Protein AF-0000000072565564 (afdb_homodimer)

Nearest PDB structures (foldseek):
  7e5t-assembly3_C  TM=8.675E-01  e=4.482E-33  Fusarium sp. FN080326
  7e5v-assembly1_A  TM=8.679E-01  e=3.563E-32  Pyrenochaetopsis sp.
  7e5t-assembly2_B  TM=8.380E-01  e=1.090E-32  Fusarium sp. FN080326
  7e5t-assembly4_D  TM=8.310E-01  e=1.156E-32  Fusarium sp. FN080326
  7dmn-assembly1_A  TM=8.203E-01  e=5.083E-32  Fusarium sp. FN080326

Foldseek 3Di:
DPQPDWQKQKDFQPDDADEAFFDQDGPDQAQQDDRGNYHYLFKKKKKKKKWAFFPAQFWMKIKMFIQANVVVVLVHQNGKMWIWTAANVGDIDIDMARFRMKMWIDDVVVQKIKIKGFHDDDPPDPDGTWMKMKMAGRQRQKMKIFTGDPFKTWMKIWGAPGGDDDDRDPVSQDQDVQKGKDQRFLKTWMWTWMWGQDPNDIDIDTDIGMMGMMMMMGRGHPLQFAQKKKWKWDDFVQKIKTKIWGQGNPDHPWIWMWMWMDGSRHTDDTDTDRQDDDQAAKHKDKAFDQPADDDADAQDRGQWIKMWTDHNNVRWIKIKTKGFDDFNDWAAQFDPVGRWTKTKTKIKMWITTPPDHITIGIMIMIMGGHDPDSVRGSDDDPPRD/DPQPDWDKQKAFQPDDADEAFFQFDVPDQAQQDDGGNYHYLFKKKKKKKKWDFFPAQFWMKIKMFMQANVVVVLVHQNGKMWIWTAANVGDIDIDMARFRMKMWIDDVVVQKIKIKGFHDDDPPDPDGTWMKMKMAGRQRQKMKIFTGDPFKTWMKIWGAPGGDDDDRDPVSQDQDVFKGKDQRFLKTWIWTWMWGQDPNDIDIDTDIGMMGMMMMMGSGHPLQFAQKKKWKWDDFVQKIKTKIWGQGPPDHPWIWMWMWMDGSRHTDDTDIDRQDDDQAAKHKDKAFDQPADDDADAQDRGQWMKMWTDHNNVRWIKIKTKGFDDFNDWAAQFDPVGRWTKTKTKIKMWITTPPDHITIGIMIMIMGGHDPDSVRGSDDDPPRD

Secondary structure (DSSP, 8-state):
----PPEEEEEETTSPPBSSPPPB--SS--TTS--BSS-BTT-EEEEEEEEEESSSTT-EEEEEEEEEHHHHHTTS-SEEEEEEEE-TTS-EEEEEEEEEEEEEEEEGGGTEEEEEEEE---TTS-SPPPEEEEEEETTSSEEEEEEE-SSEEEEEEEE-SS-------HHHHEEETTEEEEEEEEEEEEEEEEEEEETTEEEEEEEEEEEEEEEEEESS-HHHHEEEEEEEEEEETTEEEEEEEEEETTTTT-EEEEEEEEETTEEEEEEEESS---SSS-EEEEEEE--SS---SSS----EEEEEEEEGGGTEEEEEEEEEEEEEEEEESSSSS-S-EEEEEEEEEEEEETTS--EEEEEEEEEEE--SSGGG-----SS--/----PPEEEEEETTSPPBSSPPPBP-SS--TTS--BSS-BTT-EEEEEEEEEESSSTT-EEEEEEEEEHHHHHTTS-SEEEEEEEE-TTS-EEEEEEEEEEEEEEEEGGGTEEEEEEEE---TTS-SPPPEEEEEEETTSSEEEEEEE-SSEEEEEEEE-SS-------HHHHEEETTEEEEEEEEEEEEEEEEEEEETTEEEEEEEEEEEEEEEEEESS-HHHHEEEEEEEEEEETTEEEEEEEEEETTTTT-EEEEEEEEETTEEEEEEEESS---SSS-EEEEEEE--SS---SSS----EEEEEEEEGGGTEEEEEEEEEEEEEEEEESSSSS-S-EEEEEEEEEEEEETTS--EEEEEEEEEEE--SSGGG-----SS--

Organism: Arthroderma benhamiae (strain ATCC MYA-4681 / CBS 112371) (NCBI:txid663331)

InterPro domains:
  IPR054499 Diels-Alderase, C-terminal domain [PF22903] (222-370)
  IPR056402 Diels-Alderase, N-terminal domain [PF24137] (30-214)

Radius of gyration: 30.03 Å; Cα contacts (8 Å, |Δi|>4): 2207; chains: 2; bounding box: 53×108×62 Å

pLDDT: mean 90.24, std 9.94, range [33.66, 98.81]

Solvent-accessible surface area (backbone atoms only — not comparable to full-atom values): 38566 Å² total; per-residue (Å²): 127,82,76,78,76,64,47,76,49,77,49,45,62,83,51,78,64,40,83,54,82,50,56,79,50,44,97,51,94,44,76,89,42,68,46,56,63,51,46,7,40,25,24,34,37,36,44,36,38,38,34,35,31,63,84,44,76,48,29,36,40,39,38,35,41,34,50,26,19,42,35,42,72,72,75,41,74,28,36,31,33,43,37,39,36,31,35,88,88,66,51,67,45,76,47,73,44,66,25,43,31,38,41,37,35,36,32,75,92,74,38,33,38,36,37,37,36,33,32,63,63,58,89,82,49,84,73,76,48,32,33,38,34,38,40,32,34,71,47,40,27,34,37,39,37,39,37,45,40,99,44,41,33,35,39,41,36,35,42,34,94,55,58,50,93,70,74,64,48,70,72,71,30,43,43,47,93,52,32,28,59,40,72,56,24,61,58,17,45,22,44,39,43,37,40,33,51,54,94,87,37,78,46,72,46,75,50,64,34,41,21,35,33,36,41,37,38,28,62,46,39,61,68,59,45,27,45,26,37,39,37,39,44,36,32,25,66,58,33,28,35,33,36,44,38,31,34,28,50,75,47,62,69,39,34,30,26,35,40,40,32,30,45,84,79,41,80,74,44,67,40,67,44,55,57,53,87,51,85,54,47,58,32,48,49,76,42,78,28,63,58,49,92,38,55,59,89,40,66,55,67,47,8,30,35,38,41,34,46,37,28,48,74,72,72,45,47,31,40,36,39,35,38,37,68,27,80,66,44,74,38,54,30,36,67,80,93,47,55,31,22,40,30,28,32,24,22,41,27,40,22,38,49,70,96,53,81,66,25,54,30,32,25,44,35,39,41,36,35,45,52,92,48,58,84,50,48,73,57,88,53,94,59,77,125,128,82,78,76,75,63,49,75,50,76,49,45,62,85,50,76,65,39,83,55,82,51,57,73,42,71,87,56,88,43,78,87,43,76,46,56,68,51,45,7,41,23,25,33,37,36,44,37,38,39,35,35,32,62,84,42,76,47,30,37,38,39,37,35,42,36,50,24,19,41,34,43,71,71,75,41,74,27,36,32,35,42,38,39,35,33,35,89,87,66,50,67,46,76,47,71,44,65,26,43,32,38,40,37,35,36,32,76,92,77,40,33,37,37,38,38,36,33,32,64,64,59,89,83,48,87,72,77,49,32,35,37,35,38,39,31,34,70,45,41,25,35,37,39,36,39,38,46,40,96,44,41,33,36,38,40,36,34,42,33,95,58,58,50,93,70,75,65,48,69,73,72,30,44,42,47,94,52,32,29,59,38,72,56,25,60,56,17,46,23,45,38,44,37,39,34,52,54,95,86,37,78,45,74,47,74,51,63,35,40,21,36,32,36,41,37,38,28,63,47,40,62,68,59,46,27,45,28,37,39,37,39,42,36,32,25,65,59,34,27,34,34,35,44,37,33,33,27,48,76,46,63,68,38,35,31,26,36,39,39,34,28,45,82,82,39,82,74,44,68,42,66,42,56,57,51,85,51,83,55,47,56,32,47,50,77,41,78,27,63,59,48,92,37,55,57,91,38,65,55,66,47,10,29,34,38,43,32,46,36,28,47,73,74,72,44,46,32,42,36,40,34,39,40,69,28,80,66,44,74,40,54,28,36,67,79,91,46,53,31,22,40,31,29,30,25,20,43,28,40,24,38,50,70,96,52,79,67,26,53,33,31,25,46,35,39,41,36,34,46,52,92,47,57,84,50,46,74,56,88,54,93,60,78,124

Sequence (770 aa):
MQSARPIISHVKRHDPVIDGPAPQITEYKHFFFPRLACMSKTHLEAWIFDAVDLTTSNVAVTMTFFRDGTQAALGKCPIRTTFRASLPDGTKIAGELFATESVVEALPEDGKITGKWVGGKKEDEPGDAGWAQYEVSLDMSEATVTINLPTIRGTLTLQQRGGRNIENSTESQLMGPGLSWVHSIPRAKATVDFAFILDGESKNLQFEGYGGKDYCRSTEPMQDMMEGTTYVRGHAGPYTFALFRLFSRLHPGKTYTRATLVKEDALLFEMVSDDSVSLSDNYLSFRSTYSGKLRGNYSDHTTGYRIDFVSPSQNKHWSFELKHETLWWSMPTEAPPAKTGNNGFISTVTGGEIGELAKQGMATIVHIQMTALKSDYKGISNRQLMQSARPIISHVKRHDPVIDGPAPQITEYKHFFFPRLACMSKTHLEAWIFDAVDLTTSNVAVTMTFFRDGTQAALGKCPIRTTFRASLPDGTKIAGELFATESVVEALPEDGKITGKWVGGKKEDEPGDAGWAQYEVSLDMSEATVTINLPTIRGTLTLQQRGGRNIENSTESQLMGPGLSWVHSIPRAKATVDFAFILDGESKNLQFEGYGGKDYCRSTEPMQDMMEGTTYVRGHAGPYTFALFRLFSRLHPGKTYTRATLVKEDALLFEMVSDDSVSLSDNYLSFRSTYSGKLRGNYSDHTTGYRIDFVSPSQNKHWSFELKHETLWWSMPTEAPPAKTGNNGFISTVTGGEIGELAKQGMATIVHIQMTALKSDYKGISNRQL

Structure (mmCIF, N/CA/C/O backbone):
data_AF-0000000072565564-model_v1
#
loop_
_entity.id
_entity.type
_entity.pdbx_description
1 polymer 'Diels-Alderase C-terminal domain-containing protein'
#
loop_
_atom_site.group_PDB
_atom_site.id
_atom_site.type_symbol
_atom_site.label_atom_id
_atom_site.label_alt_id
_atom_site.label_comp_id
_atom_site.label_asym_id
_atom_site.label_entity_id
_atom_site.label_seq_id
_atom_site.pdbx_PDB_ins_code
_atom_site.Cartn_x
_atom_site.Cartn_y
_atom_site.Cartn_z
_atom_site.occupancy
_atom_site.B_iso_or_equiv
_atom_site.auth_seq_id
_atom_site.auth_comp_id
_atom_site.auth_asym_id
_atom_site.auth_atom_id
_atom_site.pdbx_PDB_model_num
ATOM 1 N N . MET A 1 1 ? 22.422 -52.281 -21.812 1 36.22 1 MET A N 1
ATOM 2 C CA . MET A 1 1 ? 22.484 -50.969 -21.172 1 36.22 1 MET A CA 1
ATOM 3 C C . MET A 1 1 ? 21.5 -50.906 -20 1 36.22 1 MET A C 1
ATOM 5 O O . MET A 1 1 ? 20.297 -51.094 -20.188 1 36.22 1 MET A O 1
ATOM 9 N N . GLN A 1 2 ? 21.781 -51.219 -18.812 1 43.97 2 GLN A N 1
ATOM 10 C CA . GLN A 1 2 ? 20.906 -51.375 -17.656 1 43.97 2 GLN A CA 1
ATOM 11 C C . GLN A 1 2 ? 20.047 -50.125 -17.469 1 43.97 2 GLN A C 1
ATOM 13 O O . GLN A 1 2 ? 20.562 -49 -17.359 1 43.97 2 GLN A O 1
ATOM 18 N N . SER A 1 3 ? 18.875 -50.031 -18.016 1 53.5 3 SER A N 1
ATOM 19 C CA . SER A 1 3 ? 17.891 -48.938 -17.953 1 53.5 3 SER A CA 1
ATOM 20 C C . SER A 1 3 ? 17.781 -48.344 -16.562 1 53.5 3 SER A C 1
ATOM 22 O O . SER A 1 3 ? 17.531 -49.094 -15.594 1 53.5 3 SER A O 1
ATOM 24 N N . ALA A 1 4 ? 18.672 -47.375 -16.203 1 64.19 4 ALA A N 1
ATOM 25 C CA . ALA A 1 4 ? 18.734 -46.75 -14.883 1 64.19 4 ALA A CA 1
ATOM 26 C C . ALA A 1 4 ? 17.344 -46.562 -14.312 1 64.19 4 ALA A C 1
ATOM 28 O O . ALA A 1 4 ? 16.406 -46.25 -15.047 1 64.19 4 ALA A O 1
ATOM 29 N N . ARG A 1 5 ? 17 -47.156 -13.188 1 80.06 5 ARG A N 1
ATOM 30 C CA . ARG A 1 5 ? 15.742 -47.156 -12.453 1 80.06 5 ARG A CA 1
ATOM 31 C C . ARG A 1 5 ? 15.375 -45.719 -12.039 1 80.06 5 ARG A C 1
ATOM 33 O O . ARG A 1 5 ? 16.219 -44.969 -11.523 1 80.06 5 ARG A O 1
ATOM 40 N N . PRO A 1 6 ? 14.156 -45.312 -12.508 1 88.69 6 PRO A N 1
ATOM 41 C CA . PRO A 1 6 ? 13.703 -43.969 -12.094 1 88.69 6 PRO A CA 1
ATOM 42 C C . PRO A 1 6 ? 13.656 -43.812 -10.57 1 88.69 6 PRO A C 1
ATOM 44 O O . PRO A 1 6 ? 13.477 -44.812 -9.852 1 88.69 6 PRO A O 1
ATOM 47 N N . ILE A 1 7 ? 14.062 -42.688 -10.102 1 91.44 7 ILE A N 1
ATOM 48 C CA . ILE A 1 7 ? 13.82 -42.312 -8.719 1 91.44 7 ILE A CA 1
ATOM 49 C C . ILE A 1 7 ? 12.383 -41.812 -8.555 1 91.44 7 ILE A C 1
ATOM 51 O O . ILE A 1 7 ? 11.922 -40.938 -9.289 1 91.44 7 ILE A O 1
ATOM 55 N N . ILE A 1 8 ? 11.68 -42.406 -7.555 1 92.94 8 ILE A N 1
ATOM 56 C CA . ILE A 1 8 ? 10.234 -42.219 -7.527 1 92.94 8 ILE A CA 1
ATOM 57 C C . ILE A 1 8 ? 9.812 -41.688 -6.164 1 92.94 8 ILE A C 1
ATOM 59 O O . ILE A 1 8 ? 10.289 -42.156 -5.129 1 92.94 8 ILE A O 1
ATOM 63 N N . SER A 1 9 ? 9.047 -40.656 -6.148 1 93.62 9 SER A N 1
ATOM 64 C CA . SER A 1 9 ? 8.258 -40.219 -5.008 1 93.62 9 SER A CA 1
ATOM 65 C C . SER A 1 9 ? 6.77 -40.469 -5.238 1 93.62 9 SER A C 1
ATOM 67 O O . SER A 1 9 ? 6.172 -39.875 -6.137 1 93.62 9 SER A O 1
ATOM 69 N N . HIS A 1 10 ? 6.199 -41.344 -4.43 1 94.25 10 HIS A N 1
ATOM 70 C CA . HIS A 1 10 ? 4.812 -41.75 -4.594 1 94.25 10 HIS A CA 1
ATOM 71 C C . HIS A 1 10 ? 3.996 -41.469 -3.338 1 94.25 10 HIS A C 1
ATOM 73 O O . HIS A 1 10 ? 4.348 -41.906 -2.248 1 94.25 10 HIS A O 1
ATOM 79 N N . VAL A 1 11 ? 2.949 -40.688 -3.531 1 94.06 11 VAL A N 1
ATOM 80 C CA . VAL A 1 11 ? 2.027 -40.438 -2.432 1 94.06 11 VAL A CA 1
ATOM 81 C C . VAL A 1 11 ? 0.609 -40.812 -2.84 1 94.06 11 VAL A C 1
ATOM 83 O O . VAL A 1 11 ? 0.196 -40.594 -3.979 1 94.06 11 VAL A O 1
ATOM 86 N N . LYS A 1 12 ? -0.1 -41.406 -1.906 1 94.06 12 LYS A N 1
ATOM 87 C CA . LYS A 1 12 ? -1.489 -41.812 -2.115 1 94.06 12 LYS A CA 1
ATOM 88 C C . LYS A 1 12 ? -2.418 -41.094 -1.138 1 94.06 12 LYS A C 1
ATOM 90 O O . LYS A 1 12 ? -2.008 -40.75 -0.034 1 94.06 12 LYS A O 1
ATOM 95 N N . ARG A 1 13 ? -3.607 -40.969 -1.635 1 90.69 13 ARG A N 1
ATOM 96 C CA . ARG A 1 13 ? -4.602 -40.25 -0.846 1 90.69 13 ARG A CA 1
ATOM 97 C C . ARG A 1 13 ? -4.793 -40.875 0.52 1 90.69 13 ARG A C 1
ATOM 99 O O . ARG A 1 13 ? -5.016 -40.188 1.517 1 90.69 13 ARG A O 1
ATOM 106 N N . HIS A 1 14 ? -4.648 -42.219 0.595 1 89.25 14 HIS A N 1
ATOM 107 C CA . HIS A 1 14 ? -4.93 -42.906 1.835 1 89.25 14 HIS A CA 1
ATOM 108 C C . HIS A 1 14 ? -3.67 -43.062 2.682 1 89.25 14 HIS A C 1
ATOM 110 O O . HIS A 1 14 ? -3.721 -43.625 3.781 1 89.25 14 HIS A O 1
ATOM 116 N N . ASP A 1 15 ? -2.57 -42.562 2.135 1 91.25 15 ASP A N 1
ATOM 117 C CA . ASP A 1 15 ? -1.379 -42.562 2.977 1 91.25 15 ASP A CA 1
ATOM 118 C C . ASP A 1 15 ? -1.597 -41.719 4.234 1 91.25 15 ASP A C 1
ATOM 120 O O . ASP A 1 15 ? -2.34 -40.75 4.211 1 91.25 15 ASP A O 1
ATOM 124 N N . PRO A 1 16 ? -0.978 -42.125 5.301 1 89.12 16 PRO A N 1
ATOM 125 C CA . PRO A 1 16 ? -1.104 -41.312 6.52 1 89.12 16 PRO A CA 1
ATOM 126 C C . PRO A 1 16 ? -0.527 -39.906 6.359 1 89.12 16 PRO A C 1
ATOM 128 O O . PRO A 1 16 ? 0.507 -39.75 5.707 1 89.12 16 PRO A O 1
ATOM 131 N N . VAL A 1 17 ? -1.251 -39 6.816 1 92.44 17 VAL A N 1
ATOM 132 C CA . VAL A 1 17 ? -0.772 -37.625 6.93 1 92.44 17 VAL A CA 1
ATOM 133 C C . VAL A 1 17 ? -0.316 -37.375 8.359 1 92.44 17 VAL A C 1
ATOM 135 O O . VAL A 1 17 ? -1.12 -37.406 9.297 1 92.44 17 VAL A O 1
ATOM 138 N N . ILE A 1 18 ? 0.872 -37.062 8.539 1 91.94 18 ILE A N 1
ATOM 139 C CA . ILE A 1 18 ? 1.413 -36.969 9.891 1 91.94 18 ILE A CA 1
ATOM 140 C C . ILE A 1 18 ? 1.136 -35.594 10.469 1 91.94 18 ILE A C 1
ATOM 142 O O . ILE A 1 18 ? 0.871 -34.625 9.734 1 91.94 18 ILE A O 1
ATOM 146 N N . ASP A 1 19 ? 1.294 -35.688 11.859 1 88.31 19 ASP A N 1
ATOM 147 C CA . ASP A 1 19 ? 1.249 -34.406 12.586 1 88.31 19 ASP A CA 1
ATOM 148 C C . ASP A 1 19 ? 2.643 -33.812 12.703 1 88.31 19 ASP A C 1
ATOM 150 O O . ASP A 1 19 ? 3.631 -34.531 12.859 1 88.31 19 ASP A O 1
ATOM 154 N N . GLY A 1 20 ? 2.816 -32.594 12.453 1 80.25 20 GLY A N 1
ATOM 155 C CA . GLY A 1 20 ? 4.098 -31.922 12.625 1 80.25 20 GLY A CA 1
ATOM 156 C C . GLY A 1 20 ? 4.922 -31.891 11.352 1 80.25 20 GLY A C 1
ATOM 157 O O . GLY A 1 20 ? 4.418 -32.188 10.266 1 80.25 20 GLY A O 1
ATOM 158 N N . PRO A 1 21 ? 6.203 -31.641 11.516 1 81.94 21 PRO A N 1
ATOM 159 C CA . PRO A 1 21 ? 7.043 -31.469 10.328 1 81.94 21 PRO A CA 1
ATOM 160 C C . PRO A 1 21 ? 7.398 -32.781 9.648 1 81.94 21 PRO A C 1
ATOM 162 O O . PRO A 1 21 ? 7.773 -33.75 10.328 1 81.94 21 PRO A O 1
ATOM 165 N N . ALA A 1 22 ? 7.199 -32.812 8.32 1 82.25 22 ALA A N 1
ATOM 166 C CA . ALA A 1 22 ? 7.652 -33.938 7.52 1 82.25 22 ALA A CA 1
ATOM 167 C C . ALA A 1 22 ? 9.164 -33.906 7.324 1 82.25 22 ALA A C 1
ATOM 169 O O . ALA A 1 22 ? 9.742 -32.844 7.105 1 82.25 22 ALA A O 1
ATOM 170 N N . PRO A 1 23 ? 9.781 -35.062 7.516 1 80.5 23 PRO A N 1
ATOM 171 C CA . PRO A 1 23 ? 11.211 -35.094 7.215 1 80.5 23 PRO A CA 1
ATOM 172 C C . PRO A 1 23 ? 11.516 -34.688 5.773 1 80.5 23 PRO A C 1
ATOM 174 O O . PRO A 1 23 ? 10.727 -34.969 4.867 1 80.5 23 PRO A O 1
ATOM 177 N N . GLN A 1 24 ? 12.594 -33.812 5.758 1 74 24 GLN A N 1
ATOM 178 C CA . GLN A 1 24 ? 13.062 -33.469 4.422 1 74 24 GLN A CA 1
ATOM 179 C C . GLN A 1 24 ? 13.969 -34.562 3.854 1 74 24 GLN A C 1
ATOM 181 O O . GLN A 1 24 ? 15.125 -34.688 4.273 1 74 24 GLN A O 1
ATOM 186 N N . ILE A 1 25 ? 13.352 -35.562 3.17 1 66.69 25 ILE A N 1
ATOM 187 C CA . ILE A 1 25 ? 14.234 -36.594 2.672 1 66.69 25 ILE A CA 1
ATOM 188 C C . ILE A 1 25 ? 13.883 -36.938 1.224 1 66.69 25 ILE A C 1
ATOM 190 O O . ILE A 1 25 ? 12.742 -37.312 0.926 1 66.69 25 ILE A O 1
ATOM 194 N N . THR A 1 26 ? 14.648 -36.156 0.289 1 64.12 26 THR A N 1
ATOM 195 C CA . THR A 1 26 ? 14.344 -36.656 -1.041 1 64.12 26 THR A CA 1
ATOM 196 C C . THR A 1 26 ? 15.5 -37.5 -1.58 1 64.12 26 THR A C 1
ATOM 198 O O . THR A 1 26 ? 16.656 -37.25 -1.247 1 64.12 26 THR A O 1
ATOM 201 N N . GLU A 1 27 ? 15.125 -38.625 -2.08 1 67.81 27 GLU A N 1
ATOM 202 C CA . GLU A 1 27 ? 16.062 -39.562 -2.711 1 67.81 27 GLU A CA 1
ATOM 203 C C . GLU A 1 27 ? 16.828 -38.875 -3.85 1 67.81 27 GLU A C 1
ATOM 205 O O . GLU A 1 27 ? 17.922 -39.312 -4.215 1 67.81 27 GLU A O 1
ATOM 210 N N . TYR A 1 28 ? 16.219 -37.844 -4.379 1 81.75 28 TYR A N 1
ATOM 211 C CA . TYR A 1 28 ? 16.828 -37.156 -5.508 1 81.75 28 TYR A CA 1
ATOM 212 C C . TYR A 1 28 ? 17 -35.656 -5.207 1 81.75 28 TYR A C 1
ATOM 214 O O . TYR A 1 28 ? 16.031 -34.969 -4.867 1 81.75 28 TYR A O 1
ATOM 222 N N . LYS A 1 29 ? 18.203 -35.281 -5.309 1 82.69 29 LYS A N 1
ATOM 223 C CA . LYS A 1 29 ? 18.5 -33.875 -4.98 1 82.69 29 LYS A CA 1
ATOM 224 C C . LYS A 1 29 ? 18.312 -32.969 -6.191 1 82.69 29 LYS A C 1
ATOM 226 O O . LYS A 1 29 ? 19.25 -32.75 -6.973 1 82.69 29 LYS A O 1
ATOM 231 N N . HIS A 1 30 ? 17.203 -32.594 -6.473 1 87.12 30 HIS A N 1
ATOM 232 C CA . HIS A 1 30 ? 16.812 -31.578 -7.461 1 87.12 30 HIS A CA 1
ATOM 233 C C . HIS A 1 30 ? 15.711 -30.672 -6.93 1 87.12 30 HIS A C 1
ATOM 235 O O . HIS A 1 30 ? 14.781 -31.156 -6.27 1 87.12 30 HIS A O 1
ATOM 241 N N . PHE A 1 31 ? 15.781 -29.484 -7.227 1 86.19 31 PHE A N 1
ATOM 242 C CA . PHE A 1 31 ? 14.906 -28.516 -6.59 1 86.19 31 PHE A CA 1
ATOM 243 C C . PHE A 1 31 ? 13.453 -28.766 -6.984 1 86.19 31 PHE A C 1
ATOM 245 O O . PHE A 1 31 ? 12.539 -28.422 -6.238 1 86.19 31 PHE A O 1
ATOM 252 N N . PHE A 1 32 ? 13.305 -29.375 -8.125 1 88.75 32 PHE A N 1
ATOM 253 C CA . PHE A 1 32 ? 11.953 -29.562 -8.641 1 88.75 32 PHE A CA 1
ATOM 254 C C . PHE A 1 32 ? 11.398 -30.922 -8.219 1 88.75 32 PHE A C 1
ATOM 256 O O . PHE A 1 32 ? 10.227 -31.219 -8.461 1 88.75 32 PHE A O 1
ATOM 263 N N . PHE A 1 33 ? 12.18 -31.734 -7.613 1 91.81 33 PHE A N 1
ATOM 264 C CA . PHE A 1 33 ? 11.734 -33 -7.078 1 91.81 33 PHE A CA 1
ATOM 265 C C . PHE A 1 33 ? 11.219 -32.844 -5.652 1 91.81 33 PHE A C 1
ATOM 267 O O . PHE A 1 33 ? 11.75 -32.031 -4.883 1 91.81 33 PHE A O 1
ATOM 274 N N . PRO A 1 34 ? 10.172 -33.594 -5.324 1 92.19 34 PRO A N 1
ATOM 275 C CA . PRO A 1 34 ? 9.617 -33.438 -3.977 1 92.19 34 PRO A CA 1
ATOM 276 C C . PRO A 1 34 ? 10.68 -33.594 -2.883 1 92.19 34 PRO A C 1
ATOM 278 O O . PRO A 1 34 ? 11.547 -34.438 -2.963 1 92.19 34 PRO A O 1
ATOM 281 N N . ARG A 1 35 ? 10.531 -32.688 -1.875 1 88.81 35 ARG A N 1
ATOM 282 C CA . ARG A 1 35 ? 11.5 -32.656 -0.783 1 88.81 35 ARG A CA 1
ATOM 283 C C . ARG A 1 35 ? 10.93 -33.312 0.468 1 88.81 35 ARG A C 1
ATOM 285 O O . ARG A 1 35 ? 11.68 -33.688 1.378 1 88.81 35 ARG A O 1
ATOM 292 N N . LEU A 1 36 ? 9.688 -33.438 0.443 1 86.19 36 LEU A N 1
ATOM 293 C CA . LEU A 1 36 ? 9.047 -34 1.626 1 86.19 36 LEU A CA 1
ATOM 294 C C . LEU A 1 36 ? 8.797 -35.5 1.446 1 86.19 36 LEU A C 1
ATOM 296 O O . LEU A 1 36 ? 8.281 -35.906 0.412 1 86.19 36 LEU A O 1
ATOM 300 N N . ALA A 1 37 ? 9.109 -36.25 2.48 1 83.44 37 ALA A N 1
ATOM 301 C CA . ALA A 1 37 ? 9.016 -37.688 2.416 1 83.44 37 ALA A CA 1
ATOM 302 C C . ALA A 1 37 ? 7.562 -38.156 2.484 1 83.44 37 ALA A C 1
ATOM 304 O O . ALA A 1 37 ? 7.219 -39.219 1.999 1 83.44 37 ALA A O 1
ATOM 305 N N . CYS A 1 38 ? 6.828 -37.375 3.127 1 87.25 38 CYS A N 1
ATOM 306 C CA . CYS A 1 38 ? 5.414 -37.688 3.297 1 87.25 38 CYS A CA 1
ATOM 307 C C . CYS A 1 38 ? 4.582 -36.438 3.5 1 87.25 38 CYS A C 1
ATOM 309 O O . CYS A 1 38 ? 5.125 -35.344 3.566 1 87.25 38 CYS A O 1
ATOM 311 N N . MET A 1 39 ? 3.314 -36.719 3.508 1 91 39 MET A N 1
ATOM 312 C CA . MET A 1 39 ? 2.42 -35.562 3.713 1 91 39 MET A CA 1
ATOM 313 C C . MET A 1 39 ? 2.326 -35.219 5.191 1 91 39 MET A C 1
ATOM 315 O O . MET A 1 39 ? 2.387 -36.094 6.055 1 91 39 MET A O 1
ATOM 319 N N . SER A 1 40 ? 2.291 -34 5.395 1 93 40 SER A N 1
ATOM 320 C CA . SER A 1 40 ? 2.133 -33.469 6.738 1 93 40 SER A CA 1
ATOM 321 C C . SER A 1 40 ? 0.989 -32.438 6.785 1 93 40 SER A C 1
ATOM 323 O O . SER A 1 40 ? 0.774 -31.688 5.832 1 93 40 SER A O 1
ATOM 325 N N . LYS A 1 41 ? 0.363 -32.375 7.965 1 91 41 LYS A N 1
ATOM 326 C CA . LYS A 1 41 ? -0.775 -31.469 8.133 1 91 41 LYS A CA 1
ATOM 327 C C . LYS A 1 41 ? -0.328 -30 8.125 1 91 41 LYS A C 1
ATOM 329 O O . LYS A 1 41 ? -1.158 -29.094 8.055 1 91 41 LYS A O 1
ATOM 334 N N . THR A 1 42 ? 0.962 -29.797 8.055 1 89.88 42 THR A N 1
ATOM 335 C CA . THR A 1 42 ? 1.446 -28.422 8.094 1 89.88 42 THR A CA 1
ATOM 336 C C . THR A 1 42 ? 2.213 -28.078 6.816 1 89.88 42 THR A C 1
ATOM 338 O O . THR A 1 42 ? 2.605 -26.938 6.613 1 89.88 42 THR A O 1
ATOM 341 N N . HIS A 1 43 ? 2.365 -29.062 5.949 1 91.12 43 HIS A N 1
ATOM 342 C CA . HIS A 1 43 ? 3.26 -28.828 4.82 1 91.12 43 HIS A CA 1
ATOM 343 C C . HIS A 1 43 ? 2.494 -28.812 3.502 1 91.12 43 HIS A C 1
ATOM 345 O O . HIS A 1 43 ? 1.46 -29.484 3.373 1 91.12 43 HIS A O 1
ATOM 351 N N . LEU A 1 44 ? 3.033 -28.078 2.648 1 92.19 44 LEU A N 1
ATOM 352 C CA . LEU A 1 44 ? 2.504 -28.031 1.29 1 92.19 44 LEU A CA 1
ATOM 353 C C . LEU A 1 44 ? 3.635 -27.938 0.27 1 92.19 44 LEU A C 1
ATOM 355 O O . LEU A 1 44 ? 4.645 -27.266 0.515 1 92.19 44 LEU A O 1
ATOM 359 N N . GLU A 1 45 ? 3.492 -28.719 -0.828 1 94.25 45 GLU A N 1
ATOM 360 C CA . GLU A 1 45 ? 4.285 -28.531 -2.039 1 94.25 45 GLU A CA 1
ATOM 361 C C . GLU A 1 45 ? 3.393 -28.266 -3.25 1 94.25 45 GLU A C 1
ATOM 363 O O . GLU A 1 45 ? 2.318 -28.859 -3.375 1 94.25 45 GLU A O 1
ATOM 368 N N . ALA A 1 46 ? 3.836 -27.359 -4.031 1 96.19 46 ALA A N 1
ATOM 369 C CA . ALA A 1 46 ? 3.037 -27.031 -5.207 1 96.19 46 ALA A CA 1
ATOM 370 C C . ALA A 1 46 ? 3.93 -26.75 -6.41 1 96.19 46 ALA A C 1
ATOM 372 O O . ALA A 1 46 ? 4.984 -26.125 -6.273 1 96.19 46 ALA A O 1
ATOM 373 N N . TRP A 1 47 ? 3.566 -27.297 -7.555 1 97.81 47 TRP A N 1
ATOM 374 C CA . TRP A 1 47 ? 4.148 -27 -8.859 1 97.81 47 TRP A CA 1
ATOM 375 C C . TRP A 1 47 ? 3.193 -26.172 -9.703 1 97.81 47 TRP A C 1
ATOM 377 O O . TRP A 1 47 ? 2.119 -26.641 -10.086 1 97.81 47 TRP A O 1
ATOM 387 N N . ILE A 1 48 ? 3.611 -24.953 -10.039 1 98 48 ILE A N 1
ATOM 388 C CA . ILE A 1 48 ? 2.717 -23.969 -10.641 1 98 48 ILE A CA 1
ATOM 389 C C . ILE A 1 48 ? 3.174 -23.656 -12.062 1 98 48 ILE A C 1
ATOM 391 O O . ILE A 1 48 ? 4.352 -23.375 -12.297 1 98 48 ILE A O 1
ATOM 395 N N . PHE A 1 49 ? 2.232 -23.703 -12.984 1 98.62 49 PHE A N 1
ATOM 396 C CA . PHE A 1 49 ? 2.463 -23.375 -14.391 1 98.62 49 PHE A CA 1
ATOM 397 C C . PHE A 1 49 ? 1.447 -22.344 -14.875 1 98.62 49 PHE A C 1
ATOM 399 O O . PHE A 1 49 ? 0.265 -22.422 -14.531 1 98.62 49 PHE A O 1
ATOM 406 N N . ASP A 1 50 ? 1.91 -21.391 -15.578 1 98.56 50 ASP A N 1
ATOM 407 C CA . ASP A 1 50 ? 0.96 -20.406 -16.109 1 98.56 50 ASP A CA 1
ATOM 408 C C . ASP A 1 50 ? 1.44 -19.828 -17.438 1 98.56 50 ASP A C 1
ATOM 410 O O . ASP A 1 50 ? 2.611 -19.969 -17.797 1 98.56 50 ASP A O 1
ATOM 414 N N . ALA A 1 51 ? 0.549 -19.297 -18.188 1 98.75 51 ALA A N 1
ATOM 415 C CA . ALA A 1 51 ? 0.829 -18.594 -19.438 1 98.75 51 ALA A CA 1
ATOM 416 C C . ALA A 1 51 ? -0.227 -17.531 -19.719 1 98.75 51 ALA A C 1
ATOM 418 O O . ALA A 1 51 ? -1.376 -17.656 -19.297 1 98.75 51 ALA A O 1
ATOM 419 N N . VAL A 1 52 ? 0.192 -16.531 -20.391 1 98.69 52 VAL A N 1
ATOM 420 C CA . VAL A 1 52 ? -0.716 -15.445 -20.75 1 98.69 52 VAL A CA 1
ATOM 421 C C . VAL A 1 52 ? -0.507 -15.062 -22.203 1 98.69 52 VAL A C 1
ATOM 423 O O . VAL A 1 52 ? 0.617 -15.102 -22.719 1 98.69 52 VAL A O 1
ATOM 426 N N . ASP A 1 53 ? -1.594 -14.766 -22.875 1 97.38 53 ASP A N 1
ATOM 427 C CA . ASP A 1 53 ? -1.549 -14.227 -24.219 1 97.38 53 ASP A CA 1
ATOM 428 C C . ASP A 1 53 ? -1.135 -12.758 -24.219 1 97.38 53 ASP A C 1
ATOM 430 O O . ASP A 1 53 ? -1.686 -11.953 -23.453 1 97.38 53 ASP A O 1
ATOM 434 N N . LEU A 1 54 ? -0.243 -12.367 -25.031 1 93 54 LEU A N 1
ATOM 435 C CA . LEU A 1 54 ? 0.242 -10.992 -25 1 93 54 LEU A CA 1
ATOM 436 C C . LEU A 1 54 ? -0.575 -10.102 -25.938 1 93 54 LEU A C 1
ATOM 438 O O . LEU A 1 54 ? -0.454 -8.875 -25.906 1 93 54 LEU A O 1
ATOM 442 N N . THR A 1 55 ? -1.398 -10.688 -26.625 1 87.69 55 THR A N 1
ATOM 443 C CA . THR A 1 55 ? -2.107 -9.93 -27.656 1 87.69 55 THR A CA 1
ATOM 444 C C . THR A 1 55 ? -3.557 -9.688 -27.234 1 87.69 55 THR A C 1
ATOM 446 O O . THR A 1 55 ? -4.211 -8.773 -27.75 1 87.69 55 THR A O 1
ATOM 449 N N . THR A 1 56 ? -4.047 -10.539 -26.453 1 87.94 56 THR A N 1
ATOM 450 C CA . THR A 1 56 ? -5.41 -10.398 -25.969 1 87.94 56 THR A CA 1
ATOM 451 C C . THR A 1 56 ? -5.418 -10.164 -24.453 1 87.94 56 THR A C 1
ATOM 453 O O . THR A 1 56 ? -4.828 -10.938 -23.703 1 87.94 56 THR A O 1
ATOM 456 N N . SER A 1 57 ? -6.121 -9.188 -24.016 1 86.88 57 SER A N 1
ATOM 457 C CA . SER A 1 57 ? -5.965 -8.664 -22.672 1 86.88 57 SER A CA 1
ATOM 458 C C . SER A 1 57 ? -6.656 -9.555 -21.641 1 86.88 57 SER A C 1
ATOM 460 O O . SER A 1 57 ? -6.566 -9.305 -20.438 1 86.88 57 SER A O 1
ATOM 462 N N . ASN A 1 58 ? -7.301 -10.602 -22.047 1 94.69 58 ASN A N 1
ATOM 463 C CA . ASN A 1 58 ? -8.047 -11.367 -21.047 1 94.69 58 ASN A CA 1
ATOM 464 C C . ASN A 1 58 ? -7.797 -12.867 -21.203 1 94.69 58 ASN A C 1
ATOM 466 O O . ASN A 1 58 ? -8.641 -13.68 -20.812 1 94.69 58 ASN A O 1
ATOM 470 N N . VAL A 1 59 ? -6.723 -13.281 -21.812 1 97.94 59 VAL A N 1
ATOM 471 C CA . VAL A 1 59 ? -6.523 -14.695 -22.078 1 97.94 59 VAL A CA 1
ATOM 472 C C . VAL A 1 59 ? -5.309 -15.211 -21.312 1 97.94 59 VAL A C 1
ATOM 474 O O . VAL A 1 59 ? -4.203 -14.688 -21.453 1 97.94 59 VAL A O 1
ATOM 477 N N . ALA A 1 60 ? -5.559 -16.188 -20.484 1 98.62 60 ALA A N 1
ATOM 478 C CA . ALA A 1 60 ? -4.504 -16.781 -19.672 1 98.62 60 ALA A CA 1
ATOM 479 C C . ALA A 1 60 ? -4.918 -18.172 -19.188 1 98.62 60 ALA A C 1
ATOM 481 O O . ALA A 1 60 ? -6.09 -18.547 -19.266 1 98.62 60 ALA A O 1
ATOM 482 N N . VAL A 1 61 ? -3.945 -18.922 -18.781 1 98.44 61 VAL A N 1
ATOM 483 C CA . VAL A 1 61 ? -4.176 -20.234 -18.188 1 98.44 61 VAL A CA 1
ATOM 484 C C . VAL A 1 61 ? -3.209 -20.453 -17.031 1 98.44 61 VAL A C 1
ATOM 486 O O . VAL A 1 61 ? -2.094 -19.922 -17.031 1 98.44 61 VAL A O 1
ATOM 489 N N . THR A 1 62 ? -3.635 -21.125 -16 1 98.12 62 THR A N 1
ATOM 490 C CA . THR A 1 62 ? -2.768 -21.547 -14.906 1 98.12 62 THR A CA 1
ATOM 491 C C . THR A 1 62 ? -3.176 -22.922 -14.398 1 98.12 62 THR A C 1
ATOM 493 O O . THR A 1 62 ? -4.352 -23.297 -14.461 1 98.12 62 THR A O 1
ATOM 496 N N . MET A 1 63 ? -2.189 -23.703 -14 1 97.38 63 MET A N 1
ATOM 497 C CA . MET A 1 63 ? -2.371 -25.031 -13.406 1 97.38 63 MET A CA 1
ATOM 498 C C . MET A 1 63 ? -1.425 -25.234 -12.227 1 97.38 63 MET A C 1
ATOM 500 O O . MET A 1 63 ? -0.252 -24.859 -12.297 1 97.38 63 MET A O 1
ATOM 504 N N . THR A 1 64 ? -1.95 -25.797 -11.242 1 97.31 64 THR A N 1
ATOM 505 C CA . THR A 1 64 ? -1.14 -26.062 -10.055 1 97.31 64 THR A CA 1
ATOM 506 C C . THR A 1 64 ? -1.33 -27.5 -9.586 1 97.31 64 THR A C 1
ATOM 508 O O . THR A 1 64 ? -2.459 -28 -9.523 1 97.31 64 THR A O 1
ATOM 511 N N . PHE A 1 65 ? -0.229 -28.141 -9.336 1 97.62 65 PHE A N 1
ATOM 512 C CA . PHE A 1 65 ? -0.204 -29.469 -8.742 1 97.62 65 PHE A CA 1
ATOM 513 C C . PHE A 1 65 ? 0.121 -29.391 -7.258 1 97.62 65 PHE A C 1
ATOM 515 O O . PHE A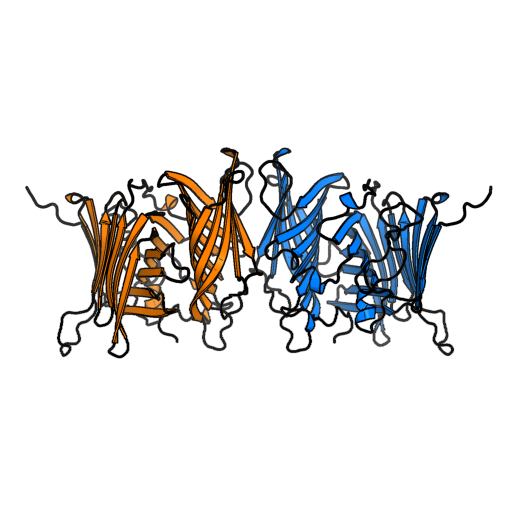 1 65 ? 1.171 -28.875 -6.871 1 97.62 65 PHE A O 1
ATOM 522 N N . PHE A 1 66 ? -0.781 -30 -6.449 1 96 66 PHE A N 1
ATOM 523 C CA . PHE A 1 66 ? -0.612 -29.859 -5.012 1 96 66 PHE A CA 1
ATOM 524 C C . PHE A 1 66 ? -0.373 -31.203 -4.348 1 96 66 PHE A C 1
ATOM 526 O O . PHE A 1 66 ? -1.096 -32.156 -4.613 1 96 66 PHE A O 1
ATOM 533 N N . ARG A 1 67 ? 0.619 -31.25 -3.58 1 94.38 67 ARG A N 1
ATOM 534 C CA . ARG A 1 67 ? 0.695 -32.094 -2.387 1 94.38 67 ARG A CA 1
ATOM 535 C C . ARG A 1 67 ? 0.557 -31.25 -1.121 1 94.38 67 ARG A C 1
ATOM 537 O O . ARG A 1 67 ? 1.541 -30.688 -0.627 1 94.38 67 ARG A O 1
ATOM 544 N N . ASP A 1 68 ? -0.688 -31.125 -0.648 1 92.69 68 ASP A N 1
ATOM 545 C CA . ASP A 1 68 ? -1.029 -30.156 0.385 1 92.69 68 ASP A CA 1
ATOM 546 C C . ASP A 1 68 ? -1.665 -30.844 1.594 1 92.69 68 ASP A C 1
ATOM 548 O O . ASP A 1 68 ? -2.891 -30.922 1.696 1 92.69 68 ASP A O 1
ATOM 552 N N . GLY A 1 69 ? -0.811 -31.188 2.531 1 91 69 GLY A N 1
ATOM 553 C CA . GLY A 1 69 ? -1.3 -31.859 3.723 1 91 69 GLY A CA 1
ATOM 554 C C . GLY A 1 69 ? -2.15 -30.969 4.605 1 91 69 GLY A C 1
ATOM 555 O O . GLY A 1 69 ? -2.92 -31.453 5.438 1 91 69 GLY A O 1
ATOM 556 N N . THR A 1 70 ? -2.078 -29.719 4.395 1 87.5 70 THR A N 1
ATOM 557 C CA . THR A 1 70 ? -2.859 -28.797 5.211 1 87.5 70 THR A CA 1
ATOM 558 C C . THR A 1 70 ? -4.348 -28.922 4.895 1 87.5 70 THR A C 1
ATOM 560 O O . THR A 1 70 ? -5.195 -28.656 5.746 1 87.5 70 THR A O 1
ATOM 563 N N . GLN A 1 71 ? -4.637 -29.344 3.717 1 85.19 71 GLN A N 1
ATOM 564 C CA . GLN A 1 71 ? -6.027 -29.562 3.332 1 85.19 71 GLN A CA 1
ATOM 565 C C . GLN A 1 71 ? -6.594 -30.797 4.023 1 85.19 71 GLN A C 1
ATOM 567 O O . GLN A 1 71 ? -7.781 -30.844 4.344 1 85.19 71 GLN A O 1
ATOM 572 N N . ALA A 1 72 ? -5.742 -31.703 4.172 1 83.44 72 ALA A N 1
ATOM 573 C CA . ALA A 1 72 ? -6.191 -32.906 4.879 1 83.44 72 ALA A CA 1
ATOM 574 C C . ALA A 1 72 ? -6.652 -32.562 6.293 1 83.44 72 ALA A C 1
ATOM 576 O O . ALA A 1 72 ? -7.617 -33.125 6.793 1 83.44 72 ALA A O 1
ATOM 577 N N . ALA A 1 73 ? -5.992 -31.688 6.859 1 78.75 73 ALA A N 1
ATOM 578 C CA . ALA A 1 73 ? -6.355 -31.234 8.203 1 78.75 73 ALA A CA 1
ATOM 579 C C . ALA A 1 73 ? -7.742 -30.609 8.203 1 78.75 73 ALA A C 1
ATOM 581 O O . ALA A 1 73 ? -8.438 -30.625 9.227 1 78.75 73 ALA A O 1
ATOM 582 N N . LEU A 1 74 ? -8.18 -30.141 7.066 1 77.12 74 LEU A N 1
ATOM 583 C CA . LEU A 1 74 ? -9.484 -29.5 6.926 1 77.12 74 LEU A CA 1
ATOM 584 C C . LEU A 1 74 ? -10.516 -30.469 6.363 1 77.12 74 LEU A C 1
ATOM 586 O O . LEU A 1 74 ? -11.633 -30.062 6.027 1 77.12 74 LEU A O 1
ATOM 590 N N . GLY A 1 75 ? -10.125 -31.688 6.172 1 80.56 75 GLY A N 1
ATOM 591 C CA . GLY A 1 75 ? -11.016 -32.719 5.645 1 80.56 75 GLY A CA 1
ATOM 592 C C . GLY A 1 75 ? -11.148 -32.656 4.133 1 80.56 75 GLY A C 1
ATOM 593 O O . GLY A 1 75 ? -12.133 -33.156 3.576 1 80.56 75 GLY A O 1
ATOM 594 N N . LYS A 1 76 ? -10.172 -32.062 3.535 1 85.94 76 LYS A N 1
ATOM 595 C CA . LYS A 1 76 ? -10.195 -31.922 2.082 1 85.94 76 LYS A CA 1
ATOM 596 C C . LYS A 1 76 ? -9.117 -32.781 1.431 1 85.94 76 LYS A C 1
ATOM 598 O O . LYS A 1 76 ? -8.234 -33.312 2.115 1 85.94 76 LYS A O 1
ATOM 603 N N . CYS A 1 77 ? -9.188 -32.938 0.165 1 88 77 CYS A N 1
ATOM 604 C CA . CYS A 1 77 ? -8.242 -33.75 -0.572 1 88 77 CYS A CA 1
ATOM 605 C C . CYS A 1 77 ? -6.871 -33.094 -0.628 1 88 77 CYS A C 1
ATOM 607 O O . CYS A 1 77 ? -6.727 -32 -1.164 1 88 77 CYS A O 1
ATOM 609 N N . PRO A 1 78 ? -5.871 -33.75 -0.114 1 92.5 78 PRO A N 1
ATOM 610 C CA . PRO A 1 78 ? -4.551 -33.125 -0.064 1 92.5 78 PRO A CA 1
ATOM 611 C C . PRO A 1 78 ? -3.799 -33.219 -1.39 1 92.5 78 PRO A C 1
ATOM 613 O O . PRO A 1 78 ? -2.803 -32.5 -1.591 1 92.5 78 PRO A O 1
ATOM 616 N N . ILE A 1 79 ? -4.207 -34.188 -2.275 1 95.31 79 ILE A N 1
ATOM 617 C CA . ILE A 1 79 ? -3.584 -34.375 -3.58 1 95.31 79 ILE A CA 1
ATOM 618 C C . ILE A 1 79 ? -4.531 -33.906 -4.68 1 95.31 79 ILE A C 1
ATOM 620 O O . ILE A 1 79 ? -5.516 -34.562 -4.992 1 95.31 79 ILE A O 1
ATOM 624 N N . ARG A 1 80 ? -4.164 -32.75 -5.227 1 95.06 80 ARG A N 1
ATOM 625 C CA . ARG A 1 80 ? -5.102 -32.188 -6.199 1 95.06 80 ARG A CA 1
ATOM 626 C C . ARG A 1 80 ? -4.379 -31.344 -7.234 1 95.06 80 ARG A C 1
ATOM 628 O O . ARG A 1 80 ? -3.215 -30.984 -7.051 1 95.06 80 ARG A O 1
ATOM 635 N N . THR A 1 81 ? -5.043 -31.141 -8.312 1 96.19 81 THR A N 1
ATOM 636 C CA . THR A 1 81 ? -4.625 -30.172 -9.32 1 96.19 81 THR A CA 1
ATOM 637 C C . THR A 1 81 ? -5.719 -29.141 -9.562 1 96.19 81 THR A C 1
ATOM 639 O O . THR A 1 81 ? -6.906 -29.469 -9.539 1 96.19 81 THR A O 1
ATOM 642 N N . THR A 1 82 ? -5.305 -27.953 -9.68 1 94.88 82 THR A N 1
ATOM 643 C CA . THR A 1 82 ? -6.242 -26.891 -10.055 1 94.88 82 THR A CA 1
ATOM 644 C C . THR A 1 82 ? -5.918 -26.344 -11.445 1 94.88 82 THR A C 1
ATOM 646 O O . THR A 1 82 ? -4.758 -26.359 -11.867 1 94.88 82 THR A O 1
ATOM 649 N N . PHE A 1 83 ? -7 -26 -12.117 1 96.06 83 PHE A N 1
ATOM 650 C CA . PHE A 1 83 ? -6.898 -25.438 -13.461 1 96.06 83 PHE A CA 1
ATOM 651 C C . PHE A 1 83 ? -7.809 -24.234 -13.617 1 96.06 83 PHE A C 1
ATOM 653 O O . PHE A 1 83 ? -8.961 -24.25 -13.18 1 96.06 83 PHE A O 1
ATOM 660 N N . ARG A 1 84 ? -7.199 -23.172 -14.25 1 96.75 84 ARG A N 1
ATOM 661 C CA . ARG A 1 84 ? -8 -22.016 -14.609 1 96.75 84 ARG A CA 1
ATOM 662 C C . ARG A 1 84 ? -7.617 -21.484 -15.992 1 96.75 84 ARG A C 1
ATOM 664 O O . ARG A 1 84 ? -6.434 -21.438 -16.344 1 96.75 84 ARG A O 1
ATOM 671 N N . ALA A 1 85 ? -8.68 -21.062 -16.703 1 97.62 85 ALA A N 1
ATOM 672 C CA . ALA A 1 85 ? -8.461 -20.453 -18.016 1 97.62 85 ALA A CA 1
ATOM 673 C C . ALA A 1 85 ? -9.453 -19.312 -18.25 1 97.62 85 ALA A C 1
ATOM 675 O O . ALA A 1 85 ? -10.602 -19.375 -17.797 1 97.62 85 ALA A O 1
ATOM 676 N N . SER A 1 86 ? -8.961 -18.312 -18.812 1 97.62 86 SER A N 1
ATOM 677 C CA . SER A 1 86 ? -9.781 -17.219 -19.328 1 97.62 86 SER A CA 1
ATOM 678 C C . SER A 1 86 ? -9.766 -17.188 -20.859 1 97.62 86 SER A C 1
ATOM 680 O O . SER A 1 86 ? -8.695 -17.109 -21.469 1 97.62 86 SER A O 1
ATOM 682 N N . LEU A 1 87 ? -10.922 -17.234 -21.422 1 96.94 87 LEU A N 1
ATOM 683 C CA . LEU A 1 87 ? -11.055 -17.312 -22.875 1 96.94 87 LEU A CA 1
ATOM 684 C C . LEU A 1 87 ? -11.312 -15.922 -23.469 1 96.94 87 LEU A C 1
ATOM 686 O O . LEU A 1 87 ? -11.758 -15.016 -22.766 1 96.94 87 LEU A O 1
ATOM 690 N N . PRO A 1 88 ? -11.055 -15.797 -24.797 1 95.44 88 PRO A N 1
ATOM 691 C CA . PRO A 1 88 ? -11.203 -14.492 -25.438 1 95.44 88 PRO A CA 1
ATOM 692 C C . PRO A 1 88 ? -12.625 -13.938 -25.344 1 95.44 88 PRO A C 1
ATOM 694 O O . PRO A 1 88 ? -12.812 -12.719 -25.297 1 95.44 88 PRO A O 1
ATOM 697 N N . ASP A 1 89 ? -13.602 -14.797 -25.219 1 94.44 89 ASP A N 1
ATOM 698 C CA . ASP A 1 89 ? -14.984 -14.336 -25.203 1 94.44 89 ASP A CA 1
ATOM 699 C C . ASP A 1 89 ? -15.43 -13.984 -23.797 1 94.44 89 ASP A C 1
ATOM 701 O O . ASP A 1 89 ? -16.594 -13.648 -23.578 1 94.44 89 ASP A O 1
ATOM 705 N N . GLY A 1 90 ? -14.523 -14.133 -22.891 1 93.88 90 GLY A N 1
ATOM 706 C CA . GLY A 1 90 ? -14.836 -13.758 -21.516 1 93.88 90 GLY A CA 1
ATOM 707 C C . GLY A 1 90 ? -15.18 -14.938 -20.641 1 93.88 90 GLY A C 1
ATOM 708 O O . GLY A 1 90 ? -15.266 -14.805 -19.422 1 93.88 90 GLY A O 1
ATOM 709 N N . THR A 1 91 ? -15.281 -16.109 -21.234 1 94.5 91 THR A N 1
ATOM 710 C CA . THR A 1 91 ? -15.578 -17.312 -20.453 1 94.5 91 THR A CA 1
ATOM 711 C C . THR A 1 91 ? -14.43 -17.656 -19.516 1 94.5 91 THR A C 1
ATOM 713 O O . THR A 1 91 ? -13.258 -17.578 -19.906 1 94.5 91 THR A O 1
ATOM 716 N N . LYS A 1 92 ? -14.797 -17.969 -18.328 1 95.19 92 LYS A N 1
ATOM 717 C CA . LYS A 1 92 ? -13.82 -18.438 -17.344 1 95.19 92 LYS A CA 1
ATOM 718 C C . LYS A 1 92 ? -14.016 -19.922 -17.062 1 95.19 92 LYS A C 1
ATOM 720 O O . LYS A 1 92 ? -15.133 -20.391 -16.828 1 95.19 92 LYS A O 1
ATOM 725 N N . ILE A 1 93 ? -12.969 -20.641 -17.172 1 94.81 93 ILE A N 1
ATOM 726 C CA . ILE A 1 93 ? -12.992 -22.078 -16.922 1 94.81 93 ILE A CA 1
ATOM 727 C C . ILE A 1 93 ? -12.234 -22.391 -15.641 1 94.81 93 ILE A C 1
ATOM 729 O O . ILE A 1 93 ? -11.141 -21.859 -15.414 1 94.81 93 ILE A O 1
ATOM 733 N N . ALA A 1 94 ? -12.859 -23.141 -14.828 1 93.44 94 ALA A N 1
ATOM 734 C CA . ALA A 1 94 ? -12.211 -23.672 -13.633 1 93.44 94 ALA A CA 1
ATOM 735 C C . ALA A 1 94 ? -12.359 -25.188 -13.555 1 93.44 94 ALA A C 1
ATOM 737 O O . ALA A 1 94 ? -13.414 -25.719 -13.891 1 93.44 94 ALA A O 1
ATOM 738 N N . GLY A 1 95 ? -11.266 -25.844 -13.227 1 91.88 95 GLY A N 1
ATOM 739 C CA . GLY A 1 95 ? -11.297 -27.281 -13.023 1 91.88 95 GLY A CA 1
ATOM 740 C C . GLY A 1 95 ? -10.43 -27.734 -11.859 1 91.88 95 GLY A C 1
ATOM 741 O O . GLY A 1 95 ? -9.469 -27.062 -11.492 1 91.88 95 GLY A O 1
ATOM 742 N N . GLU A 1 96 ? -10.844 -28.828 -11.32 1 92.06 96 GLU A N 1
ATOM 743 C CA . GLU A 1 96 ? -10.094 -29.438 -10.227 1 92.06 96 GLU A CA 1
ATOM 744 C C . GLU A 1 96 ? -10.062 -30.953 -10.359 1 92.06 96 GLU A C 1
ATOM 746 O O . GLU A 1 96 ? -11.062 -31.578 -10.727 1 92.06 96 GLU A O 1
ATOM 751 N N . LEU A 1 97 ? -8.93 -31.469 -10.211 1 94.25 97 LEU A N 1
ATOM 752 C CA . LEU A 1 97 ? -8.742 -32.906 -10.109 1 94.25 97 LEU A CA 1
ATOM 753 C C . LEU A 1 97 ? -8.398 -33.312 -8.68 1 94.25 97 LEU A C 1
ATOM 755 O O . LEU A 1 97 ? -7.34 -32.969 -8.164 1 94.25 97 LEU A O 1
ATOM 759 N N . PHE A 1 98 ? -9.328 -34.031 -8.062 1 94.06 98 PHE A N 1
ATOM 760 C CA . PHE A 1 98 ? -9.023 -34.688 -6.797 1 94.06 98 PHE A CA 1
ATOM 761 C C . PHE A 1 98 ? -8.406 -36.062 -7.035 1 94.06 98 PHE A C 1
ATOM 763 O O . PHE A 1 98 ? -9.117 -37 -7.363 1 94.06 98 PHE A O 1
ATOM 770 N N . ALA A 1 99 ? -7.148 -36.094 -6.812 1 96 99 ALA A N 1
ATOM 771 C CA . ALA A 1 99 ? -6.395 -37.281 -7.215 1 96 99 ALA A CA 1
ATOM 772 C C . ALA A 1 99 ? -6.367 -38.344 -6.098 1 96 99 ALA A C 1
ATOM 774 O O . ALA A 1 99 ? -6.453 -37.969 -4.914 1 96 99 ALA A O 1
ATOM 775 N N . THR A 1 100 ? -6.227 -39.562 -6.469 1 95.56 100 THR A N 1
ATOM 776 C CA . THR A 1 100 ? -6.051 -40.656 -5.516 1 95.56 100 THR A CA 1
ATOM 777 C C . THR A 1 100 ? -4.57 -40.906 -5.25 1 95.56 100 THR A C 1
ATOM 779 O O . THR A 1 100 ? -4.211 -41.5 -4.234 1 95.56 100 THR A O 1
ATOM 782 N N . GLU A 1 101 ? -3.789 -40.469 -6.23 1 95.88 101 GLU A N 1
ATOM 783 C CA . GLU A 1 101 ? -2.352 -40.625 -6.039 1 95.88 101 GLU A CA 1
ATOM 784 C C . GLU A 1 101 ? -1.571 -39.594 -6.867 1 95.88 101 GLU A C 1
ATOM 786 O O . GLU A 1 101 ? -2.092 -39.062 -7.84 1 95.88 101 GLU A O 1
ATOM 791 N N . SER A 1 102 ? -0.418 -39.312 -6.469 1 96.56 102 SER A N 1
ATOM 792 C CA . SER A 1 102 ? 0.568 -38.5 -7.172 1 96.56 102 SER A CA 1
ATOM 793 C C . SER A 1 102 ? 1.924 -39.188 -7.227 1 96.56 102 SER A C 1
ATOM 795 O O . SER A 1 102 ? 2.418 -39.688 -6.207 1 96.56 102 SER A O 1
ATOM 797 N N . VAL A 1 103 ? 2.461 -39.281 -8.445 1 96.44 103 VAL A N 1
ATOM 798 C CA . VAL A 1 103 ? 3.766 -39.906 -8.656 1 96.44 103 VAL A CA 1
ATOM 799 C C . VAL A 1 103 ? 4.703 -38.906 -9.352 1 96.44 103 VAL A C 1
ATOM 801 O O . VAL A 1 103 ? 4.379 -38.375 -10.414 1 96.44 103 VAL A O 1
ATOM 804 N N . VAL A 1 104 ? 5.797 -38.656 -8.711 1 96.06 104 VAL A N 1
ATOM 805 C CA . VAL A 1 104 ? 6.852 -37.844 -9.336 1 96.06 104 VAL A CA 1
ATOM 806 C C . VAL A 1 104 ? 8.078 -38.719 -9.594 1 96.06 104 VAL A C 1
ATOM 808 O O . VAL A 1 104 ? 8.594 -39.375 -8.672 1 96.06 104 VAL A O 1
ATOM 811 N N . GLU A 1 105 ? 8.5 -38.719 -10.828 1 95.44 105 GLU A N 1
ATOM 812 C CA . GLU A 1 105 ? 9.617 -39.562 -11.242 1 95.44 105 GLU A CA 1
ATOM 813 C C . GLU A 1 105 ? 10.734 -38.719 -11.852 1 95.44 105 GLU A C 1
ATOM 815 O O . GLU A 1 105 ? 10.484 -37.844 -12.672 1 95.44 105 GLU A O 1
ATOM 820 N N . ALA A 1 106 ? 11.914 -39.062 -11.359 1 93.5 106 ALA A N 1
ATOM 821 C CA . ALA A 1 106 ? 13.102 -38.469 -11.984 1 93.5 106 ALA A CA 1
ATOM 822 C C . ALA A 1 106 ? 13.852 -39.531 -12.797 1 93.5 106 ALA A C 1
ATOM 824 O O . ALA A 1 106 ? 14.125 -40.625 -12.305 1 93.5 106 ALA A O 1
ATOM 825 N N . LEU A 1 107 ? 14.109 -39.156 -13.977 1 91.69 107 LEU A N 1
ATOM 826 C CA . LEU A 1 107 ? 14.93 -39.938 -14.875 1 91.69 107 LEU A CA 1
ATOM 827 C C . LEU A 1 107 ? 16.188 -39.188 -15.281 1 91.69 107 LEU A C 1
ATOM 829 O O . LEU A 1 107 ? 16.266 -38.656 -16.391 1 91.69 107 LEU A O 1
ATOM 833 N N . PRO A 1 108 ? 17.141 -39.344 -14.477 1 87.38 108 PRO A N 1
ATOM 834 C CA . PRO A 1 108 ? 18.344 -38.531 -14.719 1 87.38 108 PRO A CA 1
ATOM 835 C C . PRO A 1 108 ? 18.969 -38.812 -16.078 1 87.38 108 PRO A C 1
ATOM 837 O O . PRO A 1 108 ? 19.453 -37.906 -16.734 1 87.38 108 PRO A O 1
ATOM 840 N N . GLU A 1 109 ? 18.891 -39.969 -16.562 1 89.88 109 GLU A N 1
ATOM 841 C CA . GLU A 1 109 ? 19.484 -40.344 -17.844 1 89.88 109 GLU A CA 1
ATOM 842 C C . GLU A 1 109 ? 18.75 -39.656 -19 1 89.88 109 GLU A C 1
ATOM 844 O O . GLU A 1 109 ? 19.359 -39.344 -20.016 1 89.88 109 GLU A O 1
ATOM 849 N N . ASP A 1 110 ? 17.469 -39.469 -18.75 1 89.94 110 ASP A N 1
ATOM 850 C CA . ASP A 1 110 ? 16.656 -38.812 -19.766 1 89.94 110 ASP A CA 1
ATOM 851 C C . ASP A 1 110 ? 16.609 -37.312 -19.578 1 89.94 110 ASP A C 1
ATOM 853 O O . ASP A 1 110 ? 16.062 -36.594 -20.406 1 89.94 110 ASP A O 1
ATOM 857 N N . GLY A 1 111 ? 17.156 -36.875 -18.469 1 91.75 111 GLY A N 1
ATOM 858 C CA . GLY A 1 111 ? 17.203 -35.469 -18.188 1 91.75 111 GLY A CA 1
ATOM 859 C C . GLY A 1 111 ? 15.836 -34.875 -17.891 1 91.75 111 GLY A C 1
ATOM 860 O O . GLY A 1 111 ? 15.555 -33.719 -18.266 1 91.75 111 GLY A O 1
ATOM 861 N N . LYS A 1 112 ? 14.953 -35.688 -17.234 1 94.5 112 LYS A N 1
ATOM 862 C CA . LYS A 1 112 ? 13.586 -35.188 -17.062 1 94.5 112 LYS A CA 1
ATOM 863 C C . LYS A 1 112 ? 13.023 -35.562 -15.703 1 94.5 112 LYS A C 1
ATOM 865 O O . LYS A 1 112 ? 13.492 -36.5 -15.07 1 94.5 112 LYS A O 1
ATOM 870 N N . ILE A 1 113 ? 12.094 -34.75 -15.211 1 95.12 113 ILE A N 1
ATOM 871 C CA . ILE A 1 113 ? 11.211 -35.062 -14.086 1 95.12 113 ILE A CA 1
ATOM 872 C C . ILE A 1 113 ? 9.758 -35.062 -14.555 1 95.12 113 ILE A C 1
ATOM 874 O O . ILE A 1 113 ? 9.328 -34.125 -15.266 1 95.12 113 ILE A O 1
ATOM 878 N N . THR A 1 114 ? 9.07 -36.094 -14.219 1 97.31 114 THR A N 1
ATOM 879 C CA . THR A 1 114 ? 7.656 -36.188 -14.562 1 97.31 114 THR A CA 1
ATOM 880 C C . THR A 1 114 ? 6.805 -36.344 -13.305 1 97.31 114 THR A C 1
ATOM 882 O O . THR A 1 114 ? 7.129 -37.125 -12.414 1 97.31 114 THR A O 1
ATOM 885 N N . GLY A 1 115 ? 5.801 -35.531 -13.164 1 97.88 115 GLY A N 1
ATOM 886 C CA . GLY A 1 115 ? 4.785 -35.656 -12.133 1 97.88 115 GLY A CA 1
ATOM 887 C C . GLY A 1 115 ? 3.406 -35.969 -12.68 1 97.88 115 GLY A C 1
ATOM 888 O O . GLY A 1 115 ? 2.969 -35.344 -13.656 1 97.88 115 GLY A O 1
ATOM 889 N N . LYS A 1 116 ? 2.775 -36.969 -12.062 1 98.38 116 LYS A N 1
ATOM 890 C CA . LYS A 1 116 ? 1.454 -37.375 -12.531 1 98.38 116 LYS A CA 1
ATOM 891 C C . LYS A 1 116 ? 0.476 -37.5 -11.367 1 98.38 116 LYS A C 1
ATOM 893 O O . LYS A 1 116 ? 0.789 -38.125 -10.359 1 98.38 116 LYS A O 1
ATOM 898 N N . TRP A 1 117 ? -0.61 -36.812 -11.461 1 98.31 117 TRP A N 1
ATOM 899 C CA . TRP A 1 117 ? -1.757 -36.938 -10.57 1 98.31 117 TRP A CA 1
ATOM 900 C C . TRP A 1 117 ? -2.895 -37.719 -11.242 1 98.31 117 TRP A C 1
ATOM 902 O O . TRP A 1 117 ? -3.322 -37.344 -12.344 1 98.31 117 TRP A O 1
ATOM 912 N N . VAL A 1 118 ? -3.322 -38.75 -10.586 1 97.44 118 VAL A N 1
ATOM 913 C CA . VAL A 1 118 ? -4.348 -39.594 -11.188 1 97.44 118 VAL A CA 1
ATOM 914 C C . VAL A 1 118 ? -5.582 -39.625 -10.289 1 97.44 118 VAL A C 1
ATOM 916 O O . VAL A 1 118 ? -5.477 -39.812 -9.086 1 97.44 118 VAL A O 1
ATOM 919 N N . GLY A 1 119 ? -6.688 -39.344 -10.969 1 94.69 119 GLY A N 1
ATOM 920 C CA . GLY A 1 119 ? -7.945 -39.406 -10.242 1 94.69 119 GLY A CA 1
ATOM 921 C C . GLY A 1 119 ? -8.453 -40.812 -10.008 1 94.69 119 GLY A C 1
ATOM 922 O O . GLY A 1 119 ? -7.824 -41.781 -10.438 1 94.69 119 GLY A O 1
ATOM 923 N N . GLY A 1 120 ? -9.547 -40.781 -9.172 1 85.19 120 GLY A N 1
ATOM 924 C CA . GLY A 1 120 ? -10.195 -42.062 -8.953 1 85.19 120 GLY A CA 1
ATOM 925 C C . GLY A 1 120 ? -11.109 -42.469 -10.094 1 85.19 120 GLY A C 1
ATOM 926 O O . GLY A 1 120 ? -11.555 -41.625 -10.875 1 85.19 120 GLY A O 1
ATOM 927 N N . LYS A 1 121 ? -11.055 -43.75 -10.352 1 76.88 121 LYS A N 1
ATOM 928 C CA . LYS A 1 121 ? -12.023 -44.281 -11.305 1 76.88 121 LYS A CA 1
ATOM 929 C C . LYS A 1 121 ? -13.227 -44.875 -10.586 1 76.88 121 LYS A C 1
ATOM 931 O O . LYS A 1 121 ? -13.07 -45.719 -9.703 1 76.88 121 LYS A O 1
ATOM 936 N N . LYS A 1 122 ? -14.453 -44.125 -10.711 1 65.06 122 LYS A N 1
ATOM 937 C CA . LYS A 1 122 ? -15.602 -44.875 -10.227 1 65.06 122 LYS A CA 1
ATOM 938 C C . LYS A 1 122 ? -15.828 -46.125 -11.07 1 65.06 122 LYS A C 1
ATOM 940 O O . LYS A 1 122 ? -15.641 -46.094 -12.289 1 65.06 122 LYS A O 1
ATOM 945 N N . GLU A 1 123 ? -15.828 -47.312 -10.531 1 60.62 123 GLU A N 1
ATOM 946 C CA . GLU A 1 123 ? -16.016 -48.625 -11.141 1 60.62 123 GLU A CA 1
ATOM 947 C C . GLU A 1 123 ? -16.953 -48.531 -12.344 1 60.62 123 GLU A C 1
ATOM 949 O O . GLU A 1 123 ? -16.719 -49.188 -13.367 1 60.62 123 GLU A O 1
ATOM 954 N N . ASP A 1 124 ? -17.984 -47.75 -12.219 1 62.28 124 ASP A N 1
ATOM 955 C CA . ASP A 1 124 ? -19.031 -47.812 -13.219 1 62.28 124 ASP A CA 1
ATOM 956 C C . ASP A 1 124 ? -18.844 -46.719 -14.273 1 62.28 124 ASP A C 1
ATOM 958 O O . ASP A 1 124 ? -19.641 -46.594 -15.203 1 62.28 124 ASP A O 1
ATOM 962 N N . GLU A 1 125 ? -17.891 -45.906 -14.023 1 62.34 125 GL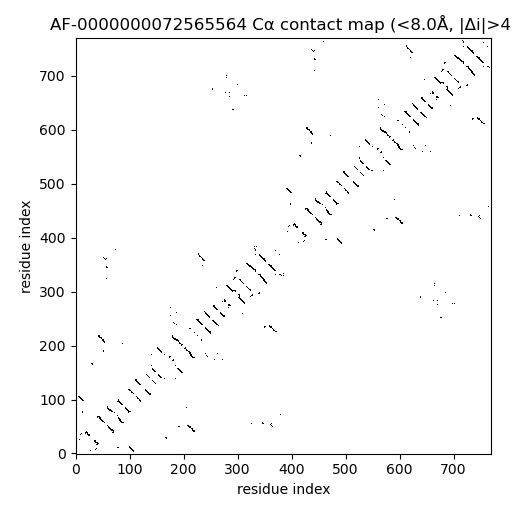U A N 1
ATOM 963 C CA . GLU A 1 125 ? -17.719 -44.844 -14.992 1 62.34 125 GLU A CA 1
ATOM 964 C C . GLU A 1 125 ? -16.875 -45.312 -16.188 1 62.34 125 GLU A C 1
ATOM 966 O O . GLU A 1 125 ? -15.812 -45.906 -16 1 62.34 125 GLU A O 1
ATOM 971 N N . PRO A 1 126 ? -17.562 -45.375 -17.344 1 68.25 126 PRO A N 1
ATOM 972 C CA . PRO A 1 126 ? -16.766 -45.688 -18.516 1 68.25 126 PRO A CA 1
ATOM 973 C C . PRO A 1 126 ? -15.578 -44.75 -18.719 1 68.25 126 PRO A C 1
ATOM 975 O O . PRO A 1 126 ? -15.617 -43.594 -18.266 1 68.25 126 PRO A O 1
ATOM 978 N N . GLY A 1 127 ? -14.461 -45.25 -19.156 1 72.62 127 GLY A N 1
ATOM 979 C CA . GLY A 1 127 ? -13.297 -44.469 -19.516 1 72.62 127 GLY A CA 1
ATOM 980 C C . GLY A 1 127 ? -12.219 -44.5 -18.438 1 72.62 127 GLY A C 1
ATOM 981 O O . GLY A 1 127 ? -12.391 -45.125 -17.391 1 72.62 127 GLY A O 1
ATOM 982 N N . ASP A 1 128 ? -11.109 -44.031 -18.734 1 81.06 128 ASP A N 1
ATOM 983 C CA . ASP A 1 128 ? -9.969 -44 -17.828 1 81.06 128 ASP A CA 1
ATOM 984 C C . ASP A 1 128 ? -10.102 -42.875 -16.828 1 81.06 128 ASP A C 1
ATOM 986 O O . ASP A 1 128 ? -10.836 -41.906 -17.047 1 81.06 128 ASP A O 1
ATOM 990 N N . ALA A 1 129 ? -9.555 -43.094 -15.68 1 90.25 129 ALA A N 1
ATOM 991 C CA . ALA A 1 129 ? -9.516 -42.031 -14.672 1 90.25 129 ALA A CA 1
ATOM 992 C C . ALA A 1 129 ? -8.867 -40.781 -15.219 1 90.25 129 ALA A C 1
ATOM 994 O O . ALA A 1 129 ? -7.91 -40.844 -16 1 90.25 129 ALA A O 1
ATOM 995 N N . GLY A 1 130 ? -9.477 -39.688 -14.93 1 94.62 130 GLY A N 1
ATOM 996 C CA . GLY A 1 130 ? -8.852 -38.406 -15.273 1 94.62 130 GLY A CA 1
ATOM 997 C C . GLY A 1 130 ? -7.473 -38.25 -14.656 1 94.62 130 GLY A C 1
ATOM 998 O O . GLY A 1 130 ? -7.195 -38.781 -13.586 1 94.62 130 GLY A O 1
ATOM 999 N N . TRP A 1 131 ? -6.621 -37.594 -15.383 1 97.69 131 TRP A N 1
ATOM 1000 C CA . TRP A 1 131 ? -5.277 -37.375 -14.859 1 97.69 131 TRP A CA 1
ATOM 1001 C C . TRP A 1 131 ? -4.699 -36.062 -15.367 1 97.69 131 TRP A C 1
ATOM 1003 O O . TRP A 1 131 ? -5.223 -35.469 -16.312 1 97.69 131 TRP A O 1
ATOM 1013 N N . ALA A 1 132 ? -3.725 -35.594 -14.68 1 98.44 132 ALA A N 1
ATOM 1014 C CA . ALA A 1 132 ? -2.891 -34.438 -15.055 1 98.44 132 ALA A CA 1
ATOM 1015 C C . ALA A 1 132 ? -1.412 -34.75 -14.836 1 98.44 132 ALA A C 1
ATOM 1017 O O . ALA A 1 132 ? -1.051 -35.438 -13.891 1 98.44 132 ALA A O 1
ATOM 1018 N N . GLN A 1 133 ? -0.598 -34.219 -15.781 1 98.69 133 GLN A N 1
ATOM 1019 C CA . GLN A 1 133 ? 0.821 -34.531 -15.742 1 98.69 133 GLN A CA 1
ATOM 1020 C C . GLN A 1 133 ? 1.681 -33.344 -16.156 1 98.69 133 GLN A C 1
ATOM 1022 O O . GLN A 1 133 ? 1.292 -32.594 -17.031 1 98.69 133 GLN A O 1
ATOM 1027 N N . TYR A 1 134 ? 2.809 -33.281 -15.477 1 98.56 134 TYR A N 1
ATOM 1028 C CA . TYR A 1 134 ? 3.834 -32.375 -16 1 98.56 134 TYR A CA 1
ATOM 1029 C C . TYR A 1 134 ? 5.113 -33.156 -16.328 1 98.56 134 TYR A C 1
ATOM 1031 O O . TYR A 1 134 ? 5.402 -34.156 -15.703 1 98.56 134 TYR A O 1
ATOM 1039 N N . GLU A 1 135 ? 5.812 -32.75 -17.297 1 97.88 135 GLU A N 1
ATOM 1040 C CA . GLU A 1 135 ? 7.16 -33.156 -17.672 1 97.88 135 GLU A CA 1
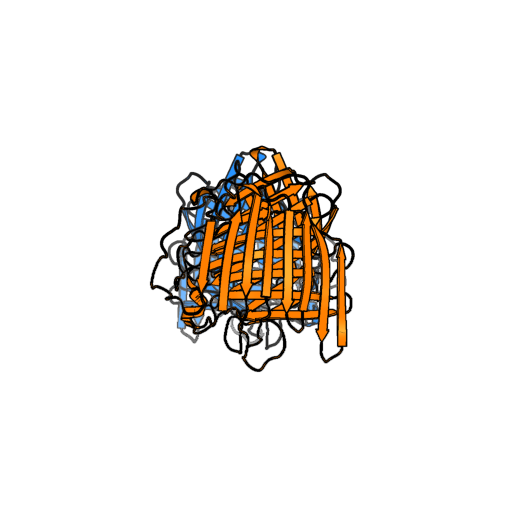ATOM 1041 C C . GLU A 1 135 ? 8.094 -31.953 -17.781 1 97.88 135 GLU A C 1
ATOM 1043 O O . GLU A 1 135 ? 7.801 -31 -18.516 1 97.88 135 GLU A O 1
ATOM 1048 N N . VAL A 1 136 ? 9.172 -32.062 -17.047 1 96.5 136 VAL A N 1
ATOM 1049 C CA . VAL A 1 136 ? 10.094 -30.922 -17.031 1 96.5 136 VAL A CA 1
ATOM 1050 C C . VAL A 1 136 ? 11.523 -31.422 -17.281 1 96.5 136 VAL A C 1
ATOM 1052 O O . VAL A 1 136 ? 11.914 -32.469 -16.766 1 96.5 136 VAL A O 1
ATOM 1055 N N . SER A 1 137 ? 12.258 -30.641 -18.125 1 95.31 137 SER A N 1
ATOM 1056 C CA . SER A 1 137 ? 13.68 -30.938 -18.297 1 95.31 137 SER A CA 1
ATOM 1057 C C . SER A 1 137 ? 14.469 -30.594 -17.031 1 95.31 137 SER A C 1
ATOM 1059 O O . SER A 1 137 ? 14.195 -29.594 -16.375 1 95.31 137 SER A O 1
ATOM 1061 N N . LEU A 1 138 ? 15.508 -31.375 -16.766 1 91.81 138 LEU A N 1
ATOM 1062 C CA . LEU A 1 138 ? 16.297 -31.188 -15.555 1 91.81 138 LEU A CA 1
ATOM 1063 C C . LEU A 1 138 ? 16.984 -29.828 -15.562 1 91.81 138 LEU A C 1
ATOM 1065 O O . LEU A 1 138 ? 17.219 -29.234 -14.5 1 91.81 138 LEU A O 1
ATOM 1069 N N . ASP A 1 139 ? 17.25 -29.297 -16.703 1 90.94 139 ASP A N 1
ATOM 1070 C CA . ASP A 1 139 ? 17.922 -28.016 -16.766 1 90.94 139 ASP A CA 1
ATOM 1071 C C . ASP A 1 139 ? 16.922 -26.859 -16.844 1 90.94 139 ASP A C 1
ATOM 1073 O O . ASP A 1 139 ? 17.297 -25.703 -17.062 1 90.94 139 ASP A O 1
ATOM 1077 N N . MET A 1 140 ? 15.594 -27.188 -16.781 1 92.12 140 MET A N 1
ATOM 1078 C CA . MET A 1 140 ? 14.5 -26.203 -16.75 1 92.12 140 MET A CA 1
ATOM 1079 C C . MET A 1 140 ? 14.367 -25.5 -18.094 1 92.12 140 MET A C 1
ATOM 1081 O O . MET A 1 140 ? 13.859 -24.375 -18.156 1 92.12 140 MET A O 1
ATOM 1085 N N . SER A 1 141 ? 14.75 -26.125 -19.188 1 93.44 141 SER A N 1
ATOM 1086 C CA . SER A 1 141 ? 14.641 -25.5 -20.5 1 93.44 141 SER A CA 1
ATOM 1087 C C . SER A 1 141 ? 13.242 -25.688 -21.078 1 93.44 141 SER A C 1
ATOM 1089 O O . SER A 1 141 ? 12.82 -24.938 -21.953 1 93.44 141 SER A O 1
ATOM 1091 N N . GLU A 1 142 ? 12.625 -26.75 -20.547 1 95.5 142 GLU A N 1
ATOM 1092 C CA . GLU A 1 142 ? 11.312 -27.031 -21.109 1 95.5 142 GLU A CA 1
ATOM 1093 C C . GLU A 1 142 ? 10.391 -27.656 -20.062 1 95.5 142 GLU A C 1
ATOM 1095 O O . GLU A 1 142 ? 10.844 -28.406 -19.203 1 95.5 142 GLU A O 1
ATOM 1100 N N . ALA A 1 143 ? 9.133 -27.391 -20.172 1 97.69 143 ALA A N 1
ATOM 1101 C CA . ALA A 1 143 ? 8.078 -28.016 -19.375 1 97.69 143 ALA A CA 1
ATOM 1102 C C . ALA A 1 143 ? 6.809 -28.219 -20.203 1 97.69 143 ALA A C 1
ATOM 1104 O O . ALA A 1 143 ? 6.441 -27.344 -21 1 97.69 143 ALA A O 1
ATOM 1105 N N . THR A 1 144 ? 6.207 -29.344 -20.047 1 98.69 144 THR A N 1
ATOM 1106 C CA . THR A 1 144 ? 4.91 -29.625 -20.656 1 98.69 144 THR A CA 1
ATOM 1107 C C . THR A 1 144 ? 3.914 -30.125 -19.609 1 98.69 144 THR A C 1
ATOM 1109 O O . THR A 1 144 ? 4.211 -31.047 -18.844 1 98.69 144 THR A O 1
ATOM 1112 N N . VAL A 1 145 ? 2.822 -29.516 -19.578 1 98.75 145 VAL A N 1
ATOM 1113 C CA . VAL A 1 145 ? 1.713 -29.938 -18.719 1 98.75 145 VAL A CA 1
ATOM 1114 C C . VAL A 1 145 ? 0.582 -30.484 -19.578 1 98.75 145 VAL A C 1
ATOM 1116 O O . VAL A 1 145 ? 0.206 -29.875 -20.594 1 98.75 145 VAL A O 1
ATOM 1119 N N . THR A 1 146 ? 0.076 -31.594 -19.219 1 98.75 146 THR A N 1
ATOM 1120 C CA . THR A 1 146 ? -1.034 -32.25 -19.906 1 98.75 146 THR A CA 1
ATOM 1121 C C . THR A 1 146 ? -2.164 -32.562 -18.938 1 98.75 146 THR A C 1
ATOM 1123 O O . THR A 1 146 ? -1.921 -33.094 -17.859 1 98.75 146 THR A O 1
ATOM 1126 N N . ILE A 1 147 ? -3.33 -32.25 -19.328 1 98.12 147 ILE A N 1
ATOM 1127 C CA . ILE A 1 147 ? -4.512 -32.594 -18.547 1 98.12 147 ILE A CA 1
ATOM 1128 C C . ILE A 1 147 ? -5.473 -33.438 -19.391 1 98.12 147 ILE A C 1
ATOM 1130 O O . ILE A 1 147 ? -5.68 -33.156 -20.562 1 98.12 147 ILE A O 1
ATOM 1134 N N . ASN A 1 148 ? -5.961 -34.469 -18.797 1 96.88 148 ASN A N 1
ATOM 1135 C CA . ASN A 1 148 ? -6.957 -35.344 -19.406 1 96.88 148 ASN A CA 1
ATOM 1136 C C . ASN A 1 148 ? -8.109 -35.625 -18.438 1 96.88 148 ASN A C 1
ATOM 1138 O O . ASN A 1 148 ? -8.133 -36.688 -17.812 1 96.88 148 ASN A O 1
ATOM 1142 N N . LEU A 1 149 ? -9.023 -34.719 -18.406 1 94.12 149 LEU A N 1
ATOM 1143 C CA . LEU A 1 149 ? -10.258 -34.844 -17.641 1 94.12 149 LEU A CA 1
ATOM 1144 C C . LEU A 1 149 ? -11.469 -34.906 -18.578 1 94.12 149 LEU A C 1
ATOM 1146 O O . LEU A 1 149 ? -11.359 -34.562 -19.766 1 94.12 149 LEU A O 1
ATOM 1150 N N . PRO A 1 150 ? -12.586 -35.312 -18.062 1 89.25 150 PRO A N 1
ATOM 1151 C CA . PRO A 1 150 ? -13.773 -35.438 -18.922 1 89.25 150 PRO A CA 1
ATOM 1152 C C . PRO A 1 150 ? -14.148 -34.094 -19.578 1 89.25 150 PRO A C 1
ATOM 1154 O O . PRO A 1 150 ? -14.594 -34.094 -20.734 1 89.25 150 PRO A O 1
ATOM 1157 N N . THR A 1 151 ? -13.875 -33 -18.906 1 92.5 151 THR A N 1
ATOM 1158 C CA . THR A 1 151 ? -14.352 -31.734 -19.422 1 92.5 151 THR A CA 1
ATOM 1159 C C . THR A 1 151 ? -13.188 -30.828 -19.812 1 92.5 151 THR A C 1
ATOM 1161 O O . THR A 1 151 ? -13.383 -29.766 -20.375 1 92.5 151 THR A O 1
ATOM 1164 N N . ILE A 1 152 ? -11.977 -31.188 -19.531 1 96.31 152 ILE A N 1
ATOM 1165 C CA . ILE A 1 152 ? -10.797 -30.375 -19.828 1 96.31 152 ILE A CA 1
ATOM 1166 C C . ILE A 1 152 ? -9.68 -31.281 -20.359 1 96.31 152 ILE A C 1
ATOM 1168 O O . ILE A 1 152 ? -9.227 -32.188 -19.672 1 96.31 152 ILE A O 1
ATOM 1172 N N . ARG A 1 153 ? -9.258 -31.031 -21.547 1 97.69 153 ARG A N 1
ATOM 1173 C CA . ARG A 1 153 ? -8.133 -31.75 -22.141 1 97.69 153 ARG A CA 1
ATOM 1174 C C . ARG A 1 153 ? -7.207 -30.797 -22.891 1 97.69 153 ARG A C 1
ATOM 1176 O O . ARG A 1 153 ? -7.668 -29.859 -23.531 1 97.69 153 ARG A O 1
ATOM 1183 N N . GLY A 1 154 ? -5.926 -31.078 -22.766 1 98.5 154 GLY A N 1
ATOM 1184 C CA . GLY A 1 154 ? -5.016 -30.266 -23.562 1 98.5 154 GLY A CA 1
ATOM 1185 C C . GLY A 1 154 ? -3.643 -30.125 -22.938 1 98.5 154 GLY A C 1
ATOM 1186 O O . GLY A 1 154 ? -3.252 -30.938 -22.094 1 98.5 154 GLY A O 1
ATOM 1187 N N . THR A 1 155 ? -2.926 -29.156 -23.5 1 98.81 155 THR A N 1
ATOM 1188 C CA . THR A 1 155 ? -1.531 -29.062 -23.094 1 98.81 155 THR A CA 1
ATOM 1189 C C . THR A 1 155 ? -1.088 -27.609 -23.016 1 98.81 155 THR A C 1
ATOM 1191 O O . THR A 1 155 ? -1.63 -26.75 -23.719 1 98.81 155 THR A O 1
ATOM 1194 N N . LEU A 1 156 ? -0.216 -27.359 -22.141 1 98.81 156 LEU A N 1
ATOM 1195 C CA . LEU A 1 156 ? 0.636 -26.188 -22.094 1 98.81 156 LEU A CA 1
ATOM 1196 C C . LEU A 1 156 ? 2.107 -26.562 -22.219 1 98.81 156 LEU A C 1
ATOM 1198 O O . LEU A 1 156 ? 2.607 -27.391 -21.453 1 98.81 156 LEU A O 1
ATOM 1202 N N . THR A 1 157 ? 2.787 -26 -23.203 1 98.75 157 THR A N 1
ATOM 1203 C CA . THR A 1 157 ? 4.223 -26.203 -23.359 1 98.75 157 THR A CA 1
ATOM 1204 C C . THR A 1 157 ? 4.984 -24.906 -23.125 1 98.75 157 THR A C 1
ATOM 1206 O O . THR A 1 157 ? 4.633 -23.875 -23.688 1 98.75 157 THR A O 1
ATOM 1209 N N . LEU A 1 158 ? 5.977 -25 -22.297 1 98.06 158 LEU A N 1
ATOM 1210 C CA . LEU A 1 158 ? 6.879 -23.891 -21.984 1 98.06 158 LEU A CA 1
ATOM 1211 C C . LEU A 1 158 ? 8.289 -24.203 -22.469 1 98.06 158 LEU A C 1
ATOM 1213 O O . LEU A 1 158 ? 8.875 -25.219 -22.094 1 98.06 158 LEU A O 1
ATOM 1217 N N . GLN A 1 159 ? 8.805 -23.266 -23.281 1 95.69 159 GLN A N 1
ATOM 1218 C CA . GLN A 1 159 ? 10.141 -23.484 -23.812 1 95.69 159 GLN A CA 1
ATOM 1219 C C . GLN A 1 159 ? 11.008 -22.234 -23.672 1 95.69 159 GLN A C 1
ATOM 1221 O O . GLN A 1 159 ? 10.57 -21.125 -24.016 1 95.69 159 GLN A O 1
ATOM 1226 N N . GLN A 1 160 ? 12.102 -22.422 -23.047 1 90.19 160 GLN A N 1
ATOM 1227 C CA . GLN A 1 160 ? 13.078 -21.344 -23.031 1 90.19 160 GLN A CA 1
ATOM 1228 C C . GLN A 1 160 ? 14.398 -21.781 -23.672 1 90.19 160 GLN A C 1
ATOM 1230 O O . GLN A 1 160 ? 14.664 -22.969 -23.797 1 90.19 160 GLN A O 1
ATOM 1235 N N . ARG A 1 161 ? 15.156 -20.859 -24.203 1 80.56 161 ARG A N 1
ATOM 1236 C CA . ARG A 1 161 ? 16.375 -21.172 -24.969 1 80.56 161 ARG A CA 1
ATOM 1237 C C . ARG A 1 161 ? 17.438 -21.766 -24.062 1 80.56 161 ARG A C 1
ATOM 1239 O O . ARG A 1 161 ? 18.109 -22.734 -24.422 1 80.56 161 ARG A O 1
ATOM 1246 N N . GLY A 1 162 ? 17.578 -21.219 -22.922 1 77.88 162 GLY A N 1
ATOM 1247 C CA . GLY A 1 162 ? 18.562 -21.734 -22 1 77.88 162 GLY A CA 1
ATOM 1248 C C . GLY A 1 162 ? 17.969 -22.234 -20.703 1 77.88 162 GLY A C 1
ATOM 1249 O O . GLY A 1 162 ? 16.781 -22 -20.422 1 77.88 162 GLY A O 1
ATOM 1250 N N . GLY A 1 163 ? 18.734 -23.266 -20.047 1 81.44 163 GLY A N 1
ATOM 1251 C CA . GLY A 1 163 ? 18.344 -23.703 -18.719 1 81.44 163 GLY A CA 1
ATOM 1252 C C . GLY A 1 163 ? 18.609 -22.656 -17.641 1 81.44 163 GLY A C 1
ATOM 1253 O O . GLY A 1 163 ? 18.922 -21.5 -17.953 1 81.44 163 GLY A O 1
ATOM 1254 N N . ARG A 1 164 ? 18.188 -22.875 -16.531 1 84 164 ARG A N 1
ATOM 1255 C CA . ARG A 1 164 ? 18.453 -22.047 -15.359 1 84 164 ARG A CA 1
ATOM 1256 C C . ARG A 1 164 ? 19.188 -22.844 -14.281 1 84 164 ARG A C 1
ATOM 1258 O O . ARG A 1 164 ? 18.766 -23.953 -13.938 1 84 164 ARG A O 1
ATOM 1265 N N . ASN A 1 165 ? 20.219 -22.234 -13.922 1 81.38 165 ASN A N 1
ATOM 1266 C CA . ASN A 1 165 ? 20.938 -22.859 -12.812 1 81.38 165 ASN A CA 1
ATOM 1267 C C . ASN A 1 165 ? 20.375 -22.422 -11.461 1 81.38 165 ASN A C 1
ATOM 1269 O O . ASN A 1 165 ? 20.5 -21.25 -11.102 1 81.38 165 ASN A O 1
ATOM 1273 N N . ILE A 1 166 ? 19.734 -23.312 -10.852 1 85.25 166 ILE A N 1
ATOM 1274 C CA . ILE A 1 166 ? 19.156 -23.031 -9.539 1 85.25 166 ILE A CA 1
ATOM 1275 C C . ILE A 1 166 ? 19.891 -23.828 -8.469 1 85.25 166 ILE A C 1
ATOM 1277 O O . ILE A 1 166 ? 20.078 -25.031 -8.609 1 85.25 166 ILE A O 1
ATOM 1281 N N . GLU A 1 167 ? 20.328 -23.125 -7.469 1 81.75 167 GLU A N 1
ATOM 1282 C CA . GLU A 1 167 ? 20.969 -23.797 -6.344 1 81.75 167 GLU A CA 1
ATOM 1283 C C . GLU A 1 167 ? 19.984 -24.719 -5.625 1 81.75 167 GLU A C 1
ATOM 1285 O O . GLU A 1 167 ? 18.828 -24.344 -5.406 1 81.75 167 GLU A O 1
ATOM 1290 N N . ASN A 1 168 ? 20.438 -25.875 -5.281 1 79.56 168 ASN A N 1
ATOM 1291 C CA . ASN A 1 168 ? 19.547 -26.906 -4.754 1 79.56 168 ASN A CA 1
ATOM 1292 C C . ASN A 1 168 ? 19.5 -26.859 -3.229 1 79.56 168 ASN A C 1
ATOM 1294 O O . ASN A 1 168 ? 18.672 -27.562 -2.617 1 79.56 168 ASN A O 1
ATOM 1298 N N . SER A 1 169 ? 20.188 -26 -2.65 1 81.12 169 SER A N 1
ATOM 1299 C CA . SER A 1 169 ? 20.172 -25.984 -1.19 1 81.12 169 SER A CA 1
ATOM 1300 C C . SER A 1 169 ? 18.859 -25.422 -0.663 1 81.12 169 SER A C 1
ATOM 1302 O O . SER A 1 169 ? 18.266 -24.531 -1.276 1 81.12 169 SER A O 1
ATOM 1304 N N . THR A 1 170 ? 18.438 -26.062 0.426 1 78.94 170 THR A N 1
ATOM 1305 C CA . THR A 1 170 ? 17.234 -25.578 1.089 1 78.94 170 THR A CA 1
ATOM 1306 C C . THR A 1 170 ? 17.344 -24.094 1.434 1 78.94 170 THR A C 1
ATOM 1308 O O . THR A 1 170 ? 16.406 -23.328 1.242 1 78.94 170 THR A O 1
ATOM 1311 N N . GLU A 1 171 ? 18.453 -23.766 1.832 1 82.62 171 GLU A N 1
ATOM 1312 C CA . GLU A 1 171 ? 18.688 -22.391 2.277 1 82.62 171 GLU A CA 1
ATOM 1313 C C . GLU A 1 171 ? 18.531 -21.406 1.128 1 82.62 171 GLU A C 1
ATOM 1315 O O . GLU A 1 171 ? 17.953 -20.328 1.307 1 82.62 171 GLU A O 1
ATOM 1320 N N . SER A 1 172 ? 18.906 -21.812 0.037 1 86.19 172 SER A N 1
ATOM 1321 C CA . SER A 1 172 ? 18.859 -20.922 -1.112 1 86.19 172 SER A CA 1
ATOM 1322 C C . SER A 1 172 ? 17.438 -20.766 -1.631 1 86.19 172 SER A C 1
ATOM 1324 O O . SER A 1 172 ? 17.141 -19.797 -2.334 1 86.19 172 SER A O 1
ATOM 1326 N N . GLN A 1 173 ? 16.641 -21.656 -1.259 1 90.5 173 GLN A N 1
ATOM 1327 C CA . GLN A 1 173 ? 15.273 -21.641 -1.782 1 90.5 173 GLN A CA 1
ATOM 1328 C C . GLN A 1 173 ? 14.32 -20.922 -0.821 1 90.5 173 GLN A C 1
ATOM 1330 O O . GLN A 1 173 ? 13.203 -20.578 -1.194 1 90.5 173 GLN A O 1
ATOM 1335 N N . LEU A 1 174 ? 14.836 -20.719 0.364 1 92.06 174 LEU A N 1
ATOM 1336 C CA . LEU A 1 174 ? 14.008 -20.094 1.392 1 92.06 174 LEU A CA 1
ATOM 1337 C C . LEU A 1 174 ? 13.852 -18.609 1.138 1 92.06 174 LEU A C 1
ATOM 1339 O O . LEU A 1 174 ? 14.828 -17.922 0.817 1 92.06 174 LEU A O 1
ATOM 1343 N N . MET A 1 175 ? 12.617 -18.141 1.269 1 93.31 175 MET A N 1
ATOM 1344 C CA . MET A 1 175 ? 12.398 -16.703 1.198 1 93.31 175 MET A CA 1
ATOM 1345 C C . MET A 1 175 ? 11.945 -16.156 2.547 1 93.31 175 MET A C 1
ATOM 1347 O O . MET A 1 175 ? 11.852 -14.938 2.73 1 93.31 175 MET A O 1
ATOM 1351 N N . GLY A 1 176 ? 11.578 -16.906 3.414 1 90.56 176 GLY A N 1
ATOM 1352 C CA . GLY A 1 176 ? 11.156 -16.656 4.781 1 90.56 176 GLY A CA 1
ATOM 1353 C C . GLY A 1 176 ? 11.039 -17.922 5.617 1 90.56 176 GLY A C 1
ATOM 1354 O O . GLY A 1 176 ? 11.234 -19.016 5.109 1 90.56 176 GLY A O 1
ATOM 1355 N N . PRO A 1 177 ? 10.648 -17.703 6.816 1 88.56 177 PRO A N 1
ATOM 1356 C CA . PRO A 1 177 ? 10.539 -18.891 7.66 1 88.56 177 PRO A CA 1
ATOM 1357 C C . PRO A 1 177 ? 9.539 -19.906 7.125 1 88.56 177 PRO A C 1
ATOM 1359 O O . PRO A 1 177 ? 8.352 -19.594 6.996 1 88.56 177 PRO A O 1
ATOM 1362 N N . GLY A 1 178 ? 10.094 -21.047 6.742 1 88.62 178 GLY A N 1
ATOM 1363 C CA . GLY A 1 178 ? 9.258 -22.188 6.367 1 88.62 178 GLY A CA 1
ATOM 1364 C C . GLY A 1 178 ? 8.711 -22.078 4.961 1 88.62 178 GLY A C 1
ATOM 1365 O O . GLY A 1 178 ? 7.844 -22.859 4.566 1 88.62 178 GLY A O 1
ATOM 1366 N N . LEU A 1 179 ? 9.164 -21.125 4.207 1 92.94 179 LEU A N 1
ATOM 1367 C CA . LEU A 1 179 ? 8.602 -20.953 2.873 1 92.94 179 LEU A CA 1
ATOM 1368 C C . LEU A 1 179 ? 9.703 -20.891 1.823 1 92.94 179 LEU A C 1
ATOM 1370 O O . LEU A 1 179 ? 10.586 -20.031 1.892 1 92.94 179 LEU A O 1
ATOM 1374 N N . SER A 1 180 ? 9.656 -21.812 0.954 1 93.19 180 SER A N 1
ATOM 1375 C CA . SER A 1 180 ? 10.516 -21.812 -0.223 1 93.19 180 SER A CA 1
ATOM 1376 C C . SER A 1 180 ? 9.727 -21.5 -1.49 1 93.19 180 SER A C 1
ATOM 1378 O O . SER A 1 180 ? 8.617 -22.016 -1.674 1 93.19 180 SER A O 1
ATOM 1380 N N . TRP A 1 181 ? 10.25 -20.656 -2.275 1 95.19 181 TRP A N 1
ATOM 1381 C CA . TRP A 1 181 ? 9.68 -20.312 -3.572 1 95.19 181 TRP A CA 1
ATOM 1382 C C . TRP A 1 181 ? 10.766 -20.156 -4.629 1 95.19 181 TRP A C 1
ATOM 1384 O O . TRP A 1 181 ? 11.695 -19.359 -4.465 1 95.19 181 TRP A O 1
ATOM 1394 N N . VAL A 1 182 ? 10.609 -20.906 -5.668 1 94.25 182 VAL A N 1
ATOM 1395 C CA . VAL A 1 182 ? 11.641 -20.875 -6.707 1 94.25 182 VAL A CA 1
ATOM 1396 C C . VAL A 1 182 ? 10.992 -20.562 -8.055 1 94.25 182 VAL A C 1
ATOM 1398 O O . VAL A 1 182 ? 10.109 -21.281 -8.516 1 94.25 182 VAL A O 1
ATOM 1401 N N . HIS A 1 183 ? 11.508 -19.453 -8.648 1 94.88 183 HIS A N 1
ATOM 1402 C CA . HIS A 1 183 ? 11.141 -19.172 -10.031 1 94.88 183 HIS A CA 1
ATOM 1403 C C . HIS A 1 183 ? 11.984 -19.984 -11 1 94.88 183 HIS A C 1
ATOM 1405 O O . HIS A 1 183 ? 12.93 -19.469 -11.602 1 94.88 183 HIS A O 1
ATOM 1411 N N . SER A 1 184 ? 11.594 -21.203 -11.227 1 93.94 184 SER A N 1
ATOM 1412 C CA . SER A 1 184 ? 12.43 -22.156 -11.922 1 93.94 184 SER A CA 1
ATOM 1413 C C . SER A 1 184 ? 12.477 -21.875 -13.422 1 93.94 184 SER A C 1
ATOM 1415 O O . SER A 1 184 ? 13.508 -22.078 -14.07 1 93.94 184 SER A O 1
ATOM 1417 N N . ILE A 1 185 ? 11.398 -21.531 -13.961 1 95.06 185 ILE A N 1
ATOM 1418 C CA . ILE A 1 185 ? 11.289 -21 -15.312 1 95.06 185 ILE A CA 1
ATOM 1419 C C . ILE A 1 185 ? 10.578 -19.641 -15.289 1 95.06 185 ILE A C 1
ATOM 1421 O O . ILE A 1 185 ? 9.367 -19.578 -15.508 1 95.06 185 ILE A O 1
ATOM 1425 N N . PRO A 1 186 ? 11.352 -18.625 -15.117 1 95.12 186 PRO A N 1
ATOM 1426 C CA . PRO A 1 186 ? 10.688 -17.328 -15 1 95.12 186 PRO A CA 1
ATOM 1427 C C . PRO A 1 186 ? 10.008 -16.891 -16.297 1 95.12 186 PRO A C 1
ATOM 1429 O O . PRO A 1 186 ? 8.945 -16.266 -16.266 1 95.12 186 PRO A O 1
ATOM 1432 N N . ARG A 1 187 ? 10.617 -17.328 -17.359 1 96.44 187 ARG A N 1
ATOM 1433 C CA . ARG A 1 187 ? 10.125 -16.953 -18.672 1 96.44 187 ARG A CA 1
ATOM 1434 C C . ARG A 1 187 ? 10.281 -18.094 -19.672 1 96.44 187 ARG A C 1
ATOM 1436 O O . ARG A 1 187 ? 11.352 -18.703 -19.781 1 96.44 187 ARG A O 1
ATOM 1443 N N . ALA A 1 188 ? 9.219 -18.281 -20.375 1 97 188 ALA A N 1
ATOM 1444 C CA . ALA A 1 188 ? 9.25 -19.234 -21.484 1 97 188 ALA A CA 1
ATOM 1445 C C . ALA A 1 188 ? 8.203 -18.891 -22.531 1 97 188 ALA A C 1
ATOM 1447 O O . ALA A 1 188 ? 7.133 -18.375 -22.219 1 97 188 ALA A O 1
ATOM 1448 N N . LYS A 1 189 ? 8.57 -19.156 -23.75 1 97.12 189 LYS A N 1
ATOM 1449 C CA . LYS A 1 189 ? 7.523 -19.172 -24.766 1 97.12 189 LYS A CA 1
ATOM 1450 C C . LYS A 1 189 ? 6.488 -20.266 -24.469 1 97.12 189 LYS A C 1
ATOM 1452 O O . LYS A 1 189 ? 6.848 -21.406 -24.172 1 97.12 189 LYS A O 1
ATOM 1457 N N . ALA A 1 190 ? 5.262 -19.844 -24.562 1 98.38 190 ALA A N 1
ATOM 1458 C CA . ALA A 1 190 ? 4.184 -20.75 -24.203 1 98.38 190 ALA A CA 1
ATOM 1459 C C . ALA A 1 190 ? 3.334 -21.109 -25.422 1 98.38 190 ALA A C 1
ATOM 1461 O O . ALA A 1 190 ? 3.008 -20.25 -26.234 1 98.38 190 ALA A O 1
ATOM 1462 N N . THR A 1 191 ? 3.084 -22.359 -25.562 1 98.62 191 THR A N 1
ATOM 1463 C CA . THR A 1 191 ? 2.08 -22.859 -26.5 1 98.62 191 THR A CA 1
ATOM 1464 C C . THR A 1 191 ? 0.946 -23.547 -25.75 1 98.62 191 THR A C 1
ATOM 1466 O O . THR A 1 191 ? 1.177 -24.516 -25.016 1 98.62 191 THR A O 1
ATOM 1469 N N . VAL A 1 192 ? -0.244 -23 -25.922 1 98.75 192 VAL A N 1
ATOM 1470 C CA . VAL A 1 192 ? -1.409 -23.469 -25.188 1 98.75 192 VAL A CA 1
ATOM 1471 C C . VAL A 1 192 ? -2.428 -24.078 -26.156 1 98.75 192 VAL A C 1
ATOM 1473 O O . VAL A 1 192 ? -2.746 -23.469 -27.188 1 98.75 192 VAL A O 1
ATOM 1476 N N . ASP A 1 193 ? -2.887 -25.266 -25.828 1 98.81 193 ASP A N 1
ATOM 1477 C CA . ASP A 1 193 ? -3.912 -25.953 -26.609 1 98.81 193 ASP A CA 1
ATOM 1478 C C . ASP A 1 193 ? -4.816 -26.797 -25.719 1 98.81 193 ASP A C 1
ATOM 1480 O O . ASP A 1 193 ? -4.477 -27.938 -25.375 1 98.81 193 ASP A O 1
ATOM 1484 N N . PHE A 1 194 ? -5.988 -26.203 -25.359 1 98.56 194 PHE A N 1
ATOM 1485 C CA . PHE A 1 194 ? -6.938 -26.906 -24.5 1 98.56 194 PHE A CA 1
ATOM 1486 C C . PHE A 1 194 ? -8.32 -26.953 -25.141 1 98.56 194 PHE A C 1
ATOM 1488 O O . PHE A 1 194 ? -8.688 -26.062 -25.891 1 98.56 194 PHE A O 1
ATOM 1495 N N . ALA A 1 195 ? -9.016 -27.984 -24.812 1 98.31 195 ALA A N 1
ATOM 1496 C CA . ALA A 1 195 ? -10.422 -28.156 -25.172 1 98.31 195 ALA A CA 1
ATOM 1497 C C . ALA A 1 195 ? -11.281 -28.391 -23.938 1 98.31 195 ALA A C 1
ATOM 1499 O O . ALA A 1 195 ? -10.867 -29.078 -23 1 98.31 195 ALA A O 1
ATOM 1500 N N . PHE A 1 196 ? -12.453 -27.781 -24.016 1 97.31 196 PHE A N 1
ATOM 1501 C CA . PHE A 1 196 ? -13.367 -27.844 -22.891 1 97.31 196 PHE A CA 1
ATOM 1502 C C . PHE A 1 196 ? -14.75 -28.312 -23.344 1 97.31 196 PHE A C 1
ATOM 1504 O O . PHE A 1 196 ? -15.141 -28.078 -24.484 1 97.31 196 PHE A O 1
ATOM 1511 N N . ILE A 1 197 ? -15.391 -28.984 -22.453 1 94.38 197 ILE A N 1
ATOM 1512 C CA . ILE A 1 197 ? -16.812 -29.25 -22.625 1 94.38 197 ILE A CA 1
ATOM 1513 C C . ILE A 1 197 ? -17.609 -28.5 -21.578 1 94.38 197 ILE A C 1
ATOM 1515 O O . ILE A 1 197 ? -17.531 -28.828 -20.391 1 94.38 197 ILE A O 1
ATOM 1519 N N . LEU A 1 198 ? -18.312 -27.5 -21.984 1 90.62 198 LEU A N 1
ATOM 1520 C CA . LEU A 1 198 ? -19.156 -26.688 -21.109 1 90.62 198 LEU A CA 1
ATOM 1521 C C . LEU A 1 198 ? -20.625 -26.797 -21.531 1 90.62 198 LEU A C 1
ATOM 1523 O O . LEU A 1 198 ? -21 -26.375 -22.625 1 90.62 198 LEU A O 1
ATOM 1527 N N . ASP A 1 199 ? -21.422 -27.297 -20.672 1 89.19 199 ASP A N 1
ATOM 1528 C CA . ASP A 1 199 ? -22.859 -27.469 -20.938 1 89.19 199 ASP A CA 1
ATOM 1529 C C . ASP A 1 199 ? -23.078 -28.125 -22.297 1 89.19 199 ASP A C 1
ATOM 1531 O O . ASP A 1 199 ? -23.891 -27.656 -23.094 1 89.19 199 ASP A O 1
ATOM 1535 N N . GLY A 1 200 ? -22.266 -29.094 -22.516 1 88.75 200 GLY A N 1
ATOM 1536 C CA . GLY A 1 200 ? -22.422 -29.875 -23.719 1 88.75 200 GLY A CA 1
ATOM 1537 C C . GLY A 1 200 ? -21.766 -29.234 -24.938 1 88.75 200 GLY A C 1
ATOM 1538 O O . GLY A 1 200 ? -21.75 -29.812 -26.016 1 88.75 200 GLY A O 1
ATOM 1539 N N . GLU A 1 201 ? -21.344 -28.047 -24.75 1 92.88 201 GLU A N 1
ATOM 1540 C CA . GLU A 1 201 ? -20.703 -27.359 -25.859 1 92.88 201 GLU A CA 1
ATOM 1541 C C . GLU A 1 201 ? -19.188 -27.406 -25.75 1 92.88 201 GLU A C 1
ATOM 1543 O O . GLU A 1 201 ? -18.641 -27.297 -24.656 1 92.88 201 GLU A O 1
ATOM 1548 N N . SER A 1 202 ? -18.594 -27.625 -26.906 1 93.81 202 SER A N 1
ATOM 1549 C CA . SER A 1 202 ? -17.141 -27.672 -26.953 1 93.81 202 SER A CA 1
ATOM 1550 C C . SER A 1 202 ? -16.547 -26.266 -27.109 1 93.81 202 SER A C 1
ATOM 1552 O O . SER A 1 202 ? -17.047 -25.469 -27.906 1 93.81 202 SER A O 1
ATOM 1554 N N . LYS A 1 203 ? -15.586 -25.969 -26.328 1 96.38 203 LYS A N 1
ATOM 1555 C CA . LYS A 1 203 ? -14.805 -24.75 -26.453 1 96.38 203 LYS A CA 1
ATOM 1556 C C . LYS A 1 203 ? -13.312 -25.047 -26.484 1 96.38 203 LYS A C 1
ATOM 1558 O O . LYS A 1 203 ? -12.875 -26.094 -26 1 96.38 203 LYS A O 1
ATOM 1563 N N . ASN A 1 204 ? -12.617 -24.156 -27.109 1 97.06 204 ASN A N 1
ATOM 1564 C CA . ASN A 1 204 ? -11.172 -24.344 -27.203 1 97.06 204 ASN A CA 1
ATOM 1565 C C . ASN A 1 204 ? -10.406 -23.094 -26.781 1 97.06 204 ASN A C 1
ATOM 1567 O O . ASN A 1 204 ? -10.938 -21.984 -26.844 1 97.06 204 ASN A O 1
ATOM 1571 N N . LEU A 1 205 ? -9.281 -23.281 -26.328 1 97.81 205 LEU A N 1
ATOM 1572 C CA . LEU A 1 205 ? -8.32 -22.219 -26.047 1 97.81 205 LEU A CA 1
ATOM 1573 C C . LEU A 1 205 ? -6.973 -22.516 -26.688 1 97.81 205 LEU A C 1
ATOM 1575 O O . LEU A 1 205 ? -6.289 -23.469 -26.312 1 97.81 205 LEU A O 1
ATOM 1579 N N . GLN A 1 206 ? -6.652 -21.734 -27.688 1 97.88 206 GLN A N 1
ATOM 1580 C CA . GLN A 1 206 ? -5.355 -21.828 -28.359 1 97.88 206 GLN A CA 1
ATOM 1581 C C . GLN A 1 206 ? -4.691 -20.453 -28.469 1 97.88 206 GLN A C 1
ATOM 1583 O O . GLN A 1 206 ? -5.289 -19.5 -28.984 1 97.88 206 GLN A O 1
ATOM 1588 N N . PHE A 1 207 ? -3.484 -20.406 -27.938 1 98.06 207 PHE A N 1
ATOM 1589 C CA . PHE A 1 207 ? -2.725 -19.172 -28.125 1 98.06 207 PHE A CA 1
ATOM 1590 C C . PHE A 1 207 ? -1.237 -19.422 -27.906 1 98.06 207 PHE A C 1
ATOM 1592 O O . PHE A 1 207 ? -0.848 -20.453 -27.359 1 98.06 207 PHE A O 1
ATOM 1599 N N . GLU A 1 208 ? -0.471 -18.578 -28.469 1 97.5 208 GLU A N 1
ATOM 1600 C CA . GLU A 1 208 ? 0.946 -18.453 -28.141 1 97.5 208 GLU A CA 1
ATOM 1601 C C . GLU A 1 208 ? 1.209 -17.203 -27.281 1 97.5 208 GLU A C 1
ATOM 1603 O O . GLU A 1 208 ? 0.598 -16.156 -27.5 1 97.5 208 GLU A O 1
ATOM 1608 N N . GLY A 1 209 ? 1.993 -17.344 -26.297 1 97.56 209 GLY A N 1
ATOM 1609 C CA . GLY A 1 209 ? 2.348 -16.25 -25.406 1 97.56 209 GLY A CA 1
ATOM 1610 C C . GLY A 1 209 ? 3.592 -16.531 -24.594 1 97.56 209 GLY A C 1
ATOM 1611 O O . GLY A 1 209 ? 4.586 -17.047 -25.109 1 97.56 209 GLY A O 1
ATOM 1612 N N . TYR A 1 210 ? 3.559 -16.078 -23.406 1 97.81 210 TYR A N 1
ATOM 1613 C CA . TYR A 1 210 ? 4.66 -16.328 -22.484 1 97.81 210 TYR A CA 1
ATOM 1614 C C . TYR A 1 210 ? 4.148 -16.859 -21.141 1 97.81 210 TYR A C 1
ATOM 1616 O O . TYR A 1 210 ? 3.01 -16.578 -20.75 1 97.81 210 TYR A O 1
ATOM 1624 N N . GLY A 1 211 ? 4.922 -17.656 -20.5 1 97.62 211 GLY A N 1
ATOM 1625 C CA . GLY A 1 211 ? 4.594 -18.219 -19.203 1 97.62 211 GLY A CA 1
ATOM 1626 C C . GLY A 1 211 ? 5.816 -18.609 -18.391 1 97.62 211 GLY A C 1
ATOM 1627 O O . GLY A 1 211 ? 6.91 -18.078 -18.625 1 97.62 211 GLY A O 1
ATOM 1628 N N . GLY A 1 212 ? 5.531 -19.359 -17.375 1 97.44 212 GLY A N 1
ATOM 1629 C CA . GLY A 1 212 ? 6.605 -19.812 -16.5 1 97.44 212 GLY A CA 1
ATOM 1630 C C . GLY A 1 212 ? 6.164 -20.875 -15.516 1 97.44 212 GLY A C 1
ATOM 1631 O O . GLY A 1 212 ? 5.066 -21.438 -15.641 1 97.44 212 GLY A O 1
ATOM 1632 N N . LYS A 1 213 ? 7.137 -21.219 -14.734 1 96.75 213 LYS A N 1
ATOM 1633 C CA . LYS A 1 213 ? 6.93 -22.281 -13.75 1 96.75 213 LYS A CA 1
ATOM 1634 C C . LYS A 1 213 ? 7.566 -21.922 -12.414 1 96.75 213 LYS A C 1
ATOM 1636 O O . LYS A 1 213 ? 8.703 -21.453 -12.367 1 96.75 213 LYS A O 1
ATOM 1641 N N . ASP A 1 214 ? 6.801 -22.188 -11.352 1 96.5 214 ASP A N 1
ATOM 1642 C CA . ASP A 1 214 ? 7.305 -22.016 -9.992 1 96.5 214 ASP A CA 1
ATOM 1643 C C . ASP A 1 214 ? 7.121 -23.297 -9.172 1 96.5 214 ASP A C 1
ATOM 1645 O O . ASP A 1 214 ? 6.281 -24.141 -9.5 1 96.5 214 ASP A O 1
ATOM 1649 N N . TYR A 1 215 ? 7.996 -23.438 -8.273 1 95.06 215 TYR A N 1
ATOM 1650 C CA . TYR A 1 215 ? 7.891 -24.469 -7.242 1 95.06 215 TYR A CA 1
ATOM 1651 C C . TYR A 1 215 ? 7.836 -23.844 -5.852 1 95.06 215 TYR A C 1
ATOM 1653 O O . TYR A 1 215 ? 8.648 -22.984 -5.516 1 95.06 215 TYR A O 1
ATOM 1661 N N . CYS A 1 216 ? 6.859 -24.312 -5.086 1 94.38 216 CYS A N 1
ATOM 1662 C CA . CYS A 1 216 ? 6.648 -23.781 -3.742 1 94.38 216 CYS A CA 1
ATOM 1663 C C . CYS A 1 216 ? 6.625 -24.906 -2.713 1 94.38 216 CYS A C 1
ATOM 1665 O O . CYS A 1 216 ? 6.102 -26 -2.98 1 94.38 216 CYS A O 1
ATOM 1667 N N . ARG A 1 217 ? 7.23 -24.609 -1.63 1 92.31 217 ARG A N 1
ATOM 1668 C CA . ARG A 1 217 ? 7.168 -25.516 -0.482 1 92.31 217 ARG A CA 1
ATOM 1669 C C . ARG A 1 217 ? 6.996 -24.734 0.816 1 92.31 217 ARG A C 1
ATOM 1671 O O . ARG A 1 217 ? 7.734 -23.781 1.075 1 92.31 217 ARG A O 1
ATOM 1678 N N . SER A 1 218 ? 6.047 -25.109 1.569 1 91.75 218 SER A N 1
ATOM 1679 C CA . SER A 1 218 ? 5.836 -24.531 2.895 1 91.75 218 SER A CA 1
ATOM 1680 C C . SER A 1 218 ? 5.867 -25.609 3.973 1 91.75 218 SER A C 1
ATOM 1682 O O . SER A 1 218 ? 5.34 -26.719 3.775 1 91.75 218 SER A O 1
ATOM 1684 N N . THR A 1 219 ? 6.508 -25.266 5.09 1 88.56 219 THR A N 1
ATOM 1685 C CA . THR A 1 219 ? 6.531 -26.172 6.219 1 88.56 219 THR A CA 1
ATOM 1686 C C . THR A 1 219 ? 5.637 -25.672 7.348 1 88.56 219 THR A C 1
ATOM 1688 O O . THR A 1 219 ? 5.723 -26.156 8.477 1 88.56 219 THR A O 1
ATOM 1691 N N . GLU A 1 220 ? 4.879 -24.641 7.062 1 87.69 220 GLU A N 1
ATOM 1692 C CA . GLU A 1 220 ? 3.861 -24.078 7.953 1 87.69 220 GLU A CA 1
ATOM 1693 C C . GLU A 1 220 ? 2.545 -23.859 7.215 1 87.69 220 GLU A C 1
ATOM 1695 O O . GLU A 1 220 ? 2.541 -23.578 6.016 1 87.69 220 GLU A O 1
ATOM 1700 N N . PRO A 1 221 ? 1.477 -24.016 8.008 1 85.94 221 PRO A N 1
ATOM 1701 C CA . PRO A 1 221 ? 0.198 -23.703 7.367 1 85.94 221 PRO A CA 1
ATOM 1702 C C . PRO A 1 221 ? 0.098 -22.25 6.922 1 85.94 221 PRO A C 1
ATOM 1704 O O . PRO A 1 221 ? 0.583 -21.344 7.617 1 85.94 221 PRO A O 1
ATOM 1707 N N . MET A 1 222 ? -0.583 -22.062 5.867 1 84.38 222 MET A N 1
ATOM 1708 C CA . MET A 1 222 ? -0.666 -20.734 5.262 1 84.38 222 MET A CA 1
ATOM 1709 C C . MET A 1 222 ? -1.254 -19.719 6.238 1 84.38 222 MET A C 1
ATOM 1711 O O . MET A 1 222 ? -0.773 -18.594 6.332 1 84.38 222 MET A O 1
ATOM 1715 N N . GLN A 1 223 ? -2.291 -20.109 7 1 86 223 GLN A N 1
ATOM 1716 C CA . GLN A 1 223 ? -2.979 -19.172 7.891 1 86 223 GLN A CA 1
ATOM 1717 C C . GLN A 1 223 ? -2.084 -18.766 9.062 1 86 223 GLN A C 1
ATOM 1719 O O . GLN A 1 223 ? -2.334 -17.75 9.711 1 86 223 GLN A O 1
ATOM 1724 N N . ASP A 1 224 ? -1.034 -19.594 9.273 1 87.44 224 ASP A N 1
ATOM 1725 C CA . ASP A 1 224 ? -0.077 -19.266 10.32 1 87.44 224 ASP A CA 1
ATOM 1726 C C . ASP A 1 224 ? 1.066 -18.406 9.773 1 87.44 224 ASP A C 1
ATOM 1728 O O . ASP A 1 224 ? 1.652 -17.609 10.5 1 87.44 224 ASP A O 1
ATOM 1732 N N . MET A 1 225 ? 1.273 -18.547 8.562 1 89.06 225 MET A N 1
ATOM 1733 C CA . MET A 1 225 ? 2.48 -17.984 7.965 1 89.06 225 MET A CA 1
ATOM 1734 C C . MET A 1 225 ? 2.219 -16.562 7.449 1 89.06 225 MET A C 1
ATOM 1736 O O . MET A 1 225 ? 3.111 -15.719 7.473 1 89.06 225 MET A O 1
ATOM 1740 N N . MET A 1 226 ? 0.997 -16.391 6.965 1 89.31 226 MET A N 1
ATOM 1741 C CA . MET A 1 226 ? 0.859 -15.148 6.215 1 89.31 226 MET A CA 1
ATOM 1742 C C . MET A 1 226 ? -0.474 -14.477 6.516 1 89.31 226 MET A C 1
ATOM 1744 O O . MET A 1 226 ? -1.468 -15.148 6.789 1 89.31 226 MET A O 1
ATOM 1748 N N . GLU A 1 227 ? -0.479 -13.195 6.434 1 87.31 227 GLU A N 1
ATOM 1749 C CA . GLU A 1 227 ? -1.688 -12.375 6.41 1 87.31 227 GLU A CA 1
ATOM 1750 C C . GLU A 1 227 ? -2.205 -12.195 4.984 1 87.31 227 GLU A C 1
ATOM 1752 O O . GLU A 1 227 ? -3.379 -11.875 4.781 1 87.31 227 GLU A O 1
ATOM 1757 N N . GLY A 1 228 ? -1.339 -12.398 4.098 1 89.75 228 GLY A N 1
ATOM 1758 C CA . GLY A 1 228 ? -1.649 -12.273 2.682 1 89.75 228 GLY A CA 1
ATOM 1759 C C . GLY A 1 228 ? -0.434 -12.438 1.789 1 89.75 228 GLY A C 1
ATOM 1760 O O . GLY A 1 228 ? 0.693 -12.539 2.277 1 89.75 228 GLY A O 1
ATOM 1761 N N . THR A 1 229 ? -0.708 -12.539 0.539 1 93.62 229 THR A N 1
ATOM 1762 C CA . THR A 1 229 ? 0.383 -12.703 -0.415 1 93.62 229 THR A CA 1
ATOM 1763 C C . THR A 1 229 ? -0.019 -12.18 -1.792 1 93.62 229 THR A C 1
ATOM 1765 O O . THR A 1 229 ? -1.208 -12.023 -2.08 1 93.62 229 THR A O 1
ATOM 1768 N N . THR A 1 230 ? 0.962 -11.812 -2.578 1 96.12 230 THR A N 1
ATOM 1769 C CA . THR A 1 230 ? 0.792 -11.438 -3.977 1 96.12 230 THR A CA 1
ATOM 1770 C C . THR A 1 230 ? 1.803 -12.164 -4.859 1 96.12 230 THR A C 1
ATOM 1772 O O . THR A 1 230 ? 3.004 -12.141 -4.582 1 96.12 230 THR A O 1
ATOM 1775 N N . TYR A 1 231 ? 1.29 -12.82 -5.789 1 97.44 231 TYR A N 1
ATOM 1776 C CA . TYR A 1 231 ? 2.08 -13.43 -6.852 1 97.44 231 TYR A CA 1
ATOM 1777 C C . TYR A 1 231 ? 1.885 -12.695 -8.172 1 97.44 231 TYR A C 1
ATOM 1779 O O . TYR A 1 231 ? 0.758 -12.352 -8.539 1 97.44 231 TYR A O 1
ATOM 1787 N N . VAL A 1 232 ? 3 -12.43 -8.789 1 98.5 232 VAL A N 1
ATOM 1788 C CA . VAL A 1 232 ? 2.939 -11.781 -10.094 1 98.5 232 VAL A CA 1
ATOM 1789 C C . VAL A 1 232 ? 3.914 -12.461 -11.055 1 98.5 232 VAL A C 1
ATOM 1791 O O . VAL A 1 232 ? 5.062 -12.727 -10.695 1 98.5 232 VAL A O 1
ATOM 1794 N N . ARG A 1 233 ? 3.492 -12.773 -12.211 1 98.69 233 ARG A N 1
ATOM 1795 C CA . ARG A 1 233 ? 4.371 -12.961 -13.359 1 98.69 233 ARG A CA 1
ATOM 1796 C C . ARG A 1 233 ? 3.984 -12.023 -14.5 1 98.69 233 ARG A C 1
ATOM 1798 O O . ARG A 1 233 ? 2.889 -12.133 -15.055 1 98.69 233 ARG A O 1
ATOM 1805 N N . GLY A 1 234 ? 4.875 -11.117 -14.812 1 98.5 234 GLY A N 1
ATOM 1806 C CA . GLY A 1 234 ? 4.605 -10.133 -15.844 1 98.5 234 GLY A CA 1
ATOM 1807 C C . GLY A 1 234 ? 5.586 -10.195 -17 1 98.5 234 GLY A C 1
ATOM 1808 O O . GLY A 1 234 ? 6.762 -10.516 -16.812 1 98.5 234 GLY A O 1
ATOM 1809 N N . HIS A 1 235 ? 5.035 -9.883 -18.141 1 98.12 235 HIS A N 1
ATOM 1810 C CA . HIS A 1 235 ? 5.797 -9.836 -19.391 1 98.12 235 HIS A CA 1
ATOM 1811 C C . HIS A 1 235 ? 5.66 -8.477 -20.062 1 98.12 235 HIS A C 1
ATOM 1813 O O . HIS A 1 235 ? 4.547 -7.984 -20.266 1 98.12 235 HIS A O 1
ATOM 1819 N N . ALA A 1 236 ? 6.738 -7.887 -20.328 1 97.62 236 ALA A N 1
ATOM 1820 C CA . ALA A 1 236 ? 6.773 -6.637 -21.078 1 97.62 236 ALA A CA 1
ATOM 1821 C C . ALA A 1 236 ? 7.898 -6.645 -22.109 1 97.62 236 ALA A C 1
ATOM 1823 O O . ALA A 1 236 ? 9.047 -6.348 -21.781 1 97.62 236 ALA A O 1
ATOM 1824 N N . GLY A 1 237 ? 7.535 -6.848 -23.391 1 96.88 237 GLY A N 1
ATOM 1825 C CA . GLY A 1 237 ? 8.586 -7.016 -24.375 1 96.88 237 GLY A CA 1
ATOM 1826 C C . GLY A 1 237 ? 9.586 -8.094 -24.016 1 96.88 237 GLY A C 1
ATOM 1827 O O . GLY A 1 237 ? 9.211 -9.234 -23.75 1 96.88 237 GLY A O 1
ATOM 1828 N N . PRO A 1 238 ? 10.836 -7.688 -23.969 1 96.88 238 PRO A N 1
ATOM 1829 C CA . PRO A 1 238 ? 11.836 -8.711 -23.641 1 96.88 238 PRO A CA 1
ATOM 1830 C C . PRO A 1 238 ? 11.93 -9 -22.156 1 96.88 238 PRO A C 1
ATOM 1832 O O . PRO A 1 238 ? 12.664 -9.906 -21.734 1 96.88 238 PRO A O 1
ATOM 1835 N N . TYR A 1 239 ? 11.219 -8.258 -21.344 1 97.88 239 TYR A N 1
ATOM 1836 C CA . TYR A 1 239 ? 11.336 -8.398 -19.891 1 97.88 239 TYR A CA 1
ATOM 1837 C C . TYR A 1 239 ? 10.273 -9.352 -19.359 1 97.88 239 TYR A C 1
ATOM 1839 O O . TYR A 1 239 ? 9.133 -9.344 -19.812 1 97.88 239 TYR A O 1
ATOM 1847 N N . THR A 1 240 ? 10.664 -10.18 -18.453 1 97.75 240 THR A N 1
ATOM 1848 C CA . THR A 1 240 ? 9.742 -10.938 -17.609 1 97.75 240 THR A CA 1
ATOM 1849 C C . THR A 1 240 ? 10.164 -10.852 -16.141 1 97.75 240 THR A C 1
ATOM 1851 O O . THR A 1 240 ? 11.352 -10.945 -15.828 1 97.75 240 THR A O 1
ATOM 1854 N N . PHE A 1 241 ? 9.195 -10.625 -15.352 1 98.44 241 PHE A N 1
ATOM 1855 C CA . PHE A 1 241 ? 9.469 -10.664 -13.914 1 98.44 241 PHE A CA 1
ATOM 1856 C C . PHE A 1 241 ? 8.484 -11.57 -13.195 1 98.44 241 PHE A C 1
ATOM 1858 O O . PHE A 1 241 ? 7.332 -11.703 -13.625 1 98.44 241 PHE A O 1
ATOM 1865 N N . ALA A 1 242 ? 8.977 -12.227 -12.203 1 98 242 ALA A N 1
ATOM 1866 C CA . ALA A 1 242 ? 8.188 -13.055 -11.297 1 98 242 ALA A CA 1
ATOM 1867 C C . ALA A 1 242 ? 8.461 -12.688 -9.836 1 98 242 ALA A C 1
ATOM 1869 O O . ALA A 1 242 ? 9.609 -12.445 -9.461 1 98 242 ALA A O 1
ATOM 1870 N N . LEU A 1 243 ? 7.41 -12.586 -9.078 1 97.75 243 LEU A N 1
ATOM 1871 C CA . LEU A 1 243 ? 7.633 -12.312 -7.664 1 97.75 243 LEU A CA 1
ATOM 1872 C C . LEU A 1 243 ? 6.566 -12.984 -6.805 1 97.75 243 LEU A C 1
ATOM 1874 O O . LEU A 1 243 ? 5.465 -13.258 -7.281 1 97.75 243 LEU A O 1
ATOM 1878 N N . PHE A 1 244 ? 6.98 -13.359 -5.707 1 97.38 244 PHE A N 1
ATOM 1879 C CA . PHE A 1 244 ? 6.141 -13.789 -4.594 1 97.38 244 PHE A CA 1
ATOM 1880 C C . PHE A 1 244 ? 6.387 -12.93 -3.363 1 97.38 244 PHE A C 1
ATOM 1882 O O . PHE A 1 244 ? 7.512 -12.859 -2.861 1 97.38 244 PHE A O 1
ATOM 1889 N N . ARG A 1 245 ? 5.355 -12.234 -2.945 1 95.94 245 ARG A N 1
ATOM 1890 C CA . ARG A 1 245 ? 5.41 -11.305 -1.824 1 95.94 245 ARG A CA 1
ATOM 1891 C C . ARG A 1 245 ? 4.449 -11.727 -0.716 1 95.94 245 ARG A C 1
ATOM 1893 O O . ARG A 1 245 ? 3.238 -11.805 -0.934 1 95.94 245 ARG A O 1
ATOM 1900 N N . LEU A 1 246 ? 5.082 -11.984 0.439 1 94.38 246 LEU A N 1
ATOM 1901 C CA . LEU A 1 246 ? 4.309 -12.508 1.56 1 94.38 246 LEU A CA 1
ATOM 1902 C C . LEU A 1 246 ? 4.316 -11.523 2.729 1 94.38 246 LEU A C 1
ATOM 1904 O O . LEU A 1 246 ? 5.375 -11.055 3.143 1 94.38 246 LEU A O 1
ATOM 1908 N N . PHE A 1 247 ? 3.131 -11.227 3.227 1 90.19 247 PHE A N 1
ATOM 1909 C CA . PHE A 1 247 ? 2.998 -10.477 4.473 1 90.19 247 PHE A CA 1
ATOM 1910 C C . PHE A 1 247 ? 2.967 -11.422 5.668 1 90.19 247 PHE A C 1
ATOM 1912 O O . PHE A 1 247 ? 2.051 -12.234 5.801 1 90.19 247 PHE A O 1
ATOM 1919 N N . SER A 1 248 ? 3.932 -11.273 6.488 1 89.88 248 SER A N 1
ATOM 1920 C CA . SER A 1 248 ? 4.18 -12.305 7.492 1 89.88 248 SER A CA 1
ATOM 1921 C C . SER A 1 248 ? 3.23 -12.164 8.68 1 89.88 248 SER A C 1
ATOM 1923 O O . SER A 1 248 ? 3.027 -11.062 9.188 1 89.88 248 SER A O 1
ATOM 1925 N N . ARG A 1 249 ? 2.672 -13.234 9.023 1 87 249 ARG A N 1
ATOM 1926 C CA . ARG A 1 249 ? 1.949 -13.305 10.289 1 87 249 ARG A CA 1
ATOM 1927 C C . ARG A 1 249 ? 2.875 -13.727 11.43 1 87 249 ARG A C 1
ATOM 1929 O O . ARG A 1 249 ? 2.648 -13.367 12.586 1 87 249 ARG A O 1
ATOM 1936 N N . LEU A 1 250 ? 3.949 -14.414 11.094 1 85 250 LEU A N 1
ATOM 1937 C CA . LEU A 1 250 ? 4.934 -14.883 12.062 1 85 250 LEU A CA 1
ATOM 1938 C C . LEU A 1 250 ? 5.738 -13.711 12.625 1 85 250 LEU A C 1
ATOM 1940 O O . LEU A 1 250 ? 6.094 -13.703 13.805 1 85 250 LEU A O 1
ATOM 1944 N N . HIS A 1 251 ? 6.074 -12.859 11.742 1 85.38 251 HIS A N 1
ATOM 1945 C CA . HIS A 1 251 ? 6.734 -11.617 12.117 1 85.38 251 HIS A CA 1
ATOM 1946 C C . HIS A 1 251 ? 5.922 -10.406 11.664 1 85.38 251 HIS A C 1
ATOM 1948 O O . HIS A 1 251 ? 6.188 -9.836 10.602 1 85.38 251 HIS A O 1
ATOM 1954 N N . PRO A 1 252 ? 4.996 -10.062 12.492 1 75.31 252 PRO A N 1
ATOM 1955 C CA . PRO A 1 252 ? 4.09 -8.977 12.102 1 75.31 252 PRO A CA 1
ATOM 1956 C C . PRO A 1 252 ? 4.836 -7.738 11.609 1 75.31 252 PRO A C 1
ATOM 1958 O O . PRO A 1 252 ? 5.836 -7.34 12.211 1 75.31 252 PRO A O 1
ATOM 1961 N N . GLY A 1 253 ? 4.41 -7.258 10.461 1 73 253 GLY A N 1
ATOM 1962 C CA . GLY A 1 253 ? 5.008 -6.055 9.906 1 73 253 GLY A CA 1
ATOM 1963 C C . GLY A 1 253 ? 6.098 -6.344 8.891 1 73 253 GLY A C 1
ATOM 1964 O O . GLY A 1 253 ? 6.555 -5.438 8.188 1 73 253 GLY A O 1
ATOM 1965 N N . LYS A 1 254 ? 6.43 -7.551 8.836 1 83.06 254 LYS A N 1
ATOM 1966 C CA . LYS A 1 254 ? 7.484 -7.918 7.895 1 83.06 254 LYS A CA 1
ATOM 1967 C C . LYS A 1 254 ? 6.898 -8.523 6.617 1 83.06 254 LYS A C 1
ATOM 1969 O O . LYS A 1 254 ? 5.812 -9.102 6.641 1 83.06 254 LYS A O 1
ATOM 1974 N N . THR A 1 255 ? 7.598 -8.258 5.574 1 90.81 255 THR A N 1
ATOM 1975 C CA . THR A 1 255 ? 7.305 -8.883 4.289 1 90.81 255 THR A CA 1
ATOM 1976 C C . THR A 1 255 ? 8.484 -9.727 3.812 1 90.81 255 THR A C 1
ATOM 1978 O O . THR A 1 255 ? 9.641 -9.367 4.047 1 90.81 255 THR A O 1
ATOM 1981 N N . TYR A 1 256 ? 8.203 -10.836 3.314 1 93.62 256 TYR A N 1
ATOM 1982 C CA . TYR A 1 256 ? 9.203 -11.648 2.639 1 93.62 256 TYR A CA 1
ATOM 1983 C C . TYR A 1 256 ? 8.922 -11.727 1.143 1 93.62 256 TYR A C 1
ATOM 1985 O O . TYR A 1 256 ? 7.855 -12.195 0.729 1 93.62 256 TYR A O 1
ATOM 1993 N N . THR A 1 257 ? 9.867 -11.305 0.386 1 96.06 257 THR A N 1
ATOM 1994 C CA . THR A 1 257 ? 9.656 -11.211 -1.054 1 96.06 257 THR A CA 1
ATOM 1995 C C . THR A 1 257 ? 10.805 -11.883 -1.812 1 96.06 257 THR A C 1
ATOM 1997 O O . THR A 1 257 ? 11.969 -11.695 -1.472 1 96.06 257 THR A O 1
ATOM 2000 N N . ARG A 1 258 ? 10.477 -12.695 -2.705 1 96.94 258 ARG A N 1
ATOM 2001 C CA . ARG A 1 258 ? 11.406 -13.156 -3.73 1 96.94 258 ARG A CA 1
ATOM 2002 C C . ARG A 1 258 ? 11.023 -12.625 -5.102 1 96.94 258 ARG A C 1
ATOM 2004 O O . ARG A 1 258 ? 9.844 -12.633 -5.469 1 96.94 258 ARG A O 1
ATOM 2011 N N . ALA A 1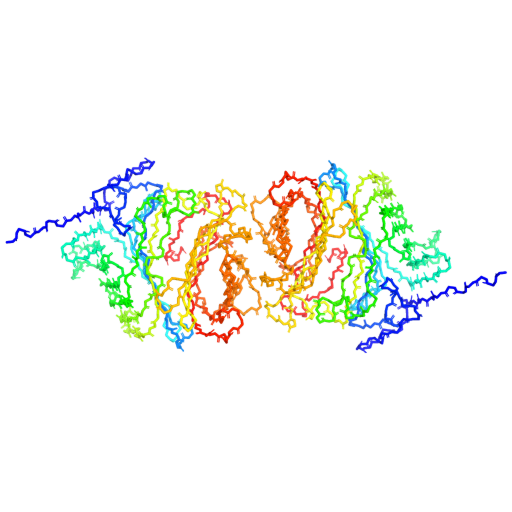 259 ? 11.969 -12.164 -5.816 1 97.62 259 ALA A N 1
ATOM 2012 C CA . ALA A 1 259 ? 11.688 -11.609 -7.137 1 97.62 259 ALA A CA 1
ATOM 2013 C C . ALA A 1 259 ? 12.805 -11.945 -8.125 1 97.62 259 ALA A C 1
ATOM 2015 O O . ALA A 1 259 ? 13.969 -12.047 -7.738 1 97.62 259 ALA A O 1
ATOM 2016 N N . THR A 1 260 ? 12.445 -12.172 -9.336 1 96.88 260 THR A N 1
ATOM 2017 C CA . THR A 1 260 ? 13.336 -12.438 -10.453 1 96.88 260 THR A CA 1
ATOM 2018 C C . THR A 1 260 ? 12.945 -11.609 -11.672 1 96.88 260 THR A C 1
ATOM 2020 O O . THR A 1 260 ? 11.758 -11.492 -11.992 1 96.88 260 THR A O 1
ATOM 2023 N N . LEU A 1 261 ? 13.867 -10.977 -12.25 1 98 261 LEU A N 1
ATOM 2024 C CA . LEU A 1 261 ? 13.695 -10.25 -13.508 1 98 261 LEU A CA 1
ATOM 2025 C C . LEU A 1 261 ? 14.664 -10.766 -14.57 1 98 261 LEU A C 1
ATOM 2027 O O . LEU A 1 261 ? 15.867 -10.859 -14.32 1 98 261 LEU A O 1
ATOM 2031 N N . VAL A 1 262 ? 14.133 -11.078 -15.703 1 96.69 262 VAL A N 1
ATOM 2032 C CA . VAL A 1 262 ? 14.953 -11.555 -16.797 1 96.69 262 VAL A CA 1
ATOM 2033 C C . VAL A 1 262 ? 14.68 -10.727 -18.062 1 96.69 262 VAL A C 1
ATOM 2035 O O . VAL A 1 262 ? 13.617 -10.117 -18.188 1 96.69 262 VAL A O 1
ATOM 2038 N N . LYS A 1 263 ? 15.656 -10.695 -18.906 1 95.62 263 LYS A N 1
ATOM 2039 C CA . LYS A 1 263 ? 15.555 -10.156 -20.25 1 95.62 263 LYS A CA 1
ATOM 2040 C C . LYS A 1 263 ? 15.945 -11.203 -21.297 1 95.62 263 LYS A C 1
ATOM 2042 O O . LYS A 1 263 ? 17.094 -11.656 -21.328 1 95.62 263 LYS A O 1
ATOM 2047 N N . GLU A 1 264 ? 15.062 -11.461 -22.391 1 86.44 264 GLU A N 1
ATOM 2048 C CA . GLU A 1 264 ? 15.25 -12.508 -23.391 1 86.44 264 GLU A CA 1
ATOM 2049 C C . GLU A 1 264 ? 15.773 -13.797 -22.766 1 86.44 264 GLU A C 1
ATOM 2051 O O . GLU A 1 264 ? 16.672 -14.438 -23.297 1 86.44 264 GLU A O 1
ATOM 2056 N N . ASP A 1 265 ? 16.125 -14.156 -21.594 1 79 265 ASP A N 1
ATOM 2057 C CA . ASP A 1 265 ? 16.469 -15.367 -20.859 1 79 265 ASP A CA 1
ATOM 2058 C C . ASP A 1 265 ? 17.641 -15.109 -19.906 1 79 265 ASP A C 1
ATOM 2060 O O . ASP A 1 265 ? 18.094 -16.016 -19.203 1 79 265 ASP A O 1
ATOM 2064 N N . ALA A 1 266 ? 18.047 -14.047 -20.016 1 89.56 266 ALA A N 1
ATOM 2065 C CA . ALA A 1 266 ? 19.172 -13.711 -19.141 1 89.56 266 ALA A CA 1
ATOM 2066 C C . ALA A 1 266 ? 18.688 -13.133 -17.812 1 89.56 266 ALA A C 1
ATOM 2068 O O . ALA A 1 266 ? 17.844 -12.242 -17.797 1 89.56 266 ALA A O 1
ATOM 2069 N N . LEU A 1 267 ? 19.312 -13.648 -16.812 1 93.31 267 LEU A N 1
ATOM 2070 C CA . LEU A 1 267 ? 18.984 -13.148 -15.484 1 93.31 267 LEU A CA 1
ATOM 2071 C C . LEU A 1 267 ? 19.531 -11.734 -15.289 1 93.31 267 LEU A C 1
ATOM 2073 O O . LEU A 1 267 ? 20.734 -11.5 -15.438 1 93.31 267 LEU A O 1
ATOM 2077 N N . LEU A 1 268 ? 18.688 -10.766 -14.961 1 95.81 268 LEU A N 1
ATOM 2078 C CA . LEU A 1 268 ? 19.078 -9.383 -14.711 1 95.81 268 LEU A CA 1
ATOM 2079 C C . LEU A 1 268 ? 19.109 -9.086 -13.219 1 95.81 268 LEU A C 1
ATOM 2081 O O . LEU A 1 268 ? 19.938 -8.289 -12.758 1 95.81 268 LEU A O 1
ATOM 2085 N N . PHE A 1 269 ? 18.219 -9.633 -12.562 1 95.5 269 PHE A N 1
ATOM 2086 C CA . PHE A 1 269 ? 17.953 -9.242 -11.188 1 95.5 269 PHE A CA 1
ATOM 2087 C C . PHE A 1 269 ? 17.328 -10.398 -10.406 1 95.5 269 PHE A C 1
ATOM 2089 O O . PHE A 1 269 ? 16.438 -11.086 -10.906 1 95.5 269 PHE A O 1
ATOM 2096 N N . GLU A 1 270 ? 17.781 -10.711 -9.234 1 95.12 270 GLU A N 1
ATOM 2097 C CA . GLU A 1 270 ? 17.172 -11.648 -8.297 1 95.12 270 GLU A CA 1
ATOM 2098 C C . GLU A 1 270 ? 17.391 -11.203 -6.852 1 95.12 270 GLU A C 1
ATOM 2100 O O . GLU A 1 270 ? 18.453 -10.664 -6.52 1 95.12 270 GLU A O 1
ATOM 2105 N N . MET A 1 271 ? 16.391 -11.438 -6.062 1 95.25 271 MET A N 1
ATOM 2106 C CA . MET A 1 271 ? 16.562 -11.039 -4.668 1 95.25 271 MET A CA 1
ATOM 2107 C C . MET A 1 271 ? 15.586 -11.773 -3.766 1 95.25 271 MET A C 1
ATOM 2109 O O . MET A 1 271 ? 14.562 -12.281 -4.234 1 95.25 271 MET A O 1
ATOM 2113 N N . VAL A 1 272 ? 15.969 -11.984 -2.59 1 93.94 272 VAL A N 1
ATOM 2114 C CA . VAL A 1 272 ? 15.125 -12.273 -1.435 1 93.94 272 VAL A CA 1
ATOM 2115 C C . VAL A 1 272 ? 15.289 -11.18 -0.385 1 93.94 272 VAL A C 1
ATOM 2117 O O . VAL A 1 272 ? 16.406 -10.875 0.03 1 93.94 272 VAL A O 1
ATOM 2120 N N . SER A 1 273 ? 14.18 -10.531 -0.061 1 89.56 273 SER A N 1
ATOM 2121 C CA . SER A 1 273 ? 14.305 -9.461 0.924 1 89.56 273 SER A CA 1
ATOM 2122 C C . SER A 1 273 ? 12.977 -9.188 1.619 1 89.56 273 SER A C 1
ATOM 2124 O O . SER A 1 273 ? 11.969 -9.828 1.316 1 89.56 273 SER A O 1
ATOM 2126 N N . ASP A 1 274 ? 12.977 -8.312 2.611 1 86.94 274 ASP A N 1
ATOM 2127 C CA . ASP A 1 274 ? 11.781 -7.914 3.344 1 86.94 274 ASP A CA 1
ATOM 2128 C C . ASP A 1 274 ? 11.234 -6.586 2.82 1 86.94 274 ASP A C 1
ATOM 2130 O O . ASP A 1 274 ? 10.625 -5.82 3.57 1 86.94 274 ASP A O 1
ATOM 2134 N N . ASP A 1 275 ? 11.547 -6.281 1.613 1 84.31 275 ASP A N 1
ATOM 2135 C CA . ASP A 1 275 ? 11.094 -5.086 0.911 1 84.31 275 ASP A CA 1
ATOM 2136 C C . ASP A 1 275 ? 11.773 -3.832 1.465 1 84.31 275 ASP A C 1
ATOM 2138 O O . ASP A 1 275 ? 11.312 -2.715 1.218 1 84.31 275 ASP A O 1
ATOM 2142 N N . SER A 1 276 ? 12.812 -4.062 2.236 1 86.88 276 SER A N 1
ATOM 2143 C CA . SER A 1 276 ? 13.547 -2.9 2.729 1 86.88 276 SER A CA 1
ATOM 2144 C C . SER A 1 276 ? 14.398 -2.277 1.627 1 86.88 276 SER A C 1
ATOM 2146 O O . SER A 1 276 ? 14.93 -2.986 0.772 1 86.88 276 SER A O 1
ATOM 2148 N N . VAL A 1 277 ? 14.445 -1.03 1.717 1 90.88 277 VAL A N 1
ATOM 2149 C CA . VAL A 1 277 ? 15.32 -0.314 0.796 1 90.88 277 VAL A CA 1
ATOM 2150 C C . VAL A 1 277 ? 16.781 -0.61 1.135 1 90.88 277 VAL A C 1
ATOM 2152 O O . VAL A 1 277 ? 17.141 -0.744 2.309 1 90.88 277 VAL A O 1
ATOM 2155 N N . SER A 1 278 ? 17.578 -0.769 0.163 1 91.44 278 SER A N 1
ATOM 2156 C CA . SER A 1 278 ? 19.016 -0.989 0.343 1 91.44 278 SER A CA 1
ATOM 2157 C C . SER A 1 278 ? 19.828 -0.061 -0.548 1 91.44 278 SER A C 1
ATOM 2159 O O . SER A 1 278 ? 19.438 0.234 -1.677 1 91.44 278 SER A O 1
ATOM 2161 N N . LEU A 1 279 ? 20.953 0.399 -0.017 1 92.5 279 LEU A N 1
ATOM 2162 C CA . LEU A 1 279 ? 21.844 1.232 -0.814 1 92.5 279 LEU A CA 1
ATOM 2163 C C . LEU A 1 279 ? 22.875 0.379 -1.547 1 92.5 279 LEU A C 1
ATOM 2165 O O . LEU A 1 279 ? 23.656 0.893 -2.354 1 92.5 279 LEU A O 1
ATOM 2169 N N . SER A 1 280 ? 22.859 -0.892 -1.285 1 91.88 280 SER A N 1
ATOM 2170 C CA . SER A 1 280 ? 23.891 -1.731 -1.888 1 91.88 280 SER A CA 1
ATOM 2171 C C . SER A 1 280 ? 23.281 -2.975 -2.529 1 91.88 280 SER A C 1
ATOM 2173 O O . SER A 1 280 ? 23.641 -3.336 -3.652 1 91.88 280 SER A O 1
ATOM 2175 N N . ASP A 1 281 ? 22.312 -3.564 -1.88 1 94.12 281 ASP A N 1
ATOM 2176 C CA . ASP A 1 281 ? 21.766 -4.836 -2.35 1 94.12 281 ASP A CA 1
ATOM 2177 C C . ASP A 1 281 ? 20.547 -4.617 -3.234 1 94.12 281 ASP A C 1
ATOM 2179 O O . ASP A 1 281 ? 19.922 -3.553 -3.188 1 94.12 281 ASP A O 1
ATOM 2183 N N . ASN A 1 282 ? 20.234 -5.602 -4.004 1 96.19 282 ASN A N 1
ATOM 2184 C CA . ASN A 1 282 ? 19 -5.602 -4.77 1 96.19 282 ASN A CA 1
ATOM 2185 C C . ASN A 1 282 ? 17.766 -5.535 -3.857 1 96.19 282 ASN A C 1
ATOM 2187 O O . ASN A 1 282 ? 17.734 -6.199 -2.818 1 96.19 282 ASN A O 1
ATOM 2191 N N . TYR A 1 283 ? 16.844 -4.688 -4.258 1 94.5 283 TYR A N 1
ATOM 2192 C CA . TYR A 1 283 ? 15.578 -4.676 -3.514 1 94.5 283 TYR A CA 1
ATOM 2193 C C . TYR A 1 283 ? 14.414 -4.324 -4.426 1 94.5 283 TYR A C 1
ATOM 2195 O O . TYR A 1 283 ? 14.609 -3.9 -5.566 1 94.5 283 TYR A O 1
ATOM 2203 N N . LEU A 1 284 ? 13.25 -4.602 -3.924 1 95.06 284 LEU A N 1
ATOM 2204 C CA . LEU A 1 284 ? 12.008 -4.309 -4.633 1 95.06 284 LEU A CA 1
ATOM 2205 C C . LEU A 1 284 ? 11.234 -3.197 -3.934 1 95.06 284 LEU A C 1
ATOM 2207 O O . LEU A 1 284 ? 11.148 -3.17 -2.703 1 95.06 284 LEU A O 1
ATOM 2211 N N . SER A 1 285 ? 10.82 -2.205 -4.707 1 92.56 285 SER A N 1
ATOM 2212 C CA . SER A 1 285 ? 9.766 -1.307 -4.23 1 92.56 285 SER A CA 1
ATOM 2213 C C . SER A 1 285 ? 8.414 -1.661 -4.848 1 92.56 285 SER A C 1
ATOM 2215 O O . SER A 1 285 ? 8.258 -1.63 -6.07 1 92.56 285 SER A O 1
ATOM 2217 N N . PHE A 1 286 ? 7.547 -2.057 -4.051 1 92 286 PHE A N 1
ATOM 2218 C CA . PHE A 1 286 ? 6.23 -2.527 -4.457 1 92 286 PHE A CA 1
ATOM 2219 C C . PHE A 1 286 ? 5.141 -1.584 -3.961 1 92 286 PHE A C 1
ATOM 2221 O O . PHE A 1 286 ? 4.992 -1.378 -2.756 1 92 286 PHE A O 1
ATOM 2228 N N . ARG A 1 287 ? 4.324 -1 -4.887 1 87.38 287 ARG A N 1
ATOM 2229 C CA . ARG A 1 287 ? 3.283 -0.052 -4.508 1 87.38 287 ARG A CA 1
ATOM 2230 C C . ARG A 1 287 ? 1.949 -0.421 -5.148 1 87.38 287 ARG A C 1
ATOM 2232 O O . ARG A 1 287 ? 1.903 -0.804 -6.32 1 87.38 287 ARG A O 1
ATOM 2239 N N . SER A 1 288 ? 0.93 -0.337 -4.383 1 86.25 288 SER A N 1
ATOM 2240 C CA . SER A 1 288 ? -0.421 -0.479 -4.914 1 86.25 288 SER A CA 1
ATOM 2241 C C . SER A 1 288 ? -0.873 0.793 -5.625 1 86.25 288 SER A C 1
ATOM 2243 O O . SER A 1 288 ? -0.53 1.9 -5.203 1 86.25 288 SER A O 1
ATOM 2245 N N . THR A 1 289 ? -1.6 0.63 -6.672 1 84.62 289 THR A N 1
ATOM 2246 C CA . THR A 1 289 ? -2.234 1.754 -7.352 1 84.62 289 THR A CA 1
ATOM 2247 C C . THR A 1 289 ? -3.754 1.616 -7.32 1 84.62 289 THR A C 1
ATOM 2249 O O . THR A 1 289 ? -4.277 0.512 -7.168 1 84.62 289 THR A O 1
ATOM 2252 N N . TYR A 1 290 ? -4.492 2.721 -7.484 1 78.94 290 TYR A N 1
ATOM 2253 C CA . TYR A 1 290 ? -5.93 2.707 -7.25 1 78.94 290 TYR A CA 1
ATOM 2254 C C . TYR A 1 290 ? -6.672 3.436 -8.367 1 78.94 290 TYR A C 1
ATOM 2256 O O . TYR A 1 290 ? -7.871 3.695 -8.258 1 78.94 290 TYR A O 1
ATOM 2264 N N . SER A 1 291 ? -6.074 3.752 -9.398 1 73.69 291 SER A N 1
ATOM 2265 C CA . SER A 1 291 ? -6.672 4.621 -10.406 1 73.69 291 SER A CA 1
ATOM 2266 C C . SER A 1 291 ? -7.355 3.811 -11.5 1 73.69 291 SER A C 1
ATOM 2268 O O . SER A 1 291 ? -7.992 4.375 -12.391 1 73.69 291 SER A O 1
ATOM 2270 N N . GLY A 1 292 ? -7.207 2.531 -11.398 1 80.5 292 GLY A N 1
ATOM 2271 C CA . GLY A 1 292 ? -7.812 1.697 -12.422 1 80.5 292 GLY A CA 1
ATOM 2272 C C . GLY A 1 292 ? -9.289 1.455 -12.203 1 80.5 292 GLY A C 1
ATOM 2273 O O . GLY A 1 292 ? -9.867 1.957 -11.234 1 80.5 292 GLY A O 1
ATOM 2274 N N . LYS A 1 293 ? -9.93 0.797 -13.117 1 82.19 293 LYS A N 1
ATOM 2275 C CA . LYS A 1 293 ? -11.383 0.614 -13.102 1 82.19 293 LYS A CA 1
ATOM 2276 C C . LYS A 1 293 ? -11.758 -0.729 -12.484 1 82.19 293 LYS A C 1
ATOM 2278 O O . LYS A 1 293 ? -12.914 -0.951 -12.133 1 82.19 293 LYS A O 1
ATOM 2283 N N . LEU A 1 294 ? -10.766 -1.596 -12.422 1 91.62 294 LEU A N 1
ATOM 2284 C CA . LEU A 1 294 ? -11.094 -2.953 -12 1 91.62 294 LEU A CA 1
ATOM 2285 C C . LEU A 1 294 ? -10.391 -3.297 -10.688 1 91.62 294 LEU A C 1
ATOM 2287 O O . LEU A 1 294 ? -9.195 -3.033 -10.523 1 91.62 294 LEU A O 1
ATOM 2291 N N . ARG A 1 295 ? -11.172 -3.77 -9.719 1 89.38 295 ARG A N 1
ATOM 2292 C CA . ARG A 1 295 ? -10.648 -4.266 -8.445 1 89.38 295 ARG A CA 1
ATOM 2293 C C . ARG A 1 295 ? -11.289 -5.605 -8.078 1 89.38 295 ARG A C 1
ATOM 2295 O O . ARG A 1 295 ? -12.227 -6.055 -8.742 1 89.38 295 ARG A O 1
ATOM 2302 N N . GLY A 1 296 ? -10.766 -6.273 -7.074 1 90 296 GLY A N 1
ATOM 2303 C CA . GLY A 1 296 ? -11.367 -7.5 -6.574 1 90 296 GLY A CA 1
ATOM 2304 C C . GLY A 1 296 ? -12.641 -7.266 -5.781 1 90 296 GLY A C 1
ATOM 2305 O O . GLY A 1 296 ? -13.062 -6.121 -5.609 1 90 296 GLY A O 1
ATOM 2306 N N . ASN A 1 297 ? -13.258 -8.297 -5.324 1 87.62 297 ASN A N 1
ATOM 2307 C CA . ASN A 1 297 ? -14.586 -8.211 -4.715 1 87.62 297 ASN A CA 1
ATOM 2308 C C . ASN A 1 297 ? -14.492 -8.062 -3.201 1 87.62 297 ASN A C 1
ATOM 2310 O O . ASN A 1 297 ? -15.516 -7.871 -2.531 1 87.62 297 ASN A O 1
ATOM 2314 N N . TYR A 1 298 ? -13.312 -8.109 -2.688 1 86.31 298 TYR A N 1
ATOM 2315 C CA . TYR A 1 298 ? -13.172 -8.102 -1.236 1 86.31 298 TYR A CA 1
ATOM 2316 C C . TYR A 1 298 ? -12.484 -6.832 -0.762 1 86.31 298 TYR A C 1
ATOM 2318 O O . TYR A 1 298 ? -12.594 -5.781 -1.401 1 86.31 298 TYR A O 1
ATOM 2326 N N . SER A 1 299 ? -11.859 -6.82 0.365 1 75 299 SER A N 1
ATOM 2327 C CA . SER A 1 299 ? -11.453 -5.594 1.043 1 75 299 SER A CA 1
ATOM 2328 C C . SER A 1 299 ? -10.312 -4.906 0.307 1 75 299 SER A C 1
ATOM 2330 O O . SER A 1 299 ? -10.094 -3.701 0.466 1 75 299 SER A O 1
ATOM 2332 N N . ASP A 1 300 ? -9.672 -5.68 -0.505 1 80.12 300 ASP A N 1
ATOM 2333 C CA . ASP A 1 300 ? -8.578 -5.074 -1.259 1 80.12 300 ASP A CA 1
ATOM 2334 C C . ASP A 1 300 ? -9.109 -4.238 -2.422 1 80.12 300 ASP A C 1
ATOM 2336 O O . ASP A 1 300 ? -9.781 -4.762 -3.316 1 80.12 300 ASP A O 1
ATOM 2340 N N . HIS A 1 301 ? -8.711 -2.965 -2.482 1 76.38 301 HIS A N 1
ATOM 2341 C CA . HIS A 1 301 ? -9.258 -2.074 -3.5 1 76.38 301 HIS A CA 1
ATOM 2342 C C . HIS A 1 301 ? -8.188 -1.674 -4.512 1 76.38 301 HIS A C 1
ATOM 2344 O O . HIS A 1 301 ? -8.375 -0.721 -5.273 1 76.38 301 HIS A O 1
ATOM 2350 N N . THR A 1 302 ? -7.164 -2.418 -4.496 1 85.25 302 THR A N 1
ATOM 2351 C CA . THR A 1 302 ? -6.094 -2.127 -5.441 1 85.25 302 THR A CA 1
ATOM 2352 C C . THR A 1 302 ? -6.551 -2.4 -6.875 1 85.25 302 THR A C 1
ATOM 2354 O O . THR A 1 302 ? -7.246 -3.385 -7.133 1 85.25 302 THR A O 1
ATOM 2357 N N . THR A 1 303 ? -6.137 -1.545 -7.785 1 90.81 303 THR A N 1
ATOM 2358 C CA . THR A 1 303 ? -6.496 -1.731 -9.188 1 90.81 303 THR A CA 1
ATOM 2359 C C . THR A 1 303 ? -5.258 -2.031 -10.031 1 90.81 303 THR A C 1
ATOM 2361 O O . THR A 1 303 ? -5.348 -2.166 -11.25 1 90.81 303 THR A O 1
ATOM 2364 N N . GLY A 1 304 ? -4.137 -2.086 -9.383 1 92.94 304 GLY A N 1
ATOM 2365 C CA . GLY A 1 304 ? -2.867 -2.367 -10.031 1 92.94 304 GLY A CA 1
ATOM 2366 C C . GLY A 1 304 ? -1.674 -2.191 -9.109 1 92.94 304 GLY A C 1
ATOM 2367 O O . GLY A 1 304 ? -1.834 -2.057 -7.895 1 92.94 304 GLY A O 1
ATOM 2368 N N . TYR A 1 305 ? -0.51 -2.242 -9.711 1 94.06 305 TYR A N 1
ATOM 2369 C CA . TYR A 1 305 ? 0.73 -2.117 -8.953 1 94.06 305 TYR A CA 1
ATOM 2370 C C . TYR A 1 305 ? 1.784 -1.36 -9.75 1 94.06 305 TYR A C 1
ATOM 2372 O O . TYR A 1 305 ? 1.728 -1.321 -10.984 1 94.06 305 TYR A O 1
ATOM 2380 N N . ARG A 1 306 ? 2.643 -0.751 -9.047 1 92.62 306 ARG A N 1
ATOM 2381 C CA . ARG A 1 306 ? 3.938 -0.324 -9.57 1 92.62 306 ARG A CA 1
ATOM 2382 C C . ARG A 1 306 ? 5.078 -1.072 -8.883 1 92.62 306 ARG A C 1
ATOM 2384 O O . ARG A 1 306 ? 5.172 -1.081 -7.656 1 92.62 306 ARG A O 1
ATOM 2391 N N . ILE A 1 307 ? 5.883 -1.677 -9.656 1 96.19 307 ILE A N 1
ATOM 2392 C CA . ILE A 1 307 ? 6.957 -2.518 -9.133 1 96.19 307 ILE A CA 1
ATOM 2393 C C . ILE A 1 307 ? 8.305 -2.023 -9.656 1 96.19 307 ILE A C 1
ATOM 2395 O O . ILE A 1 307 ? 8.531 -1.997 -10.875 1 96.19 307 ILE A O 1
ATOM 2399 N N . ASP A 1 308 ? 9.203 -1.684 -8.758 1 96.19 308 ASP A N 1
ATOM 2400 C CA . ASP A 1 308 ? 10.555 -1.242 -9.117 1 96.19 308 ASP A CA 1
ATOM 2401 C C . ASP A 1 308 ? 11.594 -2.271 -8.695 1 96.19 308 ASP A C 1
ATOM 2403 O O . ASP A 1 308 ? 11.68 -2.631 -7.516 1 96.19 308 ASP A O 1
ATOM 2407 N N . PHE A 1 309 ? 12.289 -2.754 -9.625 1 97.69 309 PHE A N 1
ATOM 2408 C CA . PHE A 1 309 ? 13.492 -3.541 -9.398 1 97.69 309 PHE A CA 1
ATOM 2409 C C . PHE A 1 309 ? 14.727 -2.646 -9.367 1 97.69 309 PHE A C 1
ATOM 2411 O O . PHE A 1 309 ? 15.078 -2.021 -10.367 1 97.69 309 PHE A O 1
ATOM 2418 N N . VAL A 1 310 ? 15.367 -2.621 -8.18 1 96.56 310 VAL A N 1
ATOM 2419 C CA . VAL A 1 310 ? 16.453 -1.658 -8.023 1 96.56 310 VAL A CA 1
ATOM 2420 C C . VAL A 1 310 ? 17.75 -2.391 -7.68 1 96.56 310 VAL A C 1
ATOM 2422 O O . VAL A 1 310 ? 17.781 -3.186 -6.738 1 96.56 310 VAL A O 1
ATOM 2425 N N . SER A 1 311 ? 18.719 -2.217 -8.453 1 96.25 311 SER A N 1
ATOM 2426 C CA . SER A 1 311 ? 20.062 -2.734 -8.211 1 96.25 311 SER A CA 1
ATOM 2427 C C . SER A 1 311 ? 21.078 -1.602 -8.039 1 96.25 311 SER A C 1
ATOM 2429 O O . SER A 1 311 ? 21.766 -1.224 -8.992 1 96.25 311 SER A O 1
ATOM 2431 N N . PRO A 1 312 ? 21.188 -1.162 -6.762 1 93 312 PRO A N 1
ATOM 2432 C CA . PRO A 1 312 ? 22.094 -0.04 -6.535 1 93 312 PRO A CA 1
ATOM 2433 C C . PRO A 1 312 ? 23.531 -0.351 -6.965 1 93 312 PRO A C 1
ATOM 2435 O O . PRO A 1 312 ? 24.188 0.492 -7.574 1 93 312 PRO A O 1
ATOM 2438 N N . SER A 1 313 ? 24.031 -1.568 -6.707 1 93.38 313 SER A N 1
ATOM 2439 C CA . SER A 1 313 ? 25.406 -1.943 -7.012 1 93.38 313 SER A CA 1
ATOM 2440 C C . SER A 1 313 ? 25.672 -1.892 -8.516 1 93.38 313 SER A C 1
ATOM 2442 O O . SER A 1 313 ? 26.797 -1.597 -8.945 1 93.38 313 SER A O 1
ATOM 2444 N N . GLN A 1 314 ? 24.656 -2.139 -9.281 1 95 314 GLN A N 1
ATOM 2445 C CA . GLN A 1 314 ? 24.812 -2.107 -10.734 1 95 314 GLN A CA 1
ATOM 2446 C C . GLN A 1 314 ? 24.359 -0.768 -11.305 1 95 314 GLN A C 1
ATOM 2448 O O . GLN A 1 314 ? 24.438 -0.546 -12.516 1 95 314 GLN A O 1
ATOM 2453 N N . ASN A 1 315 ? 23.906 0.048 -10.445 1 94.31 315 ASN A N 1
ATOM 2454 C CA . ASN A 1 315 ? 23.312 1.317 -10.867 1 94.31 315 ASN A CA 1
ATOM 2455 C C . ASN A 1 315 ? 22.234 1.116 -11.922 1 94.31 315 ASN A C 1
ATOM 2457 O O . ASN A 1 315 ? 22.266 1.762 -12.977 1 94.31 315 ASN A O 1
ATOM 2461 N N . LYS A 1 316 ? 21.328 0.128 -11.711 1 96 316 LYS A N 1
ATOM 2462 C CA . LYS A 1 316 ? 20.219 -0.184 -12.617 1 96 316 LYS A CA 1
ATOM 2463 C C . LYS A 1 316 ? 18.891 -0.149 -11.891 1 96 316 LYS A C 1
ATOM 2465 O O . LYS A 1 316 ? 18.812 -0.389 -10.688 1 96 316 LYS A O 1
ATOM 2470 N N . HIS A 1 317 ? 17.906 0.231 -12.641 1 96.19 317 HIS A N 1
ATOM 2471 C CA . HIS A 1 317 ? 16.547 0.381 -12.133 1 96.19 317 HIS A CA 1
ATOM 2472 C C . HIS A 1 317 ? 15.523 0.083 -13.219 1 96.19 317 HIS A C 1
ATOM 2474 O O . HIS A 1 317 ? 15.578 0.656 -14.305 1 96.19 317 HIS A O 1
ATOM 2480 N N . TRP A 1 318 ? 14.672 -0.932 -13.016 1 98.12 318 TRP A N 1
ATOM 2481 C CA . TRP A 1 318 ? 13.555 -1.264 -13.891 1 98.12 318 TRP A CA 1
ATOM 2482 C C . TRP A 1 318 ? 12.227 -0.996 -13.195 1 98.12 318 TRP A C 1
ATOM 2484 O O . TRP A 1 318 ? 12.07 -1.285 -12.008 1 98.12 318 TRP A O 1
ATOM 2494 N N . SER A 1 319 ? 11.312 -0.367 -13.883 1 96.62 319 SER A N 1
ATOM 2495 C CA . SER A 1 319 ? 10 -0.052 -13.32 1 96.62 319 SER A CA 1
ATOM 2496 C C . SER A 1 319 ? 8.875 -0.563 -14.219 1 96.62 319 SER A C 1
ATOM 2498 O O . SER A 1 319 ? 8.93 -0.4 -15.438 1 96.62 319 SER A O 1
ATOM 2500 N N . PHE A 1 320 ? 7.859 -1.188 -13.594 1 97.44 320 PHE A N 1
ATOM 2501 C CA . PHE A 1 320 ? 6.715 -1.724 -14.32 1 97.44 320 PHE A CA 1
ATOM 2502 C C . PHE A 1 320 ? 5.41 -1.293 -13.664 1 97.44 320 PHE A C 1
ATOM 2504 O O . PHE A 1 320 ? 5.258 -1.395 -12.445 1 97.44 320 PHE A O 1
ATOM 2511 N N . GLU A 1 321 ? 4.539 -0.829 -14.469 1 94.88 321 GLU A N 1
ATOM 2512 C CA . GLU A 1 321 ? 3.182 -0.51 -14.039 1 94.88 321 GLU A CA 1
ATOM 2513 C C . GLU A 1 321 ? 2.193 -1.575 -14.508 1 94.88 321 GLU A C 1
ATOM 2515 O O . GLU A 1 321 ? 2.154 -1.921 -15.688 1 94.88 321 GLU A O 1
ATOM 2520 N N . LEU A 1 322 ? 1.44 -2.076 -13.547 1 96.81 322 LEU A N 1
ATOM 2521 C CA . LEU A 1 322 ? 0.417 -3.078 -13.828 1 96.81 322 LEU A CA 1
ATOM 2522 C C . LEU A 1 322 ? -0.978 -2.516 -13.578 1 96.81 322 LEU A C 1
ATOM 2524 O O . LEU A 1 322 ? -1.215 -1.869 -12.555 1 96.81 322 LEU A O 1
ATOM 2528 N N . LYS A 1 323 ? -1.858 -2.762 -14.5 1 95 323 LYS A N 1
ATOM 2529 C CA . LYS A 1 323 ? -3.258 -2.369 -14.375 1 95 323 LYS A CA 1
ATOM 2530 C C . LYS A 1 323 ? -4.184 -3.566 -14.562 1 95 323 LYS A C 1
ATOM 2532 O O . LYS A 1 323 ? -4.148 -4.227 -15.602 1 95 323 LYS A O 1
ATOM 2537 N N . HIS A 1 324 ? -5.035 -3.807 -13.539 1 96.5 324 HIS A N 1
ATOM 2538 C CA . HIS A 1 324 ? -5.961 -4.93 -13.648 1 96.5 324 HIS A CA 1
ATOM 2539 C C . HIS A 1 324 ? -6.926 -4.738 -14.805 1 96.5 324 HIS A C 1
ATOM 2541 O O . HIS A 1 324 ? -7.562 -3.686 -14.922 1 96.5 324 HIS A O 1
ATOM 2547 N N . GLU A 1 325 ? -7.016 -5.738 -15.656 1 95.62 325 GLU A N 1
ATOM 2548 C CA . GLU A 1 325 ? -7.918 -5.664 -16.797 1 95.62 325 GLU A CA 1
ATOM 2549 C C . GLU A 1 325 ? -9.047 -6.684 -16.688 1 95.62 325 GLU A C 1
ATOM 2551 O O . GLU A 1 325 ? -10.164 -6.438 -17.141 1 95.62 325 GLU A O 1
ATOM 2556 N N . THR A 1 326 ? -8.672 -7.805 -16.141 1 96.38 326 THR A N 1
ATOM 2557 C CA . THR A 1 326 ? -9.648 -8.883 -16.016 1 96.38 326 THR A CA 1
ATOM 2558 C C . THR A 1 326 ? -9.586 -9.5 -14.609 1 96.38 326 THR A C 1
ATOM 2560 O O . THR A 1 326 ? -8.508 -9.867 -14.133 1 96.38 326 THR A O 1
ATOM 2563 N N . LEU A 1 327 ? -10.797 -9.5 -13.977 1 96.25 327 LEU A N 1
ATOM 2564 C CA . LEU A 1 327 ? -10.922 -10.32 -12.781 1 96.25 327 LEU A CA 1
ATOM 2565 C C . LEU A 1 327 ? -11.141 -11.781 -13.148 1 96.25 327 LEU A C 1
ATOM 2567 O O . LEU A 1 327 ? -12.242 -12.172 -13.547 1 96.25 327 LEU A O 1
ATOM 2571 N N . TRP A 1 328 ? -10.125 -12.508 -13.055 1 95.94 328 TRP A N 1
ATOM 2572 C CA . TRP A 1 328 ? -10.102 -13.891 -13.516 1 95.94 328 TRP A CA 1
ATOM 2573 C C . TRP A 1 328 ? -10.859 -14.797 -12.555 1 95.94 328 TRP A C 1
ATOM 2575 O O . TRP A 1 328 ? -11.688 -15.609 -12.977 1 95.94 328 TRP A O 1
ATOM 2585 N N . TRP A 1 329 ? -10.578 -14.664 -11.273 1 94.69 329 TRP A N 1
ATOM 2586 C CA . TRP A 1 329 ? -11.406 -15.289 -10.25 1 94.69 329 TRP A CA 1
ATOM 2587 C C . TRP A 1 329 ? -11.422 -14.445 -8.977 1 94.69 329 TRP A C 1
ATOM 2589 O O . TRP A 1 329 ? -10.578 -13.57 -8.797 1 94.69 329 TRP A O 1
ATOM 2599 N N . SER A 1 330 ? -12.43 -14.656 -8.203 1 92.81 330 SER A N 1
ATOM 2600 C CA . SER A 1 330 ? -12.602 -14.047 -6.887 1 92.81 330 SER A CA 1
ATOM 2601 C C . SER A 1 330 ? -13.32 -14.992 -5.93 1 92.81 330 SER A C 1
ATOM 2603 O O . SER A 1 330 ? -14.5 -15.281 -6.113 1 92.81 330 SER A O 1
ATOM 2605 N N . MET A 1 331 ? -12.539 -15.5 -4.965 1 90.25 331 MET A N 1
ATOM 2606 C CA . MET A 1 331 ? -13.102 -16.469 -4.023 1 90.25 331 MET A CA 1
ATOM 2607 C C . MET A 1 331 ? -12.859 -16.016 -2.582 1 90.25 331 MET A C 1
ATOM 2609 O O . MET A 1 331 ? -11.797 -15.484 -2.264 1 90.25 331 MET A O 1
ATOM 2613 N N . PRO A 1 332 ? -13.812 -16.328 -1.75 1 88.56 332 PRO A N 1
ATOM 2614 C CA . PRO A 1 332 ? -13.609 -15.945 -0.351 1 88.56 332 PRO A CA 1
ATOM 2615 C C . PRO A 1 332 ? -12.602 -16.828 0.368 1 88.56 332 PRO A C 1
ATOM 2617 O O . PRO A 1 332 ? -12.453 -18.016 0.023 1 88.56 332 PRO A O 1
ATOM 2620 N N . THR A 1 333 ? -11.938 -16.359 1.325 1 86.75 333 THR A N 1
ATOM 2621 C CA . THR A 1 333 ? -11.047 -17.156 2.176 1 86.75 333 THR A CA 1
ATOM 2622 C C . THR A 1 333 ? -11.734 -17.5 3.492 1 86.75 333 THR A C 1
ATOM 2624 O O . THR A 1 333 ? -11.164 -18.203 4.328 1 86.75 333 THR A O 1
ATOM 2627 N N . GLU A 1 334 ? -12.93 -16.953 3.66 1 83.44 334 GLU A N 1
ATOM 2628 C CA . GLU A 1 334 ? -13.742 -17.25 4.836 1 83.44 334 GLU A CA 1
ATOM 2629 C C . GLU A 1 334 ? -15.219 -17.391 4.469 1 83.44 334 GLU A C 1
ATOM 2631 O O . GLU A 1 334 ? -15.602 -17.156 3.32 1 83.44 334 GLU A O 1
ATOM 2636 N N . ALA A 1 335 ? -15.961 -17.797 5.418 1 81.94 335 ALA A N 1
ATOM 2637 C CA . ALA A 1 335 ? -17.406 -17.938 5.199 1 81.94 335 ALA A CA 1
ATOM 2638 C C . ALA A 1 335 ? -18.062 -16.562 4.988 1 81.94 335 ALA A C 1
ATOM 2640 O O . ALA A 1 335 ? -17.594 -15.555 5.52 1 81.94 335 ALA A O 1
ATOM 2641 N N . PRO A 1 336 ? -19.062 -16.547 4.207 1 80.75 336 PRO A N 1
ATOM 2642 C CA . PRO A 1 336 ? -19.781 -15.289 4.023 1 80.75 336 PRO A CA 1
ATOM 2643 C C . PRO A 1 336 ? -20.375 -14.75 5.324 1 80.75 336 PRO A C 1
ATOM 2645 O O . PRO A 1 336 ? -20.766 -15.531 6.199 1 80.75 336 PRO A O 1
ATOM 2648 N N . PRO A 1 337 ? -20.641 -13.508 5.457 1 82.69 337 PRO A N 1
ATOM 2649 C CA . PRO A 1 337 ? -20.156 -12.461 4.555 1 82.69 337 PRO A CA 1
ATOM 2650 C C . PRO A 1 337 ? -18.656 -12.234 4.668 1 82.69 337 PRO A C 1
ATOM 2652 O O . PRO A 1 337 ? -18.188 -11.617 5.629 1 82.69 337 PRO A O 1
ATOM 2655 N N . ALA A 1 338 ? -17.906 -12.711 3.58 1 80.94 338 ALA A N 1
ATOM 2656 C CA . ALA A 1 338 ? -16.438 -12.688 3.617 1 80.94 338 ALA A CA 1
ATOM 2657 C C . ALA A 1 338 ? -15.914 -11.289 3.314 1 80.94 338 ALA A C 1
ATOM 2659 O O . ALA A 1 338 ? -16.422 -10.602 2.424 1 80.94 338 ALA A O 1
ATOM 2660 N N . LYS A 1 339 ? -14.906 -10.867 4.023 1 78.44 339 LYS A N 1
ATOM 2661 C CA . LYS A 1 339 ? -14.234 -9.602 3.777 1 78.44 339 LYS A CA 1
ATOM 2662 C C . LYS A 1 339 ? -12.922 -9.812 3.025 1 78.44 339 LYS A C 1
ATOM 2664 O O . LYS A 1 339 ? -12.422 -8.891 2.369 1 78.44 339 LYS A O 1
ATOM 2669 N N . THR A 1 340 ? -12.422 -11.023 3.213 1 85.88 340 THR A N 1
ATOM 2670 C CA . THR A 1 340 ? -11.141 -11.336 2.602 1 85.88 340 THR A CA 1
ATOM 2671 C C . THR A 1 340 ? -11.297 -12.414 1.53 1 85.88 340 THR A C 1
ATOM 2673 O O . THR A 1 340 ? -12.281 -13.156 1.529 1 85.88 340 THR A O 1
ATOM 2676 N N . GLY A 1 341 ? -10.344 -12.406 0.615 1 89.06 341 GLY A N 1
ATOM 2677 C CA . GLY A 1 341 ? -10.5 -13.359 -0.477 1 89.06 341 GLY A CA 1
ATOM 2678 C C . GLY A 1 341 ? -9.219 -13.578 -1.262 1 89.06 341 GLY A C 1
ATOM 2679 O O . GLY A 1 341 ? -8.164 -13.047 -0.903 1 89.06 341 GLY A O 1
ATOM 2680 N N . ASN A 1 342 ? -9.305 -14.523 -2.195 1 92.94 342 ASN A N 1
ATOM 2681 C CA . ASN A 1 342 ? -8.32 -14.867 -3.211 1 92.94 342 ASN A CA 1
ATOM 2682 C C . ASN A 1 342 ? -8.742 -14.383 -4.594 1 92.94 342 ASN A C 1
ATOM 2684 O O . ASN A 1 342 ? -9.703 -14.898 -5.176 1 92.94 342 ASN A O 1
ATOM 2688 N N . ASN A 1 343 ? -8.039 -13.375 -5.082 1 94.62 343 ASN A N 1
ATOM 2689 C CA . ASN A 1 343 ? -8.344 -12.805 -6.391 1 94.62 343 ASN A CA 1
ATOM 2690 C C . ASN A 1 343 ? -7.242 -13.109 -7.402 1 94.62 343 ASN A C 1
ATOM 2692 O O . ASN A 1 343 ? -6.055 -13.078 -7.066 1 94.62 343 ASN A O 1
ATOM 2696 N N . GLY A 1 344 ? -7.684 -13.469 -8.555 1 96.44 344 GLY A N 1
ATOM 2697 C CA . GLY A 1 344 ? -6.797 -13.57 -9.703 1 96.44 344 GLY A CA 1
ATOM 2698 C C . GLY A 1 344 ? -7.078 -12.531 -10.773 1 96.44 344 GLY A C 1
ATOM 2699 O O . GLY A 1 344 ? -8.234 -12.234 -11.07 1 96.44 344 GLY A O 1
ATOM 2700 N N . PHE A 1 345 ? -5.988 -11.969 -11.297 1 97.62 345 PHE A N 1
ATOM 2701 C CA . PHE A 1 345 ? -6.15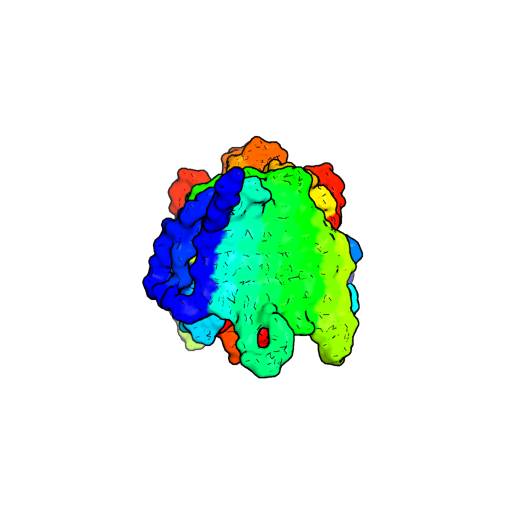2 -10.93 -12.305 1 97.62 345 PHE A CA 1
ATOM 2702 C C . PHE A 1 345 ? -5.293 -11.219 -13.531 1 97.62 345 PHE A C 1
ATOM 2704 O O . PHE A 1 345 ? -4.246 -11.859 -13.422 1 97.62 345 PHE A O 1
ATOM 2711 N N . ILE A 1 346 ? -5.793 -10.812 -14.648 1 98.19 346 ILE A N 1
ATOM 2712 C CA . ILE A 1 346 ? -4.977 -10.555 -15.828 1 98.19 346 ILE A CA 1
ATOM 2713 C C . ILE A 1 346 ? -4.805 -9.055 -16.031 1 98.19 346 ILE A C 1
ATOM 2715 O O . ILE A 1 346 ? -5.789 -8.305 -16.047 1 98.19 346 ILE A O 1
ATOM 2719 N N . SER A 1 347 ? -3.535 -8.641 -16.078 1 97.44 347 SER A N 1
ATOM 2720 C CA . SER A 1 347 ? -3.26 -7.207 -16.062 1 97.44 347 SER A CA 1
ATOM 2721 C C . SER A 1 347 ? -2.346 -6.797 -17.203 1 97.44 347 SER A C 1
ATOM 2723 O O . SER A 1 347 ? -1.519 -7.59 -17.656 1 97.44 347 SER A O 1
ATOM 2725 N N . THR A 1 348 ? -2.537 -5.551 -17.641 1 97.06 348 THR A N 1
ATOM 2726 C CA . THR A 1 348 ? -1.562 -4.988 -18.578 1 97.06 348 THR A CA 1
ATOM 2727 C C . THR A 1 348 ? -0.286 -4.586 -17.844 1 97.06 348 THR A C 1
ATOM 2729 O O . THR A 1 348 ? -0.32 -4.277 -16.641 1 97.06 348 THR A O 1
ATOM 2732 N N . VAL A 1 349 ? 0.78 -4.676 -18.547 1 97.31 349 VAL A N 1
ATOM 2733 C CA . VAL A 1 349 ? 2.08 -4.273 -18.016 1 97.31 349 VAL A CA 1
ATOM 2734 C C . VAL A 1 349 ? 2.725 -3.256 -18.953 1 97.31 349 VAL A C 1
ATOM 2736 O O . VAL A 1 349 ? 2.709 -3.43 -20.172 1 97.31 349 VAL A O 1
ATOM 2739 N N . THR A 1 350 ? 3.209 -2.176 -18.406 1 96.94 350 THR A N 1
ATOM 2740 C CA . THR A 1 350 ? 4.031 -1.206 -19.109 1 96.94 350 THR A CA 1
ATOM 2741 C C . THR A 1 350 ? 5.285 -0.868 -18.312 1 96.94 350 THR A C 1
ATOM 2743 O O . THR A 1 350 ? 5.203 -0.582 -17.109 1 96.94 350 THR A O 1
ATOM 2746 N N . GLY A 1 351 ? 6.434 -1.015 -18.953 1 97.62 351 GLY A N 1
ATOM 2747 C CA . GLY A 1 351 ? 7.633 -0.633 -18.219 1 97.62 351 GLY A CA 1
ATOM 2748 C C . GLY A 1 351 ? 8.906 -1.166 -18.844 1 97.62 351 GLY A C 1
ATOM 2749 O O . GLY A 1 351 ? 8.93 -1.483 -20.031 1 97.62 351 GLY A O 1
ATOM 2750 N N . GLY A 1 352 ? 9.953 -1.165 -18.125 1 98.06 352 GLY A N 1
ATOM 2751 C CA . GLY A 1 352 ? 11.297 -1.551 -18.531 1 98.06 352 GLY A CA 1
ATOM 2752 C C . GLY A 1 352 ? 12.383 -0.812 -17.766 1 98.06 352 GLY A C 1
ATOM 2753 O O . GLY A 1 352 ? 12.148 -0.325 -16.656 1 98.06 352 GLY A O 1
ATOM 2754 N N . GLU A 1 353 ? 13.555 -0.883 -18.344 1 97.19 353 GLU A N 1
ATOM 2755 C CA . GLU A 1 353 ? 14.672 -0.167 -17.734 1 97.19 353 GLU A CA 1
ATOM 2756 C C . GLU A 1 353 ? 14.461 1.343 -17.812 1 97.19 353 GLU A C 1
ATOM 2758 O O . GLU A 1 353 ? 14.086 1.876 -18.859 1 97.19 353 GLU A O 1
ATOM 2763 N N . ILE A 1 354 ? 14.656 1.947 -16.641 1 94.88 354 ILE A N 1
ATOM 2764 C CA . ILE A 1 354 ? 14.477 3.395 -16.594 1 94.88 354 ILE A CA 1
ATOM 2765 C C . ILE A 1 354 ? 15.43 4.066 -17.578 1 94.88 354 ILE A C 1
ATOM 2767 O O . ILE A 1 354 ? 16.609 3.719 -17.641 1 94.88 354 ILE A O 1
ATOM 2771 N N . GLY A 1 355 ? 14.969 5.035 -18.344 1 92.62 355 GLY A N 1
ATOM 2772 C CA . GLY A 1 355 ? 15.758 5.715 -19.359 1 92.62 355 GLY A CA 1
ATOM 2773 C C . GLY A 1 355 ? 15.57 5.141 -20.75 1 92.62 355 GLY A C 1
ATOM 2774 O O . GLY A 1 355 ? 16 5.738 -21.734 1 92.62 355 GLY A O 1
ATOM 2775 N N . GLU A 1 356 ? 14.898 3.947 -20.828 1 95.19 356 GLU A N 1
ATOM 2776 C CA . GLU A 1 356 ? 14.602 3.32 -22.109 1 95.19 356 GLU A CA 1
ATOM 2777 C C . GLU A 1 356 ? 13.117 3.402 -22.438 1 95.19 356 GLU A C 1
ATOM 2779 O O . GLU A 1 356 ? 12.305 3.758 -21.578 1 95.19 356 GLU A O 1
ATOM 2784 N N . LEU A 1 357 ? 12.875 3.123 -23.641 1 96.06 357 LEU A N 1
ATOM 2785 C CA . LEU A 1 357 ? 11.477 3.098 -24.062 1 96.06 357 LEU A CA 1
ATOM 2786 C C . LEU A 1 357 ? 10.719 1.992 -23.328 1 96.06 357 LEU A C 1
ATOM 2788 O O . LEU A 1 357 ? 11.195 0.857 -23.25 1 96.06 357 LEU A O 1
ATOM 2792 N N . ALA A 1 358 ? 9.586 2.352 -22.859 1 97.19 358 ALA A N 1
ATOM 2793 C CA . ALA A 1 358 ? 8.766 1.393 -22.125 1 97.19 358 ALA A CA 1
ATOM 2794 C C . ALA A 1 358 ? 8.242 0.302 -23.062 1 97.19 358 ALA A C 1
ATOM 2796 O O . ALA A 1 358 ? 7.906 0.571 -24.219 1 97.19 358 ALA A O 1
ATOM 2797 N N . LYS A 1 359 ? 8.148 -0.85 -22.609 1 97.94 359 LYS A N 1
ATOM 2798 C CA . LYS A 1 359 ? 7.57 -2.004 -23.281 1 97.94 359 LYS A CA 1
ATOM 2799 C C . LYS A 1 359 ? 6.199 -2.359 -22.703 1 97.94 359 LYS A C 1
ATOM 2801 O O . LYS A 1 359 ? 5.844 -1.904 -21.609 1 97.94 359 LYS A O 1
ATOM 2806 N N . GLN A 1 360 ? 5.488 -3.123 -23.516 1 97.19 360 GLN A N 1
ATOM 2807 C CA . GLN A 1 360 ? 4.133 -3.479 -23.109 1 97.19 360 GLN A CA 1
ATOM 2808 C C . GLN A 1 360 ? 3.943 -4.992 -23.094 1 97.19 360 GLN A C 1
ATOM 2810 O O . GLN A 1 360 ? 4.68 -5.723 -23.766 1 97.19 360 GLN A O 1
ATOM 2815 N N . GLY A 1 361 ? 2.975 -5.438 -22.328 1 97.56 361 GLY A N 1
ATOM 2816 C CA . GLY A 1 361 ? 2.59 -6.84 -22.281 1 97.56 361 GLY A CA 1
ATOM 2817 C C . GLY A 1 361 ? 1.498 -7.121 -21.266 1 97.56 361 GLY A C 1
ATOM 2818 O O . GLY A 1 361 ? 0.576 -6.32 -21.094 1 97.56 361 GLY A O 1
ATOM 2819 N N . MET A 1 362 ? 1.545 -8.352 -20.734 1 98.25 362 MET A N 1
ATOM 2820 C CA . MET A 1 362 ? 0.494 -8.828 -19.844 1 98.25 362 MET A CA 1
ATOM 2821 C C . MET A 1 362 ? 1.09 -9.539 -18.625 1 98.25 362 MET A C 1
ATOM 2823 O O . MET A 1 362 ? 2.24 -9.977 -18.672 1 98.25 362 MET A O 1
ATOM 2827 N N . ALA A 1 363 ? 0.313 -9.57 -17.547 1 98.25 363 ALA A N 1
ATOM 2828 C CA . ALA A 1 363 ? 0.714 -10.266 -16.328 1 98.25 363 ALA A CA 1
ATOM 2829 C C . ALA A 1 363 ? -0.433 -11.109 -15.773 1 98.25 363 ALA A C 1
ATOM 2831 O O . ALA A 1 363 ? -1.604 -10.812 -16.031 1 98.25 363 ALA A O 1
ATOM 2832 N N . THR A 1 364 ? -0.101 -12.133 -15.117 1 98.31 364 THR A N 1
ATOM 2833 C CA . THR A 1 364 ? -1.01 -12.836 -14.227 1 98.31 364 THR A CA 1
ATOM 2834 C C . THR A 1 364 ? -0.692 -12.516 -12.766 1 98.31 364 THR A C 1
ATOM 2836 O O . THR A 1 364 ? 0.476 -12.438 -12.383 1 98.31 364 THR A O 1
ATOM 2839 N N . ILE A 1 365 ? -1.722 -12.258 -12.023 1 98.19 365 ILE A N 1
ATOM 2840 C CA . ILE A 1 365 ? -1.563 -11.836 -10.641 1 98.19 365 ILE A CA 1
ATOM 2841 C C . ILE A 1 365 ? -2.508 -12.633 -9.742 1 98.19 365 ILE A C 1
ATOM 2843 O O . ILE A 1 365 ? -3.668 -12.859 -10.094 1 98.19 365 ILE A O 1
ATOM 2847 N N . VAL A 1 366 ? -1.967 -13.094 -8.656 1 96.62 366 VAL A N 1
ATOM 2848 C CA . VAL A 1 366 ? -2.781 -13.656 -7.586 1 96.62 366 VAL A CA 1
ATOM 2849 C C . VAL A 1 366 ? -2.582 -12.852 -6.305 1 96.62 366 VAL A C 1
ATOM 2851 O O . VAL A 1 366 ? -1.448 -12.594 -5.898 1 96.62 366 VAL A O 1
ATOM 2854 N N . HIS A 1 367 ? -3.633 -12.422 -5.754 1 95.69 367 HIS A N 1
ATOM 2855 C CA . HIS A 1 367 ? -3.609 -11.719 -4.477 1 95.69 367 HIS A CA 1
ATOM 2856 C C . HIS A 1 367 ? -4.535 -12.391 -3.463 1 95.69 367 HIS A C 1
ATOM 2858 O O . HIS A 1 367 ? -5.746 -12.469 -3.68 1 95.69 367 HIS A O 1
ATOM 2864 N N . ILE A 1 368 ? -3.879 -12.812 -2.369 1 92.81 368 ILE A N 1
ATOM 2865 C CA . ILE A 1 368 ? -4.641 -13.492 -1.326 1 92.81 368 ILE A CA 1
ATOM 2866 C C . ILE A 1 368 ? -4.625 -12.656 -0.05 1 92.81 368 ILE A C 1
ATOM 2868 O O . ILE A 1 368 ? -3.57 -12.195 0.385 1 92.81 368 ILE A O 1
ATOM 2872 N N . GLN A 1 369 ? -5.75 -12.422 0.515 1 88.44 369 GLN A N 1
ATOM 2873 C CA . GLN A 1 369 ? -5.914 -11.891 1.865 1 88.44 369 GLN A CA 1
ATOM 2874 C C . GLN A 1 369 ? -6.422 -12.969 2.82 1 88.44 369 GLN A C 1
ATOM 2876 O O . GLN A 1 369 ? -7.43 -13.625 2.545 1 88.44 369 GLN A O 1
ATOM 2881 N N . MET A 1 370 ? -5.68 -13.102 3.891 1 87.12 370 MET A N 1
ATOM 2882 C CA . MET A 1 370 ? -6.098 -14.07 4.898 1 87.12 370 MET A CA 1
ATOM 2883 C C . MET A 1 370 ? -7.031 -13.43 5.922 1 87.12 370 MET A C 1
ATOM 2885 O O . MET A 1 370 ? -7.039 -12.203 6.074 1 87.12 370 MET A O 1
ATOM 2889 N N . THR A 1 371 ? -7.707 -14.227 6.613 1 82 371 THR A N 1
ATOM 2890 C CA . THR A 1 371 ? -8.633 -13.781 7.648 1 82 371 THR A CA 1
ATOM 2891 C C . THR A 1 371 ? -7.867 -13.227 8.844 1 82 371 THR A C 1
ATOM 2893 O O . THR A 1 371 ? -6.727 -13.617 9.102 1 82 371 THR A O 1
ATOM 2896 N N . ALA A 1 372 ? -8.531 -12.359 9.461 1 74.88 372 ALA A N 1
ATOM 2897 C CA . ALA A 1 372 ? -7.938 -11.812 10.672 1 74.88 372 ALA A CA 1
ATOM 2898 C C . ALA A 1 372 ? -7.711 -12.906 11.711 1 74.88 372 ALA A C 1
ATOM 2900 O O . ALA A 1 372 ? -6.633 -12.992 12.312 1 74.88 372 ALA A O 1
ATOM 2901 N N . LEU A 1 373 ? -8.758 -13.742 11.859 1 79.81 373 LEU A N 1
ATOM 2902 C CA . LEU A 1 373 ? -8.641 -14.891 12.758 1 79.81 373 LEU A CA 1
ATOM 2903 C C . LEU A 1 373 ? -8.289 -16.156 11.984 1 79.81 373 LEU A C 1
ATOM 2905 O O . LEU A 1 373 ? -8.977 -16.516 11.023 1 79.81 373 LEU A O 1
ATOM 2909 N N . LYS A 1 374 ? -7.289 -16.812 12.445 1 82.88 374 LYS A N 1
ATOM 2910 C CA . LYS A 1 374 ? -6.809 -18.031 11.797 1 82.88 374 LYS A CA 1
ATOM 2911 C C . LYS A 1 374 ? -7.918 -19.078 11.703 1 82.88 374 LYS A C 1
ATOM 2913 O O . LYS A 1 374 ? -8.016 -19.797 10.703 1 82.88 374 LYS A O 1
ATOM 2918 N N . SER A 1 375 ? -8.797 -19.031 12.672 1 82.56 375 SER A N 1
ATOM 2919 C CA . SER A 1 375 ? -9.852 -20.031 12.758 1 82.56 375 SER A CA 1
ATOM 2920 C C . SER A 1 375 ? -10.914 -19.812 11.688 1 82.56 375 SER A C 1
ATOM 2922 O O . SER A 1 375 ? -11.695 -20.719 11.383 1 82.56 375 SER A O 1
ATOM 2924 N N . ASP A 1 376 ? -10.906 -18.656 11.125 1 82.75 376 ASP A N 1
ATOM 2925 C CA . ASP A 1 376 ? -11.93 -18.328 10.133 1 82.75 376 ASP A CA 1
ATOM 2926 C C . ASP A 1 376 ? -11.531 -18.828 8.742 1 82.75 376 ASP A C 1
ATOM 2928 O O . ASP A 1 376 ? -12.359 -18.875 7.832 1 82.75 376 ASP A O 1
ATOM 2932 N N . TYR A 1 377 ? -10.273 -19.25 8.68 1 82.5 377 TYR A N 1
ATOM 2933 C CA . TYR A 1 377 ? -9.797 -19.703 7.375 1 82.5 377 TYR A CA 1
ATOM 2934 C C . TYR A 1 377 ? -10.289 -21.109 7.07 1 82.5 377 TYR A C 1
ATOM 2936 O O . TYR A 1 377 ? -10.102 -22.031 7.867 1 82.5 377 TYR A O 1
ATOM 2944 N N . LYS A 1 378 ? -10.93 -21.219 5.863 1 74.94 378 LYS A N 1
ATOM 2945 C CA . LYS A 1 378 ? -11.516 -22.516 5.508 1 74.94 378 LYS A CA 1
ATOM 2946 C C . LYS A 1 378 ? -10.828 -23.109 4.281 1 74.94 378 LYS A C 1
ATOM 2948 O O . LYS A 1 378 ? -11.336 -24.062 3.686 1 74.94 378 LYS A O 1
ATOM 2953 N N . GLY A 1 379 ? -9.703 -22.625 3.885 1 73.75 379 GLY A N 1
ATOM 2954 C CA . GLY A 1 379 ? -8.984 -23.125 2.727 1 73.75 379 GLY A CA 1
ATOM 2955 C C . GLY A 1 379 ? -9.375 -22.438 1.434 1 73.75 379 GLY A C 1
ATOM 2956 O O . GLY A 1 379 ? -10.43 -21.797 1.36 1 73.75 379 GLY A O 1
ATOM 2957 N N . ILE A 1 380 ? -8.445 -22.453 0.503 1 67.81 380 ILE A N 1
ATOM 2958 C CA . ILE A 1 380 ? -8.727 -21.922 -0.827 1 67.81 380 ILE A CA 1
ATOM 2959 C C . ILE A 1 380 ? -9.281 -23.016 -1.719 1 67.81 380 ILE A C 1
ATOM 2961 O O . ILE A 1 380 ? -8.734 -24.125 -1.765 1 67.81 380 ILE A O 1
ATOM 2965 N N . SER A 1 381 ? -10.594 -22.969 -1.964 1 58.72 381 SER A N 1
ATOM 2966 C CA . SER A 1 381 ? -11.172 -23.969 -2.869 1 58.72 381 SER A CA 1
ATOM 2967 C C . SER A 1 381 ? -11.719 -23.297 -4.129 1 58.72 381 SER A C 1
ATOM 2969 O O . SER A 1 381 ? -12.188 -22.156 -4.09 1 58.72 381 SER A O 1
ATOM 2971 N N . ASN A 1 382 ? -11.172 -23.812 -5.316 1 52.97 382 ASN A N 1
ATOM 2972 C CA . ASN A 1 382 ? -11.797 -23.375 -6.559 1 52.97 382 ASN A CA 1
ATOM 2973 C C . ASN A 1 382 ? -13.312 -23.547 -6.52 1 52.97 382 ASN A C 1
ATOM 2975 O O . ASN A 1 382 ? -14.023 -22.969 -7.348 1 52.97 382 ASN A O 1
ATOM 2979 N N . ARG A 1 383 ? -13.742 -24.484 -5.66 1 45.19 383 ARG A N 1
ATOM 2980 C CA . ARG A 1 383 ? -15.188 -24.656 -5.609 1 45.19 383 ARG A CA 1
ATOM 2981 C C . ARG A 1 383 ? -15.844 -23.609 -4.73 1 45.19 383 ARG A C 1
ATOM 2983 O O . ARG A 1 383 ? -15.297 -23.219 -3.695 1 45.19 383 ARG A O 1
ATOM 2990 N N . GLN A 1 384 ? -16.422 -22.516 -5.316 1 41.25 384 GLN A N 1
ATOM 2991 C CA . GLN A 1 384 ? -17.188 -21.531 -4.57 1 41.25 384 GLN A CA 1
ATOM 2992 C C . GLN A 1 384 ? -17.734 -22.125 -3.271 1 41.25 384 GLN A C 1
ATOM 2994 O O . GLN A 1 384 ? -18.297 -23.219 -3.268 1 41.25 384 GLN A O 1
ATOM 2999 N N . LEU A 1 385 ? -17.031 -21.766 -2.25 1 34.84 385 LEU A N 1
ATOM 3000 C CA . LEU A 1 385 ? -17.734 -22.172 -1.033 1 34.84 385 LEU A CA 1
ATOM 3001 C C . LEU A 1 385 ? -19.219 -21.891 -1.149 1 34.84 385 LEU A C 1
ATOM 3003 O O . LEU A 1 385 ? -19.625 -20.891 -1.754 1 34.84 385 LEU A O 1
ATOM 3007 N N . MET B 1 1 ? 10.109 57.844 14.758 1 35.84 1 MET B N 1
ATOM 3008 C CA . MET B 1 1 ? 10.336 56.594 14.047 1 35.84 1 MET B CA 1
ATOM 3009 C C . MET B 1 1 ? 9.055 56.094 13.367 1 35.84 1 MET B C 1
ATOM 3011 O O . MET B 1 1 ? 8.031 55.906 14.031 1 35.84 1 MET B O 1
ATOM 3015 N N . GLN B 1 2 ? 8.695 56.438 12.219 1 44.41 2 GLN B N 1
ATOM 3016 C CA . GLN B 1 2 ? 7.422 56.219 11.531 1 44.41 2 GLN B CA 1
ATOM 3017 C C . GLN B 1 2 ? 7.012 54.75 11.617 1 44.41 2 GLN B C 1
ATOM 3019 O O . GLN B 1 2 ? 7.77 53.844 11.219 1 44.41 2 GLN B O 1
ATOM 3024 N N . SER B 1 3 ? 6.258 54.344 12.562 1 54.22 3 SER B N 1
ATOM 3025 C CA . SER B 1 3 ? 5.746 53 12.844 1 54.22 3 SER B CA 1
ATOM 3026 C C . SER B 1 3 ? 5.297 52.312 11.562 1 54.22 3 SER B C 1
ATOM 3028 O O . SER B 1 3 ? 4.457 52.812 10.828 1 54.22 3 SER B O 1
ATOM 3030 N N . ALA B 1 4 ? 6.246 51.656 10.852 1 64.62 4 ALA B N 1
ATOM 3031 C CA . ALA B 1 4 ? 5.996 50.969 9.578 1 64.62 4 ALA B CA 1
ATOM 3032 C C . ALA B 1 4 ? 4.637 50.281 9.578 1 64.62 4 ALA B C 1
ATOM 3034 O O . ALA B 1 4 ? 4.223 49.719 10.586 1 64.62 4 ALA B O 1
ATOM 3035 N N . ARG B 1 5 ? 3.732 50.625 8.734 1 80.19 5 ARG B N 1
ATOM 3036 C CA . ARG B 1 5 ? 2.373 50.125 8.547 1 80.19 5 ARG B CA 1
ATOM 3037 C C . ARG B 1 5 ? 2.373 48.625 8.219 1 80.19 5 ARG B C 1
ATOM 3039 O O . ARG B 1 5 ? 3.139 48.188 7.371 1 80.19 5 ARG B O 1
ATOM 3046 N N . PRO B 1 6 ? 1.657 47.875 9.102 1 88.75 6 PRO B N 1
ATOM 3047 C CA . PRO B 1 6 ? 1.559 46.469 8.812 1 88.75 6 PRO B CA 1
ATOM 3048 C C . PRO B 1 6 ? 0.969 46.156 7.434 1 88.75 6 PRO B C 1
ATOM 3050 O O . PRO B 1 6 ? 0.186 46.969 6.914 1 88.75 6 PRO B O 1
ATOM 3053 N N . ILE B 1 7 ? 1.517 45.219 6.758 1 91.44 7 ILE B N 1
ATOM 3054 C CA . ILE B 1 7 ? 0.881 44.688 5.562 1 91.44 7 ILE B CA 1
ATOM 3055 C C . ILE B 1 7 ? -0.258 43.75 5.957 1 91.44 7 ILE B C 1
ATOM 3057 O O . ILE B 1 7 ? -0.063 42.812 6.754 1 91.44 7 ILE B O 1
ATOM 3061 N N . ILE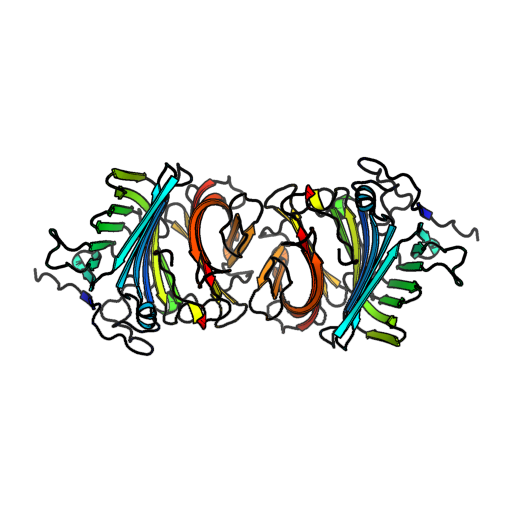 B 1 8 ? -1.449 44 5.391 1 93.12 8 ILE B N 1
ATOM 3062 C CA . ILE B 1 8 ? -2.629 43.344 5.926 1 93.12 8 ILE B CA 1
ATOM 3063 C C . ILE B 1 8 ? -3.354 42.594 4.805 1 93.12 8 ILE B C 1
ATOM 3065 O O . ILE B 1 8 ? -3.51 43.125 3.703 1 93.12 8 ILE B O 1
ATOM 3069 N N . SER B 1 9 ? -3.68 41.375 5.023 1 93.69 9 SER B N 1
ATOM 3070 C CA . SER B 1 9 ? -4.66 40.594 4.262 1 93.69 9 SER B CA 1
ATOM 3071 C C . SER B 1 9 ? -5.922 40.344 5.078 1 93.69 9 SER B C 1
ATOM 3073 O O . SER B 1 9 ? -5.879 39.656 6.102 1 93.69 9 SER B O 1
ATOM 3075 N N . HIS B 1 10 ? -7.023 40.906 4.641 1 94.5 10 HIS B N 1
ATOM 3076 C CA . HIS B 1 10 ? -8.289 40.844 5.371 1 94.5 10 HIS B CA 1
ATOM 3077 C C . HIS B 1 10 ? -9.383 40.219 4.523 1 94.5 10 HIS B C 1
ATOM 3079 O O . HIS B 1 10 ? -9.672 40.688 3.42 1 94.5 10 HIS B O 1
ATOM 3085 N N . VAL B 1 11 ? -9.945 39.156 5.059 1 94.31 11 VAL B N 1
ATOM 3086 C CA . VAL B 1 11 ? -11.078 38.5 4.398 1 94.31 11 VAL B CA 1
ATOM 3087 C C . VAL B 1 11 ? -12.258 38.406 5.355 1 94.31 11 VAL B C 1
ATOM 3089 O O . VAL B 1 11 ? -12.086 38.125 6.543 1 94.31 11 VAL B O 1
ATOM 3092 N N . LYS B 1 12 ? -13.422 38.688 4.824 1 94.12 12 LYS B N 1
ATOM 3093 C CA . LYS B 1 12 ? -14.664 38.594 5.594 1 94.12 12 LYS B CA 1
ATOM 3094 C C . LYS B 1 12 ? -15.594 37.531 5.008 1 94.12 12 LYS B C 1
ATOM 3096 O O . LYS B 1 12 ? -15.57 37.25 3.805 1 94.12 12 LYS B O 1
ATOM 3101 N N . ARG B 1 13 ? -16.359 37 5.914 1 90.69 13 ARG B N 1
ATOM 3102 C CA . ARG B 1 13 ? -17.266 35.938 5.527 1 90.69 13 ARG B CA 1
ATOM 3103 C C . ARG B 1 13 ? -18.203 36.406 4.406 1 90.69 13 ARG B C 1
ATOM 3105 O O . ARG B 1 13 ? -18.547 35.594 3.531 1 90.69 13 ARG B O 1
ATOM 3112 N N . HIS B 1 14 ? -18.562 37.656 4.379 1 89.19 14 HIS B N 1
ATOM 3113 C CA . HIS B 1 14 ? -19.531 38.156 3.412 1 89.19 14 HIS B CA 1
ATOM 3114 C C . HIS B 1 14 ? -18.859 38.688 2.154 1 89.19 14 HIS B C 1
ATOM 3116 O O . HIS B 1 14 ? -19.531 39.125 1.215 1 89.19 14 HIS B O 1
ATOM 3122 N N . ASP B 1 15 ? -17.531 38.625 2.168 1 91.31 15 ASP B N 1
ATOM 3123 C CA . ASP B 1 15 ? -16.859 38.969 0.928 1 91.31 15 ASP B CA 1
ATOM 3124 C C . ASP B 1 15 ? -17.25 38.031 -0.209 1 91.31 15 ASP B C 1
ATOM 3126 O O . ASP B 1 15 ? -17.547 36.844 0.023 1 91.31 15 ASP B O 1
ATOM 3130 N N . PRO B 1 16 ? -17.281 38.562 -1.395 1 89.19 16 PRO B N 1
ATOM 3131 C CA . PRO B 1 16 ? -17.594 37.688 -2.525 1 89.19 16 PRO B CA 1
ATOM 3132 C C . PRO B 1 16 ? -16.547 36.594 -2.719 1 89.19 16 PRO B C 1
ATOM 3134 O O . PRO B 1 16 ? -15.352 36.812 -2.547 1 89.19 16 PRO B O 1
ATOM 3137 N N . VAL B 1 17 ? -17.031 35.438 -2.938 1 92.5 17 VAL B N 1
ATOM 3138 C CA . VAL B 1 17 ? -16.203 34.312 -3.336 1 92.5 17 VAL B CA 1
ATOM 3139 C C . VAL B 1 17 ? -16.266 34.156 -4.852 1 92.5 17 VAL B C 1
ATOM 3141 O O . VAL B 1 17 ? -17.328 33.875 -5.402 1 92.5 17 VAL B O 1
ATOM 3144 N N . ILE B 1 18 ? -15.203 34.25 -5.488 1 92.19 18 ILE B N 1
ATOM 3145 C CA . ILE B 1 18 ? -15.227 34.281 -6.945 1 92.19 18 ILE B CA 1
ATOM 3146 C C . ILE B 1 18 ? -15.203 32.844 -7.488 1 92.19 18 ILE B C 1
ATOM 3148 O O . ILE B 1 18 ? -14.805 31.906 -6.785 1 92.19 18 ILE B O 1
ATOM 3152 N N . ASP B 1 19 ? -15.617 32.906 -8.828 1 88.38 19 ASP B N 1
ATOM 3153 C CA . ASP B 1 19 ? -15.484 31.656 -9.586 1 88.38 19 ASP B CA 1
ATOM 3154 C C . ASP B 1 19 ? -14.125 31.578 -10.281 1 88.38 19 ASP B C 1
ATOM 3156 O O . ASP B 1 19 ? -13.602 32.594 -10.742 1 88.38 19 ASP B O 1
ATOM 3160 N N . GLY B 1 20 ? -13.445 30.516 -10.18 1 80.75 20 GLY B N 1
ATOM 3161 C CA . GLY B 1 20 ? -12.172 30.344 -10.859 1 80.75 20 GLY B CA 1
ATOM 3162 C C . GLY B 1 20 ? -10.977 30.688 -9.992 1 80.75 20 GLY B C 1
ATOM 3163 O O . GLY B 1 20 ? -11.117 30.875 -8.781 1 80.75 20 GLY B O 1
ATOM 3164 N N . PRO B 1 21 ? -9.859 30.906 -10.633 1 82.38 21 PRO B N 1
ATOM 3165 C CA . PRO B 1 21 ? -8.641 31.125 -9.859 1 82.38 21 PRO B CA 1
ATOM 3166 C C . PRO B 1 21 ? -8.555 32.531 -9.266 1 82.38 21 PRO B C 1
ATOM 3168 O O . PRO B 1 21 ? -8.812 33.531 -9.969 1 82.38 21 PRO B O 1
ATOM 3171 N N . ALA B 1 22 ? -8.219 32.594 -7.949 1 83.81 22 ALA B N 1
ATOM 3172 C CA . ALA B 1 22 ? -7.965 33.875 -7.297 1 83.81 22 ALA B CA 1
ATOM 3173 C C . ALA B 1 22 ? -6.617 34.469 -7.723 1 83.81 22 ALA B C 1
ATOM 3175 O O . ALA B 1 22 ? -5.633 33.719 -7.844 1 83.81 22 ALA B O 1
ATOM 3176 N N . PRO B 1 23 ? -6.664 35.75 -7.961 1 81.19 23 PRO B N 1
ATOM 3177 C CA . PRO B 1 23 ? -5.367 36.375 -8.25 1 81.19 23 PRO B CA 1
ATOM 3178 C C . PRO B 1 23 ? -4.383 36.25 -7.086 1 81.19 23 PRO B C 1
ATOM 3180 O O . PRO B 1 23 ? -4.793 36.25 -5.922 1 81.19 23 PRO B O 1
ATOM 3183 N N . GLN B 1 24 ? -3.141 36.031 -7.438 1 76.69 24 GLN B N 1
ATOM 3184 C CA . GLN B 1 24 ? -2.104 35.969 -6.414 1 76.69 24 GLN B CA 1
ATOM 3185 C C . GLN B 1 24 ? -1.591 37.375 -6.066 1 76.69 24 GLN B C 1
ATOM 3187 O O . GLN B 1 24 ? -1.367 38.188 -6.953 1 76.69 24 GLN B O 1
ATOM 3192 N N . ILE B 1 25 ? -1.678 37.562 -4.652 1 69.5 25 ILE B N 1
ATOM 3193 C CA . ILE B 1 25 ? -1.246 38.875 -4.156 1 69.5 25 ILE B CA 1
ATOM 3194 C C . ILE B 1 25 ? 0.257 38.844 -3.889 1 69.5 25 ILE B C 1
ATOM 3196 O O . ILE B 1 25 ? 0.787 37.875 -3.365 1 69.5 25 ILE B O 1
ATOM 3200 N N . THR B 1 26 ? 0.903 39.844 -4.395 1 63.88 26 THR B N 1
ATOM 3201 C CA . THR B 1 26 ? 2.355 39.875 -4.273 1 63.88 26 THR B CA 1
ATOM 3202 C C . THR B 1 26 ? 2.781 41 -3.314 1 63.88 26 THR B C 1
ATOM 3204 O O . THR B 1 26 ? 3.951 41.375 -3.283 1 63.88 26 THR B O 1
ATOM 3207 N N . GLU B 1 27 ? 1.865 41.5 -2.463 1 67.12 27 GLU B N 1
ATOM 3208 C CA . GLU B 1 27 ? 2.348 42.656 -1.704 1 67.12 27 GLU B CA 1
ATOM 3209 C C . GLU B 1 27 ? 3.432 42.25 -0.712 1 67.12 27 GLU B C 1
ATOM 3211 O O . GLU B 1 27 ? 4.426 42.938 -0.542 1 67.12 27 GLU B O 1
ATOM 3216 N N . TYR B 1 28 ? 3.168 41.125 -0.017 1 80.75 28 TYR B N 1
ATOM 3217 C CA . TYR B 1 28 ? 4.195 40.625 0.899 1 80.75 28 TYR B CA 1
ATOM 3218 C C . TYR B 1 28 ? 4.672 39.25 0.5 1 80.75 28 TYR B C 1
ATOM 3220 O O . TYR B 1 28 ? 3.883 38.281 0.476 1 80.75 28 TYR B O 1
ATOM 3228 N N . LYS B 1 29 ? 5.906 39.281 0.183 1 81.69 29 LYS B N 1
ATOM 3229 C CA . LYS B 1 29 ? 6.469 38.031 -0.303 1 81.69 29 LYS B CA 1
ATOM 3230 C C . LYS B 1 29 ? 7.027 37.219 0.846 1 81.69 29 LYS B C 1
ATOM 3232 O O . LYS B 1 29 ? 8.203 37.344 1.199 1 81.69 29 LYS B O 1
ATOM 3237 N N . HIS B 1 30 ? 6.246 36.562 1.509 1 86.88 30 HIS B N 1
ATOM 3238 C CA . HIS B 1 30 ? 6.609 35.562 2.512 1 86.88 30 HIS B CA 1
ATOM 3239 C C . HIS B 1 30 ? 5.742 34.312 2.393 1 86.88 30 HIS B C 1
ATOM 3241 O O . HIS B 1 30 ? 4.531 34.406 2.184 1 86.88 30 HIS B O 1
ATOM 3247 N N . PHE B 1 31 ? 6.289 33.25 2.555 1 85.62 31 PHE B N 1
ATOM 3248 C CA . PHE B 1 31 ? 5.602 32 2.24 1 85.62 31 PHE B CA 1
ATOM 3249 C C . PHE B 1 31 ? 4.434 31.766 3.191 1 85.62 31 PHE B C 1
ATOM 3251 O O . PHE B 1 31 ? 3.467 31.094 2.844 1 85.62 31 PHE B O 1
ATOM 3258 N N . PHE B 1 32 ? 4.555 32.406 4.344 1 88.44 32 PHE B N 1
ATOM 3259 C CA . PHE B 1 32 ? 3.529 32.156 5.355 1 88.44 32 PHE B CA 1
ATOM 3260 C C . PHE B 1 32 ? 2.449 33.219 5.293 1 88.44 32 PHE B C 1
ATOM 3262 O O . PHE B 1 32 ? 1.442 33.156 6 1 88.44 32 PHE B O 1
ATOM 3269 N N . PHE B 1 33 ? 2.613 34.188 4.488 1 91.75 33 PHE B N 1
ATOM 3270 C CA . PHE B 1 33 ? 1.59 35.219 4.258 1 91.75 33 PHE B CA 1
ATOM 3271 C C . PHE B 1 33 ? 0.638 34.781 3.15 1 91.75 33 PHE B C 1
ATOM 3273 O O . PHE B 1 33 ? 1.053 34.125 2.184 1 91.75 33 PHE B O 1
ATOM 3280 N N . PRO B 1 34 ? -0.636 35.125 3.328 1 91.94 34 PRO B N 1
ATOM 3281 C CA . PRO B 1 34 ? -1.589 34.688 2.303 1 91.94 34 PRO B CA 1
ATOM 3282 C C . PRO B 1 34 ? -1.164 35.094 0.894 1 91.94 34 PRO B C 1
ATOM 3284 O O . PRO B 1 34 ? -0.673 36.188 0.692 1 91.94 34 PRO B O 1
ATOM 3287 N N . ARG B 1 35 ? -1.399 34.156 -0.035 1 88.69 35 ARG B N 1
ATOM 3288 C CA . ARG B 1 35 ? -1.014 34.375 -1.422 1 88.69 35 ARG B CA 1
ATOM 3289 C C . ARG B 1 35 ? -2.221 34.781 -2.266 1 88.69 35 ARG B C 1
ATOM 3291 O O . ARG B 1 35 ? -2.072 35.375 -3.328 1 88.69 35 ARG B O 1
ATOM 3298 N N . LEU B 1 36 ? -3.305 34.438 -1.747 1 86.12 36 LEU B N 1
ATOM 3299 C CA . LEU B 1 36 ? -4.512 34.688 -2.523 1 86.12 36 LEU B CA 1
ATOM 3300 C C . LEU B 1 36 ? -5.156 36 -2.115 1 86.12 36 LEU B C 1
ATOM 3302 O O . LEU B 1 36 ? -5.301 36.281 -0.923 1 86.12 36 LEU B O 1
ATOM 3306 N N . ALA B 1 37 ? -5.586 36.75 -3.109 1 83.19 37 ALA B N 1
ATOM 3307 C CA . ALA B 1 37 ? -6.145 38.094 -2.869 1 83.19 37 ALA B CA 1
ATOM 3308 C C . ALA B 1 37 ? -7.562 38 -2.314 1 83.19 37 ALA B C 1
ATOM 3310 O O . ALA B 1 37 ? -8.023 38.906 -1.619 1 83.19 37 ALA B O 1
ATOM 3311 N N . CYS B 1 38 ? -8.18 36.969 -2.717 1 87.56 38 CYS B N 1
ATOM 3312 C CA . CYS B 1 38 ? -9.562 36.75 -2.289 1 87.56 38 CYS B CA 1
ATOM 3313 C C . CYS B 1 38 ? -9.922 35.281 -2.27 1 87.56 38 CYS B C 1
ATOM 3315 O O . CYS B 1 38 ? -9.094 34.438 -2.629 1 87.56 38 CYS B O 1
ATOM 3317 N N . MET B 1 39 ? -11.109 35.094 -1.777 1 91.25 39 MET B N 1
ATOM 3318 C CA . MET B 1 39 ? -11.562 33.688 -1.721 1 91.25 39 MET B CA 1
ATOM 3319 C C . MET B 1 39 ? -12.07 33.25 -3.082 1 91.25 39 MET B C 1
ATOM 3321 O O . MET B 1 39 ? -12.641 34.031 -3.838 1 91.25 39 MET B O 1
ATOM 3325 N N . SER B 1 40 ? -11.758 32.094 -3.352 1 93.12 40 SER B N 1
ATOM 3326 C CA . SER B 1 40 ? -12.211 31.422 -4.57 1 93.12 40 SER B CA 1
ATOM 3327 C C . SER B 1 40 ? -12.867 30.078 -4.262 1 93.12 40 SER B C 1
ATOM 3329 O O . SER B 1 40 ? -12.43 29.359 -3.361 1 93.12 40 SER B O 1
ATOM 3331 N N . LYS B 1 41 ? -13.82 29.719 -5.125 1 90.94 41 LYS B N 1
ATOM 3332 C CA . LYS B 1 41 ? -14.555 28.484 -4.914 1 90.94 41 LYS B CA 1
ATOM 3333 C C . LYS B 1 41 ? -13.68 27.266 -5.191 1 90.94 41 LYS B C 1
ATOM 3335 O O . LYS B 1 41 ? -14.047 26.141 -4.871 1 90.94 41 LYS B O 1
ATOM 3340 N N . THR B 1 42 ? -12.477 27.516 -5.629 1 89.81 42 THR B N 1
ATOM 3341 C CA . THR B 1 42 ? -11.609 26.375 -5.957 1 89.81 42 THR B CA 1
ATOM 3342 C C . THR B 1 42 ? -10.344 26.406 -5.113 1 89.81 42 THR B C 1
ATOM 3344 O O . THR B 1 42 ? -9.531 25.484 -5.168 1 89.81 42 THR B O 1
ATOM 3347 N N . HIS B 1 43 ? -10.203 27.438 -4.301 1 91.12 43 HIS B N 1
ATOM 3348 C CA . HIS B 1 43 ? -8.914 27.609 -3.633 1 91.12 43 HIS B CA 1
ATOM 3349 C C . HIS B 1 43 ? -9.047 27.438 -2.125 1 91.12 43 HIS B C 1
ATOM 3351 O O . HIS B 1 43 ? -10.102 27.719 -1.551 1 91.12 43 HIS B O 1
ATOM 3357 N N . LEU B 1 44 ? -8 26.953 -1.616 1 92.19 44 LEU B N 1
ATOM 3358 C CA . LEU B 1 44 ? -7.906 26.828 -0.166 1 92.19 44 LEU B CA 1
ATOM 3359 C C . LEU B 1 44 ? -6.508 27.188 0.32 1 92.19 44 LEU B C 1
ATOM 3361 O O . LEU B 1 44 ? -5.516 26.906 -0.358 1 92.19 44 LEU B O 1
ATOM 3365 N N . GLU B 1 45 ? -6.461 27.938 1.447 1 94.31 45 GLU B N 1
ATOM 3366 C CA . GLU B 1 45 ? -5.242 28.109 2.232 1 94.31 45 GLU B CA 1
ATOM 3367 C C . GLU B 1 45 ? -5.441 27.641 3.67 1 94.31 45 GLU B C 1
ATOM 3369 O O . GLU B 1 45 ? -6.512 27.844 4.25 1 94.31 45 GLU B O 1
ATOM 3374 N N . ALA B 1 46 ? -4.449 27 4.145 1 96.25 46 ALA B N 1
ATOM 3375 C CA . ALA B 1 46 ? -4.555 26.5 5.512 1 96.25 46 ALA B CA 1
ATOM 3376 C C . ALA B 1 46 ? -3.219 26.609 6.242 1 96.25 46 ALA B C 1
ATOM 3378 O O . ALA B 1 46 ? -2.162 26.359 5.652 1 96.25 46 ALA B O 1
ATOM 3379 N N . TRP B 1 47 ? -3.268 27.094 7.469 1 97.81 47 TRP B N 1
ATOM 3380 C CA . TRP B 1 47 ? -2.154 27.109 8.414 1 97.81 47 TRP B CA 1
ATOM 3381 C C . TRP B 1 47 ? -2.354 26.047 9.5 1 97.81 47 TRP B C 1
ATOM 3383 O O . TRP B 1 47 ? -3.281 26.141 10.305 1 97.81 47 TRP B O 1
ATOM 3393 N N . ILE B 1 48 ? -1.446 25.078 9.555 1 98 48 ILE B N 1
ATOM 3394 C CA . ILE B 1 48 ? -1.639 23.891 10.383 1 98 48 ILE B CA 1
ATOM 3395 C C . ILE B 1 48 ? -0.58 23.859 11.484 1 98 48 ILE B C 1
ATOM 3397 O O . ILE B 1 48 ? 0.613 24.016 11.211 1 98 48 ILE B O 1
ATOM 3401 N N . PHE B 1 49 ? -1.036 23.641 12.703 1 98.62 49 PHE B N 1
ATOM 3402 C CA . PHE B 1 49 ? -0.173 23.516 13.875 1 98.62 49 PHE B CA 1
ATOM 3403 C C . PHE B 1 49 ? -0.498 22.234 14.641 1 98.62 49 PHE B C 1
ATOM 3405 O O . PHE B 1 49 ? -1.668 21.875 14.797 1 98.62 49 PHE B O 1
ATOM 3412 N N . ASP B 1 50 ? 0.508 21.531 15.031 1 98.5 50 ASP B N 1
ATOM 3413 C CA . ASP B 1 50 ? 0.238 20.328 15.812 1 98.5 50 ASP B CA 1
ATOM 3414 C C . ASP B 1 50 ? 1.368 20.047 16.797 1 98.5 50 ASP B C 1
ATOM 3416 O O . ASP B 1 50 ? 2.457 20.609 16.688 1 98.5 50 ASP B O 1
ATOM 3420 N N . ALA B 1 51 ? 1.083 19.297 17.812 1 98.75 51 ALA B N 1
ATOM 3421 C CA . ALA B 1 51 ? 2.053 18.828 18.797 1 98.75 51 ALA B CA 1
ATOM 3422 C C . ALA B 1 51 ? 1.625 17.484 19.391 1 98.75 51 ALA B C 1
ATOM 3424 O O . ALA B 1 51 ? 0.431 17.188 19.469 1 98.75 51 ALA B O 1
ATOM 3425 N N . VAL B 1 52 ? 2.59 16.734 19.75 1 98.69 52 VAL B N 1
ATOM 3426 C CA . VAL B 1 52 ? 2.328 15.43 20.359 1 98.69 52 VAL B CA 1
ATOM 3427 C C . VAL B 1 52 ? 3.215 15.242 21.594 1 98.69 52 VAL B C 1
ATOM 3429 O O . VAL B 1 52 ? 4.359 15.711 21.609 1 98.69 52 VAL B O 1
ATOM 3432 N N . ASP B 1 53 ? 2.65 14.656 22.609 1 97.38 53 ASP B N 1
ATOM 3433 C CA . ASP B 1 53 ? 3.408 14.258 23.781 1 97.38 53 ASP B CA 1
ATOM 3434 C C . ASP B 1 53 ? 4.258 13.023 23.5 1 97.38 53 ASP B C 1
ATOM 3436 O O . ASP B 1 53 ? 3.762 12.031 22.953 1 97.38 53 ASP B O 1
ATOM 3440 N N . LEU B 1 54 ? 5.461 13 23.891 1 92.94 54 LEU B N 1
ATOM 3441 C CA . LEU B 1 54 ? 6.332 11.867 23.578 1 92.94 54 LEU B CA 1
ATOM 3442 C C . LEU B 1 54 ? 6.309 10.844 24.703 1 92.94 54 LEU B C 1
ATOM 3444 O O . LEU B 1 54 ? 6.812 9.727 24.531 1 92.94 54 LEU B O 1
ATOM 3448 N N . THR B 1 55 ? 5.691 11.164 25.703 1 87.62 55 THR B N 1
ATOM 3449 C CA . THR B 1 55 ? 5.746 10.297 26.875 1 87.62 55 THR B CA 1
ATOM 3450 C C . THR B 1 55 ? 4.434 9.531 27.047 1 87.62 55 THR B C 1
ATOM 3452 O O . THR B 1 55 ? 4.402 8.484 27.688 1 87.62 55 THR B O 1
ATOM 3455 N N . THR B 1 56 ? 3.416 10.117 26.594 1 87.75 56 THR B N 1
ATOM 3456 C CA . THR B 1 56 ? 2.105 9.484 26.656 1 87.75 56 THR B CA 1
ATOM 3457 C C . THR B 1 56 ? 1.584 9.156 25.266 1 87.75 56 THR B C 1
ATOM 3459 O O . THR B 1 56 ? 1.517 10.039 24.406 1 87.75 56 THR B O 1
ATOM 3462 N N . SER B 1 57 ? 1.142 7.977 25.062 1 86.69 57 SER B N 1
ATOM 3463 C CA . SER B 1 57 ? 0.928 7.438 23.719 1 86.69 57 SER B CA 1
ATOM 3464 C C . SER B 1 57 ? -0.368 7.965 23.109 1 86.69 57 SER B C 1
ATOM 3466 O O . SER B 1 57 ? -0.674 7.684 21.953 1 86.69 57 SER B O 1
ATOM 3468 N N . ASN B 1 58 ? -1.125 8.742 23.812 1 94.44 58 ASN B N 1
ATOM 3469 C CA . ASN B 1 58 ? -2.41 9.141 23.25 1 94.44 58 ASN B CA 1
ATOM 3470 C C . ASN B 1 58 ? -2.65 10.641 23.406 1 94.44 58 ASN B C 1
ATOM 3472 O O . ASN B 1 58 ? -3.799 11.086 23.453 1 94.44 58 ASN B O 1
ATOM 3476 N N . VAL B 1 59 ? -1.635 11.438 23.547 1 97.94 59 VAL B N 1
ATOM 3477 C CA . VAL B 1 59 ? -1.834 12.852 23.844 1 97.94 59 VAL B CA 1
ATOM 3478 C C . VAL B 1 59 ? -1.282 13.695 22.688 1 97.94 59 VAL B C 1
ATOM 3480 O O . VAL B 1 59 ? -0.1 13.594 22.344 1 97.94 59 VAL B O 1
ATOM 3483 N N . ALA B 1 60 ? -2.152 14.453 22.094 1 98.62 60 ALA B N 1
ATOM 3484 C CA . ALA B 1 60 ? -1.78 15.32 20.984 1 98.62 60 ALA B CA 1
ATOM 3485 C C . ALA B 1 60 ? -2.797 16.438 20.797 1 98.62 60 ALA B C 1
ATOM 3487 O O . ALA B 1 60 ? -3.891 16.391 21.359 1 98.62 60 ALA B O 1
ATOM 3488 N N . VAL B 1 61 ? -2.383 17.469 20.109 1 98.44 61 VAL B N 1
ATOM 3489 C CA . VAL B 1 61 ? -3.262 18.578 19.75 1 98.44 61 VAL B CA 1
ATOM 3490 C C . VAL B 1 61 ? -2.969 19.031 18.328 1 98.44 61 VAL B C 1
ATOM 3492 O O . VAL B 1 61 ? -1.837 18.906 17.844 1 98.44 61 VAL B O 1
ATOM 3495 N N . THR B 1 62 ? -3.965 19.422 17.594 1 98.12 62 THR B N 1
ATOM 3496 C CA . THR B 1 62 ? -3.801 20.047 16.281 1 98.12 62 THR B CA 1
ATOM 3497 C C . THR B 1 62 ? -4.824 21.156 16.078 1 98.12 62 THR B C 1
ATOM 3499 O O . THR B 1 62 ? -5.922 21.109 16.641 1 98.12 62 THR B O 1
ATOM 3502 N N . MET B 1 63 ? -4.418 22.203 15.375 1 97.31 63 MET B N 1
ATOM 3503 C CA . MET B 1 63 ? -5.262 23.344 15.008 1 97.31 63 MET B CA 1
ATOM 3504 C C . MET B 1 63 ? -4.984 23.781 13.57 1 97.31 63 MET B C 1
ATOM 3506 O O . MET B 1 63 ? -3.83 23.828 13.148 1 97.31 63 MET B O 1
ATOM 3510 N N . THR B 1 64 ? -6.004 24.062 12.906 1 97.31 64 THR B N 1
ATOM 3511 C CA . THR B 1 64 ? -5.871 24.516 11.523 1 97.31 64 THR B CA 1
ATOM 3512 C C . THR B 1 64 ? -6.707 25.766 11.281 1 97.31 64 THR B C 1
ATOM 3514 O O . THR B 1 64 ? -7.859 25.844 11.711 1 97.31 64 THR B O 1
ATOM 3517 N N . PHE B 1 65 ? -6.078 26.719 10.672 1 97.56 65 PHE B N 1
ATOM 3518 C CA . PHE B 1 65 ? -6.746 27.938 10.219 1 97.56 65 PHE B CA 1
ATOM 3519 C C . PHE B 1 65 ? -7.027 27.875 8.719 1 97.56 65 PHE B C 1
ATOM 3521 O O . PHE B 1 65 ? -6.105 27.734 7.914 1 97.56 65 PHE B O 1
ATOM 3528 N N . PHE B 1 66 ? -8.32 28.078 8.375 1 96 66 PHE B N 1
ATOM 3529 C CA . PHE B 1 66 ? -8.695 27.891 6.977 1 96 66 PHE B CA 1
ATOM 3530 C C . PHE B 1 66 ? -9.211 29.188 6.375 1 96 66 PHE B C 1
ATOM 3532 O O . PHE B 1 66 ? -10.047 29.875 6.973 1 96 66 PHE B O 1
ATOM 3539 N N . ARG B 1 67 ? -8.695 29.516 5.285 1 94.56 67 ARG B N 1
ATOM 3540 C CA . ARG B 1 67 ? -9.383 30.25 4.227 1 94.56 67 ARG B CA 1
ATOM 3541 C C . ARG B 1 67 ? -9.711 29.328 3.055 1 94.56 67 ARG B C 1
ATOM 3543 O O . ARG B 1 67 ? -8.875 29.109 2.176 1 94.56 67 ARG B O 1
ATOM 3550 N N . ASP B 1 68 ? -10.922 28.75 3.092 1 92.69 68 ASP B N 1
ATOM 3551 C CA . ASP B 1 68 ? -11.289 27.656 2.203 1 92.69 68 ASP B CA 1
ATOM 3552 C C . ASP B 1 68 ? -12.547 28 1.402 1 92.69 68 ASP B C 1
ATOM 3554 O O . ASP B 1 68 ? -13.656 27.641 1.794 1 92.69 68 ASP B O 1
ATOM 3558 N N . GLY B 1 69 ? -12.312 28.562 0.241 1 91.12 69 GLY B N 1
ATOM 3559 C CA . GLY B 1 69 ? -13.43 28.953 -0.603 1 91.12 69 GLY B CA 1
ATOM 3560 C C . GLY B 1 69 ? -14.203 27.766 -1.156 1 91.12 69 GLY B C 1
ATOM 3561 O O . GLY B 1 69 ? -15.352 27.906 -1.582 1 91.12 69 GLY B O 1
ATOM 3562 N N . THR B 1 70 ? -13.633 26.641 -1.078 1 87.62 70 THR B N 1
ATOM 3563 C CA . THR B 1 70 ? -14.312 25.453 -1.596 1 87.62 70 THR B CA 1
ATOM 3564 C C . THR B 1 70 ? -15.5 25.078 -0.714 1 87.62 70 THR B C 1
ATOM 3566 O O . THR B 1 70 ? -16.469 24.469 -1.188 1 87.62 70 THR B O 1
ATOM 3569 N N . GLN B 1 71 ? -15.422 25.453 0.508 1 85.25 71 GLN B N 1
ATOM 3570 C CA . GLN B 1 71 ? -16.531 25.203 1.422 1 85.25 71 GLN B CA 1
ATOM 3571 C C . GLN B 1 71 ? -17.719 26.125 1.107 1 85.25 71 GLN B C 1
ATOM 3573 O O . GLN B 1 71 ? -18.875 25.734 1.282 1 85.25 71 GLN B O 1
ATOM 3578 N N . ALA B 1 72 ? -17.359 27.25 0.682 1 83.25 72 ALA B N 1
ATOM 3579 C CA . ALA B 1 72 ? -18.422 28.172 0.305 1 83.25 72 ALA B CA 1
ATOM 3580 C C . ALA B 1 72 ? -19.266 27.594 -0.835 1 83.25 72 ALA B C 1
ATOM 3582 O O . ALA B 1 72 ? -20.484 27.781 -0.873 1 83.25 72 ALA B O 1
ATOM 3583 N N . ALA B 1 73 ? -18.625 26.969 -1.68 1 78.5 73 ALA B N 1
ATOM 3584 C CA . ALA B 1 73 ? -19.312 26.312 -2.793 1 78.5 73 ALA B CA 1
ATOM 3585 C C . ALA B 1 73 ? -20.281 25.25 -2.293 1 78.5 73 ALA B C 1
ATOM 3587 O O . ALA B 1 73 ? -21.281 24.953 -2.949 1 78.5 73 ALA B O 1
ATOM 3588 N N . LEU B 1 74 ? -20.047 24.766 -1.104 1 76.69 74 LEU B N 1
ATOM 3589 C CA . LEU B 1 74 ? -20.875 23.719 -0.504 1 76.69 74 LEU B CA 1
ATOM 3590 C C . LEU B 1 74 ? -21.859 24.328 0.491 1 76.69 74 LEU B C 1
ATOM 3592 O O . LEU B 1 74 ? -22.547 23.594 1.216 1 76.69 74 LEU B O 1
ATOM 3596 N N . GLY B 1 75 ? -21.875 25.609 0.604 1 80.25 75 GLY B N 1
ATOM 3597 C CA . GLY B 1 75 ? -22.766 26.297 1.516 1 80.25 75 GLY B CA 1
ATOM 3598 C C . GLY B 1 75 ? -22.266 26.312 2.947 1 80.25 75 GLY B C 1
ATOM 3599 O O . GLY B 1 75 ? -23.047 26.469 3.883 1 80.25 75 GLY B O 1
ATOM 3600 N N . LYS B 1 76 ? -20.984 26.109 3.072 1 85.75 76 LYS B N 1
ATOM 3601 C CA . LYS B 1 76 ? -20.391 26.078 4.402 1 85.75 76 LYS B CA 1
ATOM 3602 C C . LYS B 1 76 ? -19.5 27.297 4.637 1 85.75 76 LYS B C 1
ATOM 3604 O O . LYS B 1 76 ? -19.203 28.047 3.699 1 85.75 76 LYS B O 1
ATOM 3609 N N . CYS B 1 77 ? -19.125 27.516 5.836 1 87.81 77 CYS B N 1
ATOM 3610 C CA . CYS B 1 77 ? -18.297 28.656 6.199 1 87.81 77 CYS B CA 1
ATOM 3611 C C . CYS B 1 77 ? -16.875 28.5 5.664 1 87.81 77 CYS B C 1
ATOM 3613 O O . CYS B 1 77 ? -16.172 27.547 6.012 1 87.81 77 CYS B O 1
ATOM 3615 N N . PRO B 1 78 ? -16.438 29.406 4.848 1 92.44 78 PRO B N 1
ATOM 3616 C CA . PRO B 1 78 ? -15.117 29.266 4.238 1 92.44 78 PRO B CA 1
ATOM 3617 C C . PRO B 1 78 ? -13.984 29.703 5.164 1 92.44 78 PRO B C 1
ATOM 3619 O O . PRO B 1 78 ? -12.82 29.391 4.902 1 92.44 78 PRO B O 1
ATOM 3622 N N . ILE B 1 79 ? -14.312 30.516 6.215 1 95.19 79 ILE B N 1
ATOM 3623 C CA . ILE B 1 79 ? -13.336 31 7.18 1 95.19 79 ILE B CA 1
ATOM 3624 C C . ILE B 1 79 ? -13.547 30.328 8.523 1 95.19 79 ILE B C 1
ATOM 3626 O O . ILE B 1 79 ? -14.484 30.656 9.258 1 95.19 79 ILE B O 1
ATOM 3630 N N . ARG B 1 80 ? -12.625 29.406 8.797 1 95.06 80 ARG B N 1
ATOM 3631 C CA . ARG B 1 80 ? -12.859 28.641 10.016 1 95.06 80 ARG B CA 1
ATOM 3632 C C . ARG B 1 80 ? -11.539 28.156 10.617 1 95.06 80 ARG B C 1
ATOM 3634 O O . ARG B 1 80 ? -10.5 28.203 9.961 1 95.06 80 ARG B O 1
ATOM 3641 N N . THR B 1 81 ? -11.617 27.812 11.852 1 96.12 81 THR B N 1
ATOM 3642 C CA . THR B 1 81 ? -10.531 27.109 12.531 1 96.12 81 THR B CA 1
ATOM 3643 C C . THR B 1 81 ? -11.023 25.781 13.109 1 96.12 81 THR B C 1
ATOM 3645 O O . THR B 1 81 ? -12.156 25.688 13.586 1 96.12 81 THR B O 1
ATOM 3648 N N . THR B 1 82 ? -10.203 24.812 12.969 1 94.88 82 THR B N 1
ATOM 3649 C CA . THR B 1 82 ? -10.5 23.531 13.602 1 94.88 82 THR B CA 1
ATOM 3650 C C . THR B 1 82 ? -9.484 23.234 14.703 1 94.88 82 THR B C 1
ATOM 3652 O O . THR B 1 82 ? -8.336 23.672 14.633 1 94.88 82 THR B O 1
ATOM 3655 N N . PHE B 1 83 ? -10.031 22.578 15.719 1 96 83 PHE B N 1
ATOM 3656 C CA . PHE B 1 83 ? -9.227 22.172 16.859 1 96 83 PHE B CA 1
ATOM 3657 C C . PHE B 1 83 ? -9.523 20.734 17.281 1 96 83 PHE B C 1
ATOM 3659 O O . PHE B 1 83 ? -10.688 20.344 17.328 1 96 83 PHE B O 1
ATOM 3666 N N . ARG B 1 84 ? -8.398 20 17.547 1 96.69 84 ARG B N 1
ATOM 3667 C CA . ARG B 1 84 ? -8.531 18.656 18.094 1 96.69 84 ARG B CA 1
ATOM 3668 C C . ARG B 1 84 ? -7.488 18.406 19.172 1 96.69 84 ARG B C 1
ATOM 3670 O O . ARG B 1 84 ? -6.332 18.797 19.031 1 96.69 84 ARG B O 1
ATOM 3677 N N . ALA B 1 85 ? -7.977 17.703 20.219 1 97.62 85 ALA B N 1
ATOM 3678 C CA . ALA B 1 85 ? -7.066 17.281 21.281 1 97.62 85 ALA B CA 1
ATOM 3679 C C . ALA B 1 85 ? -7.434 15.898 21.797 1 97.62 85 ALA B C 1
ATOM 3681 O O . ALA B 1 85 ? -8.609 15.539 21.844 1 97.62 85 ALA B O 1
ATOM 3682 N N . SER B 1 86 ? -6.445 15.164 22.047 1 97.56 86 SER B N 1
ATOM 3683 C CA . SER B 1 86 ? -6.574 13.898 22.766 1 97.56 86 SER B CA 1
ATOM 3684 C C . SER B 1 86 ? -5.949 13.977 24.156 1 97.56 86 SER B C 1
ATOM 3686 O O . SER B 1 86 ? -4.77 14.312 24.297 1 97.56 86 SER B O 1
ATOM 3688 N N . LEU B 1 87 ? -6.734 13.672 25.141 1 96.94 87 LEU B N 1
ATOM 3689 C CA . LEU B 1 87 ? -6.301 13.789 26.531 1 96.94 87 LEU B CA 1
ATOM 3690 C C . LEU B 1 87 ? -5.809 12.453 27.078 1 96.94 87 LEU B C 1
ATOM 3692 O O . LEU B 1 87 ? -6.16 11.398 26.531 1 96.94 87 LEU B O 1
ATOM 3696 N N . PRO B 1 88 ? -5.023 12.508 28.188 1 95.56 88 PRO B N 1
ATOM 3697 C CA . PRO B 1 88 ? -4.449 11.281 28.734 1 95.56 88 PRO B CA 1
ATOM 3698 C C . PRO B 1 88 ? -5.516 10.266 29.156 1 95.56 88 PRO B C 1
ATOM 3700 O O . PRO B 1 88 ? -5.277 9.062 29.109 1 95.56 88 PRO B O 1
ATOM 3703 N N . ASP B 1 89 ? -6.684 10.734 29.5 1 94.5 89 ASP B N 1
ATOM 3704 C CA . ASP B 1 89 ? -7.711 9.828 30 1 94.5 89 ASP B CA 1
ATOM 3705 C C . ASP B 1 89 ? -8.531 9.242 28.844 1 94.5 89 ASP B C 1
ATOM 3707 O O . ASP B 1 89 ? -9.5 8.516 29.078 1 94.5 89 ASP B O 1
ATOM 3711 N N . GLY B 1 90 ? -8.164 9.633 27.672 1 93.81 90 GLY B N 1
ATOM 3712 C CA . GLY B 1 90 ? -8.844 9.07 26.516 1 93.81 90 GLY B CA 1
ATOM 3713 C C . GLY B 1 90 ? -9.891 10 25.922 1 93.81 90 GLY B C 1
ATOM 3714 O O . GLY B 1 90 ? -10.398 9.758 24.828 1 93.81 90 GLY B O 1
ATOM 3715 N N . THR B 1 91 ? -10.141 11.109 26.578 1 94.5 91 THR B N 1
ATOM 3716 C CA . THR B 1 91 ? -11.109 12.078 26.078 1 94.5 91 THR B CA 1
ATOM 3717 C C . THR B 1 91 ? -10.609 12.734 24.797 1 94.5 91 THR B C 1
ATOM 3719 O O . THR B 1 91 ? -9.438 13.094 24.703 1 94.5 91 THR B O 1
ATOM 3722 N N . LYS B 1 92 ? -11.5 12.812 23.875 1 95.19 92 LYS B N 1
ATOM 3723 C CA . LYS B 1 92 ? -11.219 13.523 22.625 1 95.19 92 LYS B CA 1
ATOM 3724 C C . LYS B 1 92 ? -11.992 14.836 22.547 1 95.19 92 LYS B C 1
ATOM 3726 O O . LYS B 1 92 ? -13.203 14.859 22.812 1 95.19 92 LYS B O 1
ATOM 3731 N N . ILE B 1 93 ? -11.305 15.859 22.297 1 94.81 93 ILE B N 1
ATOM 3732 C CA . ILE B 1 93 ? -11.914 17.188 22.188 1 94.81 93 ILE B CA 1
ATOM 3733 C C . ILE B 1 93 ? -11.875 17.656 20.734 1 94.81 93 ILE B C 1
ATOM 3735 O O . ILE B 1 93 ? -10.852 17.516 20.062 1 94.81 93 ILE B O 1
ATOM 3739 N N . ALA B 1 94 ? -12.977 18.078 20.297 1 93.44 94 ALA B N 1
ATOM 3740 C CA . ALA B 1 94 ? -13.07 18.719 18.984 1 93.44 94 ALA B CA 1
ATOM 3741 C C . ALA B 1 94 ? -13.75 20.078 19.078 1 93.44 94 ALA B C 1
ATOM 3743 O O . ALA B 1 94 ? -14.703 20.266 19.859 1 93.44 94 ALA B O 1
ATOM 3744 N N . GLY B 1 95 ? -13.188 21.062 18.406 1 91.81 95 GLY B N 1
ATOM 3745 C CA . GLY B 1 95 ? -13.781 22.391 18.344 1 91.81 95 GLY B CA 1
ATOM 3746 C C . GLY B 1 95 ? -13.664 23.031 16.969 1 91.81 95 GLY B C 1
ATOM 3747 O O . GLY B 1 95 ? -12.766 22.688 16.203 1 91.81 95 GLY B O 1
ATOM 3748 N N . GLU B 1 96 ? -14.586 23.891 16.719 1 92.12 96 GLU B N 1
ATOM 3749 C CA . GLU B 1 96 ? -14.586 24.641 15.461 1 92.12 96 GLU B CA 1
ATOM 3750 C C . GLU B 1 96 ? -15.023 26.078 15.68 1 92.12 96 GLU B C 1
ATOM 3752 O O . GLU B 1 96 ? -15.938 26.344 16.469 1 92.12 96 GLU B O 1
ATOM 3757 N N . LEU B 1 97 ? -14.297 26.938 15.133 1 94.19 97 LEU B N 1
ATOM 3758 C CA . LEU B 1 97 ? -14.672 28.344 15.078 1 94.19 97 LEU B CA 1
ATOM 3759 C C . LEU B 1 97 ? -15.086 28.75 13.664 1 94.19 97 LEU B C 1
ATOM 3761 O O . LEU B 1 97 ? -14.266 28.734 12.75 1 94.19 97 LEU B O 1
ATOM 3765 N N . PHE B 1 98 ? -16.359 29.016 13.5 1 94 98 PHE B N 1
ATOM 3766 C CA . PHE B 1 98 ? -16.812 29.656 12.273 1 94 98 PHE B CA 1
ATOM 3767 C C . PHE B 1 98 ? -16.672 31.172 12.352 1 94 98 PHE B C 1
ATOM 3769 O O . PHE B 1 98 ? -17.469 31.844 13.008 1 94 98 PHE B O 1
ATOM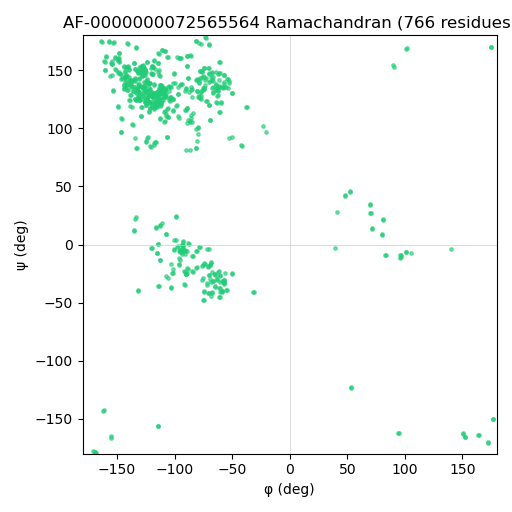 3776 N N . ALA B 1 99 ? -15.703 31.641 11.672 1 95.88 99 ALA B N 1
ATOM 3777 C CA . ALA B 1 99 ? -15.305 33.031 11.836 1 95.88 99 ALA B CA 1
ATOM 3778 C C . ALA B 1 99 ? -16.078 33.938 10.875 1 95.88 99 ALA B C 1
ATOM 3780 O O . ALA B 1 99 ? -16.516 33.5 9.812 1 95.88 99 ALA B O 1
ATOM 3781 N N . THR B 1 100 ? -16.219 35.156 11.266 1 95.56 100 THR B N 1
ATOM 3782 C CA . THR B 1 100 ? -16.812 36.188 10.406 1 95.56 100 THR B CA 1
ATOM 3783 C C . THR B 1 100 ? -15.75 36.906 9.594 1 95.56 100 THR B C 1
ATOM 3785 O O . THR B 1 100 ? -16.047 37.5 8.562 1 95.56 100 THR B O 1
ATOM 3788 N N . GLU B 1 101 ? -14.539 36.844 10.156 1 95.81 101 GLU B N 1
ATOM 3789 C CA . GLU B 1 101 ? -13.438 37.438 9.43 1 95.81 101 GLU B CA 1
ATOM 3790 C C . GLU B 1 101 ? -12.102 36.812 9.797 1 95.81 101 GLU B C 1
ATOM 3792 O O . GLU B 1 101 ? -11.977 36.188 10.859 1 95.81 101 GLU B O 1
ATOM 3797 N N . SER B 1 102 ? -11.18 36.938 8.953 1 96.81 102 SER B N 1
ATOM 3798 C CA . SER B 1 102 ? -9.781 36.562 9.141 1 96.81 102 SER B CA 1
ATOM 3799 C C . SER B 1 102 ? -8.844 37.656 8.711 1 96.81 102 SER B C 1
ATOM 3801 O O . SER B 1 102 ? -8.984 38.219 7.621 1 96.81 102 SER B O 1
ATOM 3803 N N . VAL B 1 103 ? -7.922 38 9.633 1 96.62 103 VAL B N 1
ATOM 3804 C CA . VAL B 1 103 ? -6.938 39.031 9.359 1 96.62 103 VAL B CA 1
ATOM 3805 C C . VAL B 1 103 ? -5.527 38.469 9.555 1 96.62 103 VAL B C 1
ATOM 3807 O O . VAL B 1 103 ? -5.203 37.969 10.625 1 96.62 103 VAL B O 1
ATOM 3810 N N . VAL B 1 104 ? -4.754 38.562 8.516 1 96.06 104 VAL B N 1
ATOM 3811 C CA . VAL B 1 104 ? -3.34 38.219 8.617 1 96.06 104 VAL B CA 1
ATOM 3812 C C . VAL B 1 104 ? -2.49 39.469 8.422 1 96.06 104 VAL B C 1
ATOM 3814 O O . VAL B 1 104 ? -2.627 40.188 7.422 1 96.06 104 VAL B O 1
ATOM 3817 N N . GLU B 1 105 ? -1.632 39.688 9.383 1 95.56 105 GLU B N 1
ATOM 3818 C CA . GLU B 1 105 ? -0.8 40.906 9.383 1 95.56 105 GLU B CA 1
ATOM 3819 C C . GLU B 1 105 ? 0.683 40.531 9.445 1 95.56 105 GLU B C 1
ATOM 3821 O O . GLU B 1 105 ? 1.086 39.688 10.227 1 95.56 105 GLU B O 1
ATOM 3826 N N . ALA B 1 106 ? 1.387 41.188 8.555 1 93.5 106 ALA B N 1
ATOM 3827 C CA . ALA B 1 106 ? 2.842 41.094 8.625 1 93.5 106 ALA B CA 1
ATOM 3828 C C . ALA B 1 106 ? 3.447 42.406 9.141 1 93.5 106 ALA B C 1
ATOM 3830 O O . ALA B 1 106 ? 3.115 43.5 8.656 1 93.5 106 ALA B O 1
ATOM 3831 N N . LEU B 1 107 ? 4.266 42.219 10.102 1 91.5 107 LEU B N 1
ATOM 3832 C CA . LEU B 1 107 ? 5.047 43.312 10.656 1 91.5 107 LEU B CA 1
ATOM 3833 C C . LEU B 1 107 ? 6.539 43.062 10.477 1 91.5 107 LEU B C 1
ATOM 3835 O O . LEU B 1 107 ? 7.219 42.688 11.422 1 91.5 107 LEU B O 1
ATOM 3839 N N . PRO B 1 108 ? 6.977 43.438 9.367 1 87.25 108 PRO B N 1
ATOM 3840 C CA . PRO B 1 108 ? 8.375 43.125 9.07 1 87.25 108 PRO B CA 1
ATOM 3841 C C . PRO B 1 108 ? 9.344 43.688 10.094 1 87.25 108 PRO B C 1
ATOM 3843 O O . PRO B 1 108 ? 10.344 43.062 10.438 1 87.25 108 PRO B O 1
ATOM 3846 N N . GLU B 1 109 ? 9.078 44.781 10.625 1 89.81 109 GLU B N 1
ATOM 3847 C CA . GLU B 1 109 ? 9.961 45.438 11.594 1 89.81 109 GLU B CA 1
ATOM 3848 C C . GLU B 1 109 ? 10 44.656 12.906 1 89.81 109 GLU B C 1
ATOM 3850 O O . GLU B 1 109 ? 11.031 44.656 13.586 1 89.81 109 GLU B O 1
ATOM 3855 N N . ASP B 1 110 ? 8.883 44 13.164 1 89.94 110 ASP B N 1
ATOM 3856 C CA . ASP B 1 110 ? 8.797 43.219 14.383 1 89.94 110 ASP B CA 1
ATOM 3857 C C . ASP B 1 110 ? 9.203 41.75 14.117 1 89.94 110 ASP B C 1
ATOM 3859 O O . ASP B 1 110 ? 9.312 40.969 15.047 1 89.94 110 ASP B O 1
ATOM 3863 N N . GLY B 1 111 ? 9.375 41.469 12.859 1 91.75 111 GLY B N 1
ATOM 3864 C CA . GLY B 1 111 ? 9.789 40.125 12.477 1 91.75 111 GLY B CA 1
ATOM 3865 C C . GLY B 1 111 ? 8.711 39.094 12.703 1 91.75 111 GLY B C 1
ATOM 3866 O O . GLY B 1 111 ? 9.016 37.938 13.062 1 91.75 111 GLY B O 1
ATOM 3867 N N . LYS B 1 112 ? 7.43 39.5 12.5 1 94.5 112 LYS B N 1
ATOM 3868 C CA . LYS B 1 112 ? 6.367 38.562 12.859 1 94.5 112 LYS B CA 1
ATOM 3869 C C . LYS B 1 112 ? 5.219 38.625 11.859 1 94.5 112 LYS B C 1
ATOM 3871 O O . LYS B 1 112 ? 5.047 39.625 11.164 1 94.5 112 LYS B O 1
ATOM 3876 N N . ILE B 1 113 ? 4.5 37.531 11.711 1 95.12 113 ILE B N 1
ATOM 3877 C CA . ILE B 1 113 ? 3.203 37.438 11.047 1 95.12 113 ILE B CA 1
ATOM 3878 C C . ILE B 1 113 ? 2.148 36.969 12.055 1 95.12 113 ILE B C 1
ATOM 3880 O O . ILE B 1 113 ? 2.373 36 12.797 1 95.12 113 ILE B O 1
ATOM 3884 N N . THR B 1 114 ? 1.075 37.688 12.094 1 97.19 114 THR B N 1
ATOM 3885 C CA . THR B 1 114 ? -0.033 37.312 12.969 1 97.19 114 THR B CA 1
ATOM 3886 C C . THR B 1 114 ? -1.301 37.062 12.156 1 97.19 114 THR B C 1
ATOM 3888 O O . THR B 1 114 ? -1.647 37.844 11.273 1 97.19 114 THR B O 1
ATOM 3891 N N . GLY B 1 115 ? -1.94 35.969 12.367 1 97.81 115 GLY B N 1
ATOM 3892 C CA . GLY B 1 115 ? -3.256 35.656 11.828 1 97.81 115 GLY B CA 1
ATOM 3893 C C . GLY B 1 115 ? -4.32 35.5 12.898 1 97.81 115 GLY B C 1
ATOM 3894 O O . GLY B 1 115 ? -4.102 34.844 13.914 1 97.81 115 GLY B O 1
ATOM 3895 N N . LYS B 1 116 ? -5.449 36.188 12.664 1 98.31 116 LYS B N 1
ATOM 3896 C CA . LYS B 1 116 ? -6.531 36.156 13.648 1 98.31 116 LYS B CA 1
ATOM 3897 C C . LYS B 1 116 ? -7.871 35.875 12.977 1 98.31 116 LYS B C 1
ATOM 3899 O O . LYS B 1 116 ? -8.219 36.5 11.969 1 98.31 116 LYS B O 1
ATOM 3904 N N . TRP B 1 117 ? -8.539 34.875 13.43 1 98.31 117 TRP B N 1
ATOM 3905 C CA . TRP B 1 117 ? -9.914 34.531 13.078 1 98.31 117 TRP B CA 1
ATOM 3906 C C . TRP B 1 117 ? -10.875 34.906 14.203 1 98.31 117 TRP B C 1
ATOM 3908 O O . TRP B 1 117 ? -10.68 34.5 15.352 1 98.31 117 TRP B O 1
ATOM 3918 N N . VAL B 1 118 ? -11.852 35.656 13.852 1 97.38 118 VAL B N 1
ATOM 3919 C CA . VAL B 1 118 ? -12.781 36.156 14.867 1 97.38 118 VAL B CA 1
ATOM 3920 C C . VAL B 1 118 ? -14.203 35.688 14.531 1 97.38 118 VAL B C 1
ATOM 3922 O O . VAL B 1 118 ? -14.656 35.844 13.398 1 97.38 118 VAL B O 1
ATOM 3925 N N . GLY B 1 119 ? -14.781 35.125 15.562 1 94.62 119 GLY B N 1
ATOM 3926 C CA . GLY B 1 119 ? -16.156 34.688 15.391 1 94.62 119 GLY B CA 1
ATOM 3927 C C . GLY B 1 119 ? -17.172 35.812 15.477 1 94.62 119 GLY B C 1
ATOM 3928 O O . GLY B 1 119 ? -16.797 36.969 15.688 1 94.62 119 GLY B O 1
ATOM 3929 N N . GLY B 1 120 ? -18.422 35.344 15.164 1 85.12 120 GLY B N 1
ATOM 3930 C CA . GLY B 1 120 ? -19.5 36.312 15.312 1 85.12 120 GLY B CA 1
ATOM 3931 C C . GLY B 1 120 ? -19.969 36.469 16.75 1 85.12 120 GLY B C 1
ATOM 3932 O O . GLY B 1 120 ? -19.766 35.562 17.562 1 85.12 120 GLY B O 1
ATOM 3933 N N . LYS B 1 121 ? -20.266 37.688 17.062 1 77 121 LYS B N 1
ATOM 3934 C CA . LYS B 1 121 ? -20.906 37.906 18.359 1 77 121 LYS B CA 1
ATOM 3935 C C . LYS B 1 121 ? -22.422 38 18.219 1 77 121 LYS B C 1
ATOM 3937 O O . LYS B 1 121 ? -22.922 38.781 17.406 1 77 121 LYS B O 1
ATOM 3942 N N . LYS B 1 122 ? -23.141 36.875 18.781 1 65.31 122 LYS B N 1
ATOM 3943 C CA . LYS B 1 122 ? -24.578 37.156 18.844 1 65.31 122 LYS B CA 1
ATOM 3944 C C . LYS B 1 122 ? -24.875 38.312 19.797 1 65.31 122 LYS B C 1
ATOM 3946 O O . LYS B 1 122 ? -24.234 38.438 20.844 1 65.31 122 LYS B O 1
ATOM 3951 N N . GLU B 1 123 ? -25.484 39.344 19.391 1 60.31 123 GLU B N 1
ATOM 3952 C CA . GLU B 1 123 ? -25.859 40.562 20.125 1 60.31 123 GLU B CA 1
ATOM 3953 C C . GLU B 1 123 ? -26.156 40.219 21.594 1 60.31 123 GLU B C 1
ATOM 3955 O O . GLU B 1 123 ? -25.781 41 22.484 1 60.31 123 GLU B O 1
ATOM 3960 N N . ASP B 1 124 ? -26.797 39.156 21.812 1 61.84 124 ASP B N 1
ATOM 3961 C CA . ASP B 1 124 ? -27.312 38.875 23.141 1 61.84 124 ASP B CA 1
ATOM 3962 C C . ASP B 1 124 ? -26.359 38 23.953 1 61.84 124 ASP B C 1
ATOM 3964 O O . ASP B 1 124 ? -26.641 37.656 25.094 1 61.84 124 ASP B O 1
ATOM 3968 N N . GLU B 1 125 ? -25.391 37.594 23.297 1 62.12 125 GLU B N 1
ATOM 3969 C CA . GLU B 1 125 ? -24.484 36.719 24.047 1 62.12 125 GLU B CA 1
ATOM 3970 C C . GLU B 1 125 ? -23.453 37.5 24.828 1 62.12 125 GLU B C 1
ATOM 3972 O O . GLU B 1 125 ? -22.812 38.438 24.281 1 62.12 125 GLU B O 1
ATOM 3977 N N . PRO B 1 126 ? -23.594 37.438 26.156 1 68.31 126 PRO B N 1
ATOM 3978 C CA . PRO B 1 126 ? -22.562 38.094 26.953 1 68.31 126 PRO B CA 1
ATOM 3979 C C . PRO B 1 126 ? -21.156 37.625 26.594 1 68.31 126 PRO B C 1
ATOM 3981 O O . PRO B 1 126 ? -20.969 36.5 26.125 1 68.31 126 PRO B O 1
ATOM 3984 N N . GLY B 1 127 ? -20.188 38.531 26.594 1 72.56 127 GLY B N 1
ATOM 3985 C CA . GLY B 1 127 ? -18.781 38.219 26.375 1 72.56 127 GLY B CA 1
ATOM 3986 C C . GLY B 1 127 ? -18.297 38.531 24.969 1 72.56 127 GLY B C 1
ATOM 3987 O O . GLY B 1 127 ? -19.078 39 24.141 1 72.56 127 GLY B O 1
ATOM 3988 N N . ASP B 1 128 ? -17.078 38.5 24.781 1 80.56 128 ASP B N 1
ATOM 3989 C CA . ASP B 1 128 ? -16.453 38.812 23.5 1 80.56 128 ASP B CA 1
ATOM 3990 C C . ASP B 1 128 ? -16.578 37.625 22.531 1 80.56 128 ASP B C 1
ATOM 3992 O O . ASP B 1 128 ? -16.797 36.5 22.953 1 80.56 128 ASP B O 1
ATOM 3996 N N . ALA B 1 129 ? -16.641 37.938 21.297 1 90.12 129 ALA B N 1
ATOM 3997 C CA . ALA B 1 129 ? -16.641 36.906 20.266 1 90.12 129 ALA B CA 1
ATOM 3998 C C . ALA B 1 129 ? -15.438 35.969 20.422 1 90.12 129 ALA B C 1
ATOM 4000 O O . ALA B 1 129 ? -14.344 36.438 20.766 1 90.12 129 ALA B O 1
ATOM 4001 N N . GLY B 1 130 ? -15.711 34.719 20.312 1 94.56 130 GLY B N 1
ATOM 4002 C CA . GLY B 1 130 ? -14.609 33.781 20.281 1 94.56 130 GLY B CA 1
ATOM 4003 C C . GLY B 1 130 ? -13.617 34.062 19.156 1 94.56 130 GLY B C 1
ATOM 4004 O O . GLY B 1 130 ? -13.992 34.594 18.109 1 94.56 130 GLY B O 1
ATOM 4005 N N . TRP B 1 131 ? -12.375 33.781 19.453 1 97.69 131 TRP B N 1
ATOM 4006 C CA . TRP B 1 131 ? -11.359 34 18.422 1 97.69 131 TRP B CA 1
ATOM 4007 C C . TRP B 1 131 ? -10.219 33 18.562 1 97.69 131 TRP B C 1
ATOM 4009 O O . TRP B 1 131 ? -10.094 32.344 19.594 1 97.69 131 TRP B O 1
ATOM 4019 N N . ALA B 1 132 ? -9.492 32.844 17.5 1 98.44 132 ALA B N 1
ATOM 4020 C CA . ALA B 1 132 ? -8.25 32.094 17.438 1 98.44 132 ALA B CA 1
ATOM 4021 C C . ALA B 1 132 ? -7.18 32.875 16.672 1 98.44 132 ALA B C 1
ATOM 4023 O O . ALA B 1 132 ? -7.484 33.594 15.719 1 98.44 132 ALA B O 1
ATOM 4024 N N . GLN B 1 133 ? -5.922 32.719 17.188 1 98.69 133 GLN B N 1
ATOM 4025 C CA . GLN B 1 133 ? -4.84 33.5 16.609 1 98.69 133 GLN B CA 1
ATOM 4026 C C . GLN B 1 133 ? -3.537 32.719 16.578 1 98.69 133 GLN B C 1
ATOM 4028 O O . GLN B 1 133 ? -3.262 31.922 17.469 1 98.69 133 GLN B O 1
ATOM 4033 N N . TYR B 1 134 ? -2.812 32.969 15.492 1 98.56 134 TYR B N 1
ATOM 4034 C CA . TYR B 1 134 ? -1.426 32.531 15.5 1 98.56 134 TYR B CA 1
ATOM 4035 C C . TYR B 1 134 ? -0.468 33.688 15.344 1 98.56 134 TYR B C 1
ATOM 4037 O O . TYR B 1 134 ? -0.814 34.719 14.742 1 98.56 134 TYR B O 1
ATOM 4045 N N . GLU B 1 135 ? 0.66 33.625 15.945 1 97.88 135 GLU B N 1
ATOM 4046 C CA . GLU B 1 135 ? 1.82 34.5 15.789 1 97.88 135 GLU B CA 1
ATOM 4047 C C . GLU B 1 135 ? 3.068 33.688 15.43 1 97.88 135 GLU B C 1
ATOM 4049 O O . GLU B 1 135 ? 3.424 32.75 16.125 1 97.88 135 GLU B O 1
ATOM 4054 N N . VAL B 1 136 ? 3.662 34.125 14.328 1 96.44 136 VAL B N 1
ATOM 4055 C CA . VAL B 1 136 ? 4.828 33.375 13.867 1 96.44 136 VAL B CA 1
ATOM 4056 C C . VAL B 1 136 ? 5.973 34.344 13.562 1 96.44 136 VAL B C 1
ATOM 4058 O O . VAL B 1 136 ? 5.746 35.406 13.016 1 96.44 136 VAL B O 1
ATOM 4061 N N . SER B 1 137 ? 7.199 33.906 13.992 1 95.25 137 SER B N 1
ATOM 4062 C CA . SER B 1 137 ? 8.375 34.688 13.609 1 95.25 137 SER B CA 1
ATOM 4063 C C . SER B 1 137 ? 8.664 34.562 12.117 1 95.25 137 SER B C 1
ATOM 4065 O O . SER B 1 137 ? 8.508 33.469 11.547 1 95.25 137 SER B O 1
ATOM 4067 N N . LEU B 1 138 ? 9.195 35.625 11.531 1 91.81 138 LEU B N 1
ATOM 4068 C CA . LEU B 1 138 ? 9.453 35.625 10.094 1 91.81 138 LEU B CA 1
ATOM 4069 C C . LEU B 1 138 ? 10.5 34.594 9.727 1 91.81 138 LEU B C 1
ATOM 4071 O O . LEU B 1 138 ? 10.484 34.062 8.609 1 91.81 138 LEU B O 1
ATOM 4075 N N . ASP B 1 139 ? 11.344 34.25 10.617 1 90.88 139 ASP B N 1
ATOM 4076 C CA . ASP B 1 139 ? 12.383 33.281 10.32 1 90.88 139 ASP B CA 1
ATOM 4077 C C . ASP B 1 139 ? 11.945 31.875 10.688 1 90.88 139 ASP B C 1
ATOM 4079 O O . ASP B 1 139 ? 12.742 30.938 10.641 1 90.88 139 ASP B O 1
ATOM 4083 N N . MET B 1 140 ? 10.68 31.719 11.18 1 92.12 140 MET B N 1
ATOM 4084 C CA . MET B 1 140 ? 10.07 30.438 11.492 1 92.12 140 MET B CA 1
ATOM 4085 C C . MET B 1 140 ? 10.719 29.812 12.719 1 92.12 140 MET B C 1
ATOM 4087 O O . MET B 1 140 ? 10.695 28.594 12.891 1 92.12 140 MET B O 1
ATOM 4091 N N . SER B 1 141 ? 11.266 30.609 13.617 1 93.38 141 SER B N 1
ATOM 4092 C CA . SER B 1 141 ? 11.898 30.078 14.812 1 93.38 141 SER B CA 1
ATOM 4093 C C . SER B 1 141 ? 10.883 29.828 15.914 1 93.38 141 SER B C 1
ATOM 4095 O O . SER B 1 141 ? 11.125 29.016 16.828 1 93.38 141 SER B O 1
ATOM 4097 N N . GLU B 1 142 ? 9.781 30.562 15.758 1 95.5 142 GLU B N 1
ATOM 4098 C CA . GLU B 1 142 ? 8.789 30.422 16.812 1 95.5 142 GLU B CA 1
ATOM 4099 C C . GLU B 1 142 ? 7.379 30.625 16.281 1 95.5 142 GLU B C 1
ATOM 4101 O O . GLU B 1 142 ? 7.168 31.422 15.359 1 95.5 142 GLU B O 1
ATOM 4106 N N . ALA B 1 143 ? 6.438 29.953 16.844 1 97.69 143 ALA B N 1
ATOM 4107 C CA . ALA B 1 143 ? 5.012 30.125 16.578 1 97.69 143 ALA B CA 1
ATOM 4108 C C . ALA B 1 143 ? 4.188 29.938 17.844 1 97.69 143 ALA B C 1
ATOM 4110 O O . ALA B 1 143 ? 4.48 29.047 18.656 1 97.69 143 ALA B O 1
ATOM 4111 N N . THR B 1 144 ? 3.221 30.781 18.047 1 98.69 144 THR B N 1
ATOM 4112 C CA . THR B 1 144 ? 2.262 30.641 19.125 1 98.69 144 THR B CA 1
ATOM 4113 C C . THR B 1 144 ? 0.832 30.688 18.609 1 98.69 144 THR B C 1
ATOM 4115 O O . THR B 1 144 ? 0.469 31.609 17.859 1 98.69 144 THR B O 1
ATOM 4118 N N . VAL B 1 145 ? 0.086 29.734 18.938 1 98.75 145 VAL B N 1
ATOM 4119 C CA . VAL B 1 145 ? -1.341 29.703 18.641 1 98.75 145 VAL B CA 1
ATOM 4120 C C . VAL B 1 145 ? -2.146 29.906 19.922 1 98.75 145 VAL B C 1
ATOM 4122 O O . VAL B 1 145 ? -1.854 29.281 20.953 1 98.75 145 VAL B O 1
ATOM 4125 N N . THR B 1 146 ? -3.113 30.75 19.875 1 98.75 146 THR B N 1
ATOM 4126 C CA . THR B 1 146 ? -4.004 31.016 21 1 98.75 146 THR B CA 1
ATOM 4127 C C . THR B 1 146 ? -5.465 30.875 20.578 1 98.75 146 THR B C 1
ATOM 4129 O O . THR B 1 146 ? -5.867 31.391 19.531 1 98.75 146 THR B O 1
ATOM 4132 N N . ILE B 1 147 ? -6.184 30.188 21.359 1 98.12 147 ILE B N 1
ATOM 4133 C CA . ILE B 1 147 ? -7.617 30.031 21.125 1 98.12 147 ILE B CA 1
ATOM 4134 C C . ILE B 1 147 ? -8.391 30.547 22.344 1 98.12 147 ILE B C 1
ATOM 4136 O O . ILE B 1 147 ? -8.008 30.297 23.484 1 98.12 147 ILE B O 1
ATOM 4140 N N . ASN B 1 148 ? -9.406 31.312 22.062 1 96.88 148 ASN B N 1
ATOM 4141 C CA . ASN B 1 148 ? -10.312 31.828 23.094 1 96.88 148 ASN B CA 1
ATOM 4142 C C . ASN B 1 148 ? -11.773 31.656 22.688 1 96.88 148 ASN B C 1
ATOM 4144 O O . ASN B 1 148 ? -12.414 32.594 22.203 1 96.88 148 ASN B O 1
ATOM 4148 N N . LEU B 1 149 ? -12.25 30.484 22.938 1 94.12 149 LEU B N 1
ATOM 4149 C CA . LEU B 1 149 ? -13.648 30.109 22.734 1 94.12 149 LEU B CA 1
ATOM 4150 C C . LEU B 1 149 ? -14.328 29.812 24.062 1 94.12 149 LEU B C 1
ATOM 4152 O O . LEU B 1 149 ? -13.656 29.609 25.078 1 94.12 149 LEU B O 1
ATOM 4156 N N . PRO B 1 150 ? -15.625 29.781 24.062 1 89.31 150 PRO B N 1
ATOM 4157 C CA . PRO B 1 150 ? -16.344 29.531 25.328 1 89.31 150 PRO B CA 1
ATOM 4158 C C . PRO B 1 150 ? -15.945 28.219 25.984 1 89.31 150 PRO B C 1
ATOM 4160 O O . PRO B 1 150 ? -15.867 28.125 27.203 1 89.31 150 PRO B O 1
ATOM 4163 N N . THR B 1 151 ? -15.602 27.234 25.172 1 92.5 151 THR B N 1
ATOM 4164 C CA . THR B 1 151 ? -15.367 25.922 25.75 1 92.5 151 THR B CA 1
ATOM 4165 C C . THR B 1 151 ? -13.906 25.5 25.578 1 92.5 151 THR B C 1
ATOM 4167 O O . THR B 1 151 ? -13.484 24.484 26.109 1 92.5 151 THR B O 1
ATOM 4170 N N . ILE B 1 152 ? -13.109 26.234 24.859 1 96.25 152 ILE B N 1
ATOM 4171 C CA . ILE B 1 152 ? -11.711 25.906 24.609 1 96.25 152 ILE B CA 1
ATOM 4172 C C . ILE B 1 152 ? -10.859 27.156 24.734 1 96.25 152 ILE B C 1
ATOM 4174 O O . ILE B 1 152 ? -11.055 28.125 23.984 1 96.25 152 ILE B O 1
ATOM 4178 N N . ARG B 1 153 ? -9.945 27.172 25.641 1 97.69 153 ARG B N 1
ATOM 4179 C CA . ARG B 1 153 ? -9 28.266 25.797 1 97.69 153 ARG B CA 1
ATOM 4180 C C . ARG B 1 153 ? -7.586 27.75 26.047 1 97.69 153 ARG B C 1
ATOM 4182 O O . ARG B 1 153 ? -7.402 26.75 26.734 1 97.69 153 ARG B O 1
ATOM 4189 N N . GLY B 1 154 ? -6.641 28.438 25.438 1 98.5 154 GLY B N 1
ATOM 4190 C CA . GLY B 1 154 ? -5.273 28.047 25.75 1 98.5 154 GLY B CA 1
ATOM 4191 C C . GLY B 1 154 ? -4.301 28.344 24.609 1 98.5 154 GLY B C 1
ATOM 4192 O O . GLY B 1 154 ? -4.574 29.188 23.766 1 98.5 154 GLY B O 1
ATOM 4193 N N . THR B 1 155 ? -3.137 27.719 24.781 1 98.81 155 THR B N 1
ATOM 4194 C CA . THR B 1 155 ? -2.08 28.078 23.844 1 98.81 155 THR B CA 1
ATOM 4195 C C . THR B 1 155 ? -1.239 26.859 23.484 1 98.81 155 THR B C 1
ATOM 4197 O O . THR B 1 155 ? -1.143 25.906 24.281 1 98.81 155 THR B O 1
ATOM 4200 N N . LEU B 1 156 ? -0.746 26.875 22.328 1 98.81 156 LEU B N 1
ATOM 4201 C CA . LEU B 1 156 ? 0.362 26.047 21.859 1 98.81 156 LEU B CA 1
ATOM 4202 C C . LEU B 1 156 ? 1.538 26.922 21.422 1 98.81 156 LEU B C 1
ATOM 4204 O O . LEU B 1 156 ? 1.381 27.812 20.594 1 98.81 156 LEU B O 1
ATOM 4208 N N . THR B 1 157 ? 2.705 26.703 22.016 1 98.75 157 THR B N 1
ATOM 4209 C CA . THR B 1 157 ? 3.922 27.391 21.609 1 98.75 157 THR B CA 1
ATOM 4210 C C . THR B 1 157 ? 4.922 26.422 21 1 98.75 157 THR B C 1
ATOM 4212 O O . THR B 1 157 ? 5.203 25.359 21.578 1 98.75 157 THR B O 1
ATOM 4215 N N . LEU B 1 158 ? 5.406 26.797 19.844 1 98.06 158 LEU B N 1
ATOM 4216 C CA . LEU B 1 158 ? 6.434 26.031 19.141 1 98.06 158 LEU B CA 1
ATOM 4217 C C . LEU B 1 158 ? 7.727 26.844 19.047 1 98.06 158 LEU B C 1
ATOM 4219 O O . LEU B 1 158 ? 7.73 27.969 18.547 1 98.06 158 LEU B O 1
ATOM 4223 N N . GLN B 1 159 ? 8.789 26.203 19.5 1 95.62 159 GLN B N 1
ATOM 4224 C CA . GLN B 1 159 ? 10.07 26.906 19.484 1 95.62 159 GLN B CA 1
ATOM 4225 C C . GLN B 1 159 ? 11.172 26.016 18.922 1 95.62 159 GLN B C 1
ATOM 4227 O O . GLN B 1 159 ? 11.32 24.859 19.328 1 95.62 159 GLN B O 1
ATOM 4232 N N . GLN B 1 160 ? 11.797 26.516 17.922 1 90.25 160 GLN B N 1
ATOM 4233 C CA . GLN B 1 160 ? 12.984 25.828 17.453 1 90.25 160 GLN B CA 1
ATOM 4234 C C . GLN B 1 160 ? 14.219 26.719 17.547 1 90.25 160 GLN B C 1
ATOM 4236 O O . GLN B 1 160 ? 14.094 27.938 17.656 1 90.25 160 GLN B O 1
ATOM 4241 N N . ARG B 1 161 ? 15.391 26.156 17.672 1 80.88 161 ARG B N 1
ATOM 4242 C CA . ARG B 1 161 ? 16.609 26.906 17.906 1 80.88 161 ARG B CA 1
ATOM 4243 C C . ARG B 1 161 ? 16.984 27.75 16.688 1 80.88 161 ARG B C 1
ATOM 4245 O O . ARG B 1 161 ? 17.375 28.906 16.828 1 80.88 161 ARG B O 1
ATOM 4252 N N . GLY B 1 162 ? 16.828 27.219 15.547 1 77.75 162 GLY B N 1
ATOM 4253 C CA . GLY B 1 162 ? 17.125 27.984 14.344 1 77.75 162 GLY B CA 1
ATOM 4254 C C . GLY B 1 162 ? 15.938 28.141 13.414 1 77.75 162 GLY B C 1
ATOM 4255 O O . GLY B 1 162 ? 14.914 27.5 13.602 1 77.75 162 GLY B O 1
ATOM 4256 N N . GLY B 1 163 ? 16 29.344 12.625 1 81.25 163 GLY B N 1
ATOM 4257 C CA . GLY B 1 163 ? 15 29.531 11.594 1 81.25 163 GLY B CA 1
ATOM 4258 C C . GLY B 1 163 ? 15.164 28.578 10.414 1 81.25 163 GLY B C 1
ATOM 4259 O O . GLY B 1 163 ? 15.953 27.641 10.484 1 81.25 163 GLY B O 1
ATOM 4260 N N . ARG B 1 164 ? 14.281 28.562 9.57 1 83.88 164 ARG B N 1
ATOM 4261 C CA . ARG B 1 164 ? 14.32 27.797 8.32 1 83.88 164 ARG B CA 1
ATOM 4262 C C . ARG B 1 164 ? 14.242 28.734 7.113 1 83.88 164 ARG B C 1
ATOM 4264 O O . ARG B 1 164 ? 13.383 29.609 7.059 1 83.88 164 ARG B O 1
ATOM 4271 N N . ASN B 1 165 ? 15.195 28.5 6.324 1 81.12 165 ASN B N 1
ATOM 4272 C CA . ASN B 1 165 ? 15.164 29.25 5.078 1 81.12 165 ASN B CA 1
ATOM 4273 C C . ASN B 1 165 ? 14.32 28.547 4.016 1 81.12 165 ASN B C 1
ATOM 4275 O O . ASN B 1 165 ? 14.688 27.469 3.541 1 81.12 165 ASN B O 1
ATOM 4279 N N . ILE B 1 166 ? 13.203 29.094 3.805 1 85.25 166 ILE B N 1
ATOM 4280 C CA . ILE B 1 166 ? 12.297 28.531 2.809 1 85.25 166 ILE B CA 1
ATOM 4281 C C . ILE B 1 166 ? 12.227 29.453 1.595 1 85.25 166 ILE B C 1
ATOM 4283 O O . ILE B 1 166 ? 12.031 30.656 1.738 1 85.25 166 ILE B O 1
ATOM 4287 N N . GLU B 1 167 ? 12.43 28.875 0.456 1 81.75 167 GLU B N 1
ATOM 4288 C CA . GLU B 1 167 ? 12.289 29.641 -0.775 1 81.75 167 GLU B CA 1
ATOM 4289 C C . GLU B 1 167 ? 10.844 30.109 -0.965 1 81.75 167 GLU B C 1
ATOM 4291 O O . GLU B 1 167 ? 9.906 29.359 -0.727 1 81.75 167 GLU B O 1
ATOM 4296 N N . ASN B 1 168 ? 10.719 31.328 -1.388 1 79.5 168 ASN B N 1
ATOM 4297 C CA . ASN B 1 168 ? 9.398 31.953 -1.43 1 79.5 168 ASN B CA 1
ATOM 4298 C C . ASN B 1 168 ? 8.75 31.797 -2.801 1 79.5 168 ASN B C 1
ATOM 4300 O O . ASN B 1 168 ? 7.574 32.125 -2.977 1 79.5 168 ASN B O 1
ATOM 4304 N N . SER B 1 169 ? 9.414 31.188 -3.686 1 81.12 169 SER B N 1
ATOM 4305 C CA . SER B 1 169 ? 8.812 31.078 -5.012 1 81.12 169 SER B CA 1
ATOM 4306 C C . SER B 1 169 ? 7.664 30.078 -5.016 1 81.12 169 SER B C 1
ATOM 4308 O O . SER B 1 169 ? 7.703 29.078 -4.289 1 81.12 169 SER B O 1
ATOM 4310 N N . THR B 1 170 ? 6.676 30.453 -5.797 1 79.06 170 THR B N 1
ATOM 4311 C CA . THR B 1 170 ? 5.539 29.562 -5.961 1 79.06 170 THR B CA 1
ATOM 4312 C C . THR B 1 170 ? 6 28.188 -6.441 1 79.06 170 THR B C 1
ATOM 4314 O O . THR B 1 170 ? 5.52 27.156 -5.953 1 79.06 170 THR B O 1
ATOM 4317 N N . GLU B 1 171 ? 6.895 28.219 -7.266 1 82.88 171 GLU B N 1
ATOM 4318 C CA . GLU B 1 171 ? 7.379 26.984 -7.879 1 82.88 171 GLU B CA 1
ATOM 4319 C C . GLU B 1 171 ? 8.039 26.062 -6.84 1 82.88 171 GLU B C 1
ATOM 4321 O O . GLU B 1 171 ? 7.832 24.859 -6.859 1 82.88 171 GLU B O 1
ATOM 4326 N N . SER B 1 172 ? 8.672 26.656 -5.965 1 86.19 172 SER B N 1
ATOM 4327 C CA . SER B 1 172 ? 9.398 25.875 -4.969 1 86.19 172 SER B CA 1
ATOM 4328 C C . SER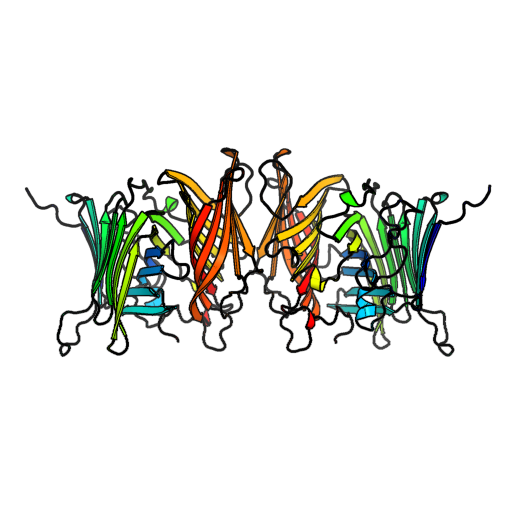 B 1 172 ? 8.445 25.281 -3.941 1 86.19 172 SER B C 1
ATOM 4330 O O . SER B 1 172 ? 8.789 24.312 -3.256 1 86.19 172 SER B O 1
ATOM 4332 N N . GLN B 1 173 ? 7.301 25.812 -3.883 1 90.5 173 GLN B N 1
ATOM 4333 C CA . GLN B 1 173 ? 6.355 25.359 -2.865 1 90.5 173 GLN B CA 1
ATOM 4334 C C . GLN B 1 173 ? 5.406 24.312 -3.424 1 90.5 173 GLN B C 1
ATOM 4336 O O . GLN B 1 173 ? 4.723 23.625 -2.668 1 90.5 173 GLN B O 1
ATOM 4341 N N . LEU B 1 174 ? 5.445 24.203 -4.723 1 92.12 174 LEU B N 1
ATOM 4342 C CA . LEU B 1 174 ? 4.543 23.266 -5.383 1 92.12 174 LEU B CA 1
ATOM 4343 C C . LEU B 1 174 ? 5.023 21.828 -5.203 1 92.12 174 LEU B C 1
ATOM 4345 O O . LEU B 1 174 ? 6.215 21.547 -5.348 1 92.12 174 LEU B O 1
ATOM 4349 N N . MET B 1 175 ? 4.066 20.984 -4.871 1 93.31 175 MET B N 1
ATOM 4350 C CA . MET B 1 175 ? 4.398 19.562 -4.824 1 93.31 175 MET B CA 1
ATOM 4351 C C . MET B 1 175 ? 3.664 18.797 -5.922 1 93.31 175 MET B C 1
ATOM 4353 O O . MET B 1 175 ? 3.939 17.609 -6.152 1 93.31 175 MET B O 1
ATOM 4357 N N . GLY B 1 176 ? 2.752 19.328 -6.512 1 90.62 176 GLY B N 1
ATOM 4358 C CA . GLY B 1 176 ? 1.94 18.844 -7.617 1 90.62 176 GLY B CA 1
ATOM 4359 C C . GLY B 1 176 ? 1.079 19.922 -8.242 1 90.62 176 GLY B C 1
ATOM 4360 O O . GLY B 1 176 ? 1.08 21.062 -7.785 1 90.62 176 GLY B O 1
ATOM 4361 N N . PRO B 1 177 ? 0.337 19.484 -9.203 1 88.56 177 PRO B N 1
ATOM 4362 C CA . PRO B 1 177 ? -0.494 20.5 -9.852 1 88.56 177 PRO B CA 1
ATOM 4363 C C . PRO B 1 177 ? -1.485 21.156 -8.891 1 88.56 177 PRO B C 1
ATOM 4365 O O . PRO B 1 177 ? -2.342 20.469 -8.32 1 88.56 177 PRO B O 1
ATOM 4368 N N . GLY B 1 178 ? -1.246 22.453 -8.68 1 88.56 178 GLY B N 1
ATOM 4369 C CA . GLY B 1 178 ? -2.195 23.25 -7.926 1 88.56 178 GLY B CA 1
ATOM 4370 C C . GLY B 1 178 ? -2.07 23.078 -6.426 1 88.56 178 GLY B C 1
ATOM 4371 O O . GLY B 1 178 ? -2.924 23.547 -5.664 1 88.56 178 GLY B O 1
ATOM 4372 N N . LEU B 1 179 ? -1.062 22.406 -5.973 1 92.94 179 LEU B N 1
ATOM 4373 C CA . LEU B 1 179 ? -0.948 22.141 -4.543 1 92.94 179 LEU B CA 1
ATOM 4374 C C . LEU B 1 179 ? 0.431 22.531 -4.023 1 92.94 179 LEU B C 1
ATOM 4376 O O . LEU B 1 179 ? 1.447 22.016 -4.5 1 92.94 179 LEU B O 1
ATOM 4380 N N . SER B 1 180 ? 0.416 23.438 -3.137 1 93.19 180 SER B N 1
ATOM 4381 C CA . SER B 1 180 ? 1.616 23.812 -2.398 1 93.19 180 SER B CA 1
ATOM 4382 C C . SER B 1 180 ? 1.546 23.344 -0.95 1 93.19 180 SER B C 1
ATOM 4384 O O . SER B 1 180 ? 0.5 23.453 -0.305 1 93.19 180 SER B O 1
ATOM 4386 N N . TRP B 1 181 ? 2.594 22.766 -0.509 1 95.12 181 TRP B N 1
ATOM 4387 C CA . TRP B 1 181 ? 2.73 22.344 0.881 1 95.12 181 TRP B CA 1
ATOM 4388 C C . TRP B 1 181 ? 4.129 22.641 1.406 1 95.12 181 TRP B C 1
ATOM 4390 O O . TRP B 1 181 ? 5.125 22.203 0.827 1 95.12 181 TRP B O 1
ATOM 4400 N N . VAL B 1 182 ? 4.156 23.375 2.477 1 94.25 182 VAL B N 1
ATOM 4401 C CA . VAL B 1 182 ? 5.453 23.75 3.02 1 94.25 182 VAL B CA 1
ATOM 4402 C C . VAL B 1 182 ? 5.543 23.344 4.488 1 94.25 182 VAL B C 1
ATOM 4404 O O . VAL B 1 182 ? 4.715 23.75 5.305 1 94.25 182 VAL B O 1
ATOM 4407 N N . HIS B 1 183 ? 6.598 22.516 4.734 1 95 183 HIS B N 1
ATOM 4408 C CA . HIS B 1 183 ? 6.926 22.234 6.129 1 95 183 HIS B CA 1
ATOM 4409 C C . HIS B 1 183 ? 7.746 23.359 6.746 1 95 183 HIS B C 1
ATOM 4411 O O . HIS B 1 183 ? 8.969 23.234 6.879 1 95 183 HIS B O 1
ATOM 4417 N N . SER B 1 184 ? 7.094 24.375 7.199 1 93.94 184 SER B N 1
ATOM 4418 C CA . SER B 1 184 ? 7.758 25.609 7.582 1 93.94 184 SER B CA 1
ATOM 4419 C C . SER B 1 184 ? 8.492 25.469 8.914 1 93.94 184 SER B C 1
ATOM 4421 O O . SER B 1 184 ? 9.555 26.047 9.109 1 93.94 184 SER B O 1
ATOM 4423 N N . ILE B 1 185 ? 7.895 24.812 9.812 1 95.06 185 ILE B N 1
ATOM 4424 C CA . ILE B 1 185 ? 8.531 24.375 11.055 1 95.06 185 ILE B CA 1
ATOM 4425 C C . ILE B 1 185 ? 8.367 22.859 11.211 1 95.06 185 ILE B C 1
ATOM 4427 O O . ILE B 1 185 ? 7.438 22.391 11.875 1 95.06 185 ILE B O 1
ATOM 4431 N N . PRO B 1 186 ? 9.305 22.156 10.672 1 95.06 186 PRO B N 1
ATOM 4432 C CA . PRO B 1 186 ? 9.133 20.703 10.727 1 95.06 186 PRO B CA 1
ATOM 4433 C C . PRO B 1 186 ? 9.211 20.156 12.148 1 95.06 186 PRO B C 1
ATOM 4435 O O . PRO B 1 186 ? 8.508 19.203 12.492 1 95.06 186 PRO B O 1
ATOM 4438 N N . ARG B 1 187 ? 10 20.844 12.922 1 96.44 187 ARG B N 1
ATOM 4439 C CA . ARG B 1 187 ? 10.234 20.406 14.289 1 96.44 187 ARG B CA 1
ATOM 4440 C C . ARG B 1 187 ? 10.367 21.609 15.227 1 96.44 187 ARG B C 1
ATOM 4442 O O . ARG B 1 187 ? 11.117 22.547 14.945 1 96.44 187 ARG B O 1
ATOM 4449 N N . ALA B 1 188 ? 9.68 21.453 16.328 1 97 188 ALA B N 1
ATOM 4450 C CA . ALA B 1 188 ? 9.82 22.453 17.391 1 97 188 ALA B CA 1
ATOM 4451 C C . ALA B 1 188 ? 9.461 21.844 18.75 1 97 188 ALA B C 1
ATOM 4453 O O . ALA B 1 188 ? 8.594 20.969 18.828 1 97 188 ALA B O 1
ATOM 4454 N N . LYS B 1 189 ? 10.164 22.297 19.719 1 97.12 189 LYS B N 1
ATOM 4455 C CA . LYS B 1 189 ? 9.672 22.031 21.062 1 97.12 189 LYS B CA 1
ATOM 4456 C C . LYS B 1 189 ? 8.305 22.672 21.297 1 97.12 189 LYS B C 1
ATOM 4458 O O . LYS B 1 189 ? 8.102 23.844 20.953 1 97.12 189 LYS B O 1
ATOM 4463 N N . ALA B 1 190 ? 7.438 21.859 21.828 1 98.38 190 ALA B N 1
ATOM 4464 C CA . ALA B 1 190 ? 6.062 22.328 21.984 1 98.38 190 ALA B CA 1
ATOM 4465 C C . ALA B 1 190 ? 5.699 22.453 23.469 1 98.38 190 ALA B C 1
ATOM 4467 O O . ALA B 1 190 ? 6.035 21.594 24.266 1 98.38 190 ALA B O 1
ATOM 4468 N N . THR B 1 191 ? 5.129 23.547 23.812 1 98.62 191 THR B N 1
ATOM 4469 C CA . THR B 1 191 ? 4.469 23.734 25.094 1 98.62 191 THR B CA 1
ATOM 4470 C C . THR B 1 191 ? 2.969 23.953 24.906 1 98.62 191 THR B C 1
ATOM 4472 O O . THR B 1 191 ? 2.547 24.875 24.219 1 98.62 191 THR B O 1
ATOM 4475 N N . VAL B 1 192 ? 2.213 23.031 25.484 1 98.75 192 VAL B N 1
ATOM 4476 C CA . VAL B 1 192 ? 0.766 23.016 25.312 1 98.75 192 VAL B CA 1
ATOM 4477 C C . VAL B 1 192 ? 0.073 23.297 26.641 1 98.75 192 VAL B C 1
ATOM 4479 O O . VAL B 1 192 ? 0.411 22.703 27.656 1 98.75 192 VAL B O 1
ATOM 4482 N N . ASP B 1 193 ? -0.86 24.25 26.609 1 98.81 193 ASP B N 1
ATOM 4483 C CA . ASP B 1 193 ? -1.658 24.594 27.781 1 98.81 193 ASP B CA 1
ATOM 4484 C C . ASP B 1 193 ? -3.07 25.016 27.375 1 98.81 193 ASP B C 1
ATOM 4486 O O . ASP B 1 193 ? -3.305 26.172 27.016 1 98.81 193 ASP B O 1
ATOM 4490 N N . PHE B 1 194 ? -4.016 24.031 27.453 1 98.56 194 PHE B N 1
ATOM 4491 C CA . PHE B 1 194 ? -5.402 24.312 27.094 1 98.56 194 PHE B CA 1
ATOM 4492 C C . PHE B 1 194 ? -6.34 23.922 28.234 1 98.56 194 PHE B C 1
ATOM 4494 O O . PHE B 1 194 ? -6.051 23 29 1 98.56 194 PHE B O 1
ATOM 4501 N N . ALA B 1 195 ? -7.418 24.625 28.281 1 98.31 195 ALA B N 1
ATOM 4502 C CA . ALA B 1 195 ? -8.531 24.328 29.188 1 98.31 195 ALA B CA 1
ATOM 4503 C C . ALA B 1 195 ? -9.836 24.156 28.406 1 98.31 195 ALA B C 1
ATOM 4505 O O . ALA B 1 195 ? -10.086 24.891 27.438 1 98.31 195 ALA B O 1
ATOM 4506 N N . PHE B 1 196 ? -10.586 23.203 28.906 1 97.31 196 PHE B N 1
ATOM 4507 C CA . PHE B 1 196 ? -11.844 22.875 28.234 1 97.31 196 PHE B CA 1
ATOM 4508 C C . PHE B 1 196 ? -13 22.859 29.234 1 97.31 196 PHE B C 1
ATOM 4510 O O . PHE B 1 196 ? -12.797 22.594 30.422 1 97.31 196 PHE B O 1
ATOM 4517 N N . ILE B 1 197 ? -14.117 23.203 28.719 1 94.44 197 ILE B N 1
ATOM 4518 C CA . ILE B 1 197 ? -15.352 22.984 29.453 1 94.44 197 ILE B CA 1
ATOM 4519 C C . ILE B 1 197 ? -16.203 21.938 28.75 1 94.44 197 ILE B C 1
ATOM 4521 O O . ILE B 1 197 ? -16.703 22.172 27.641 1 94.44 197 ILE B O 1
ATOM 4525 N N . LEU B 1 198 ? -16.297 20.766 29.312 1 90.69 198 LEU B N 1
ATOM 4526 C CA . LEU B 1 198 ? -17.094 19.672 28.781 1 90.69 198 LEU B CA 1
ATOM 4527 C C . LEU B 1 198 ? -18.219 19.297 29.75 1 90.69 198 LEU B C 1
ATOM 4529 O O . LEU B 1 198 ? -17.953 18.844 30.875 1 90.69 198 LEU B O 1
ATOM 4533 N N . ASP B 1 199 ? -19.406 19.422 29.328 1 89.19 199 ASP B N 1
ATOM 4534 C CA . ASP B 1 199 ? -20.578 19.109 30.156 1 89.19 199 ASP B CA 1
ATOM 4535 C C . ASP B 1 199 ? -20.453 19.75 31.531 1 89.19 199 ASP B C 1
ATOM 4537 O O . ASP B 1 199 ? -20.672 19.078 32.562 1 89.19 199 ASP B O 1
ATOM 4541 N N . GLY B 1 200 ? -20 20.953 31.484 1 88.88 200 GLY B N 1
ATOM 4542 C CA . GLY B 1 200 ? -19.938 21.703 32.719 1 88.88 200 GLY B CA 1
ATOM 4543 C C . GLY B 1 200 ? -18.688 21.422 33.531 1 88.88 200 GLY B C 1
ATOM 4544 O O . GLY B 1 200 ? -18.438 22.047 34.562 1 88.88 200 GLY B O 1
ATOM 4545 N N . GLU B 1 201 ? -17.984 20.453 33.094 1 92.88 201 GLU B N 1
ATOM 4546 C CA . GLU B 1 201 ? -16.766 20.094 33.812 1 92.88 201 GLU B CA 1
ATOM 4547 C C . GLU B 1 201 ? -15.523 20.656 33.094 1 92.88 201 GLU B C 1
ATOM 4549 O O . GLU B 1 201 ? -15.453 20.672 31.875 1 92.88 201 GLU B O 1
ATOM 4554 N N . SER B 1 202 ? -14.648 21.141 33.969 1 93.94 202 SER B N 1
ATOM 4555 C CA . SER B 1 202 ? -13.398 21.688 33.438 1 93.94 202 SER B CA 1
ATOM 4556 C C . SER B 1 202 ? -12.359 20.578 33.219 1 93.94 202 SER B C 1
ATOM 4558 O O . SER B 1 202 ? -12.195 19.719 34.094 1 93.94 202 SER B O 1
ATOM 4560 N N . LYS B 1 203 ? -11.727 20.578 32.125 1 96.44 203 LYS B N 1
ATOM 4561 C CA . LYS B 1 203 ? -10.594 19.703 31.828 1 96.44 203 LYS B CA 1
ATOM 4562 C C . LYS B 1 203 ? -9.406 20.516 31.297 1 96.44 203 LYS B C 1
ATOM 4564 O O . LYS B 1 203 ? -9.586 21.609 30.766 1 96.44 203 LYS B O 1
ATOM 4569 N N . ASN B 1 204 ? -8.273 19.953 31.516 1 97.19 204 ASN B N 1
ATOM 4570 C CA . ASN B 1 204 ? -7.07 20.625 31.062 1 97.19 204 ASN B CA 1
ATOM 4571 C C . ASN B 1 204 ? -6.16 19.688 30.281 1 97.19 204 ASN B C 1
ATOM 4573 O O . ASN B 1 204 ? -6.203 18.469 30.469 1 97.19 204 ASN B O 1
ATOM 4577 N N . LEU B 1 205 ? -5.422 20.219 29.422 1 97.88 205 LEU B N 1
ATOM 4578 C CA . LEU B 1 205 ? -4.352 19.531 28.719 1 97.88 205 LEU B CA 1
ATOM 4579 C C . LEU B 1 205 ? -3.051 20.312 28.797 1 97.88 205 LEU B C 1
ATOM 4581 O O . LEU B 1 205 ? -2.947 21.422 28.234 1 97.88 205 LEU B O 1
ATOM 4585 N N . GLN B 1 206 ? -2.119 19.766 29.531 1 97.94 206 GLN B N 1
ATOM 4586 C CA . GLN B 1 206 ? -0.783 20.344 29.641 1 97.94 206 GLN B CA 1
ATOM 4587 C C . GLN B 1 206 ? 0.293 19.297 29.359 1 97.94 206 GLN B C 1
ATOM 4589 O O . GLN B 1 206 ? 0.308 18.25 30 1 97.94 206 GLN B O 1
ATOM 4594 N N . PHE B 1 207 ? 1.139 19.641 28.406 1 98.06 207 PHE B N 1
ATOM 4595 C CA . PHE B 1 207 ? 2.281 18.766 28.188 1 98.06 207 PHE B CA 1
ATOM 4596 C C . PHE B 1 207 ? 3.377 19.484 27.422 1 98.06 207 PHE B C 1
ATOM 4598 O O . PHE B 1 207 ? 3.141 20.547 26.844 1 98.06 207 PHE B O 1
ATOM 4605 N N . GLU B 1 208 ? 4.535 18.984 27.562 1 97.5 208 GLU B N 1
ATOM 4606 C CA . GLU B 1 208 ? 5.652 19.328 26.703 1 97.5 208 GLU B CA 1
ATOM 4607 C C . GLU B 1 208 ? 5.961 18.188 25.719 1 97.5 208 GLU B C 1
ATOM 4609 O O . GLU B 1 208 ? 5.887 17.016 26.094 1 97.5 208 GLU B O 1
ATOM 4614 N N . GLY B 1 209 ? 6.18 18.531 24.516 1 97.56 209 GLY B N 1
ATOM 4615 C CA . GLY B 1 209 ? 6.5 17.562 23.484 1 97.56 209 GLY B CA 1
ATOM 4616 C C . GLY B 1 209 ? 7.148 18.188 22.266 1 97.56 209 GLY B C 1
ATOM 4617 O O . GLY B 1 209 ? 8.031 19.047 22.391 1 97.56 209 GLY B O 1
ATOM 4618 N N . TYR B 1 210 ? 6.797 17.688 21.141 1 97.81 210 TYR B N 1
ATOM 4619 C CA . TYR B 1 210 ? 7.289 18.219 19.875 1 97.81 210 TYR B CA 1
ATOM 4620 C C . TYR B 1 210 ? 6.148 18.438 18.891 1 97.81 210 TYR B C 1
ATOM 4622 O O . TYR B 1 210 ? 5.125 17.75 18.969 1 97.81 210 TYR B O 1
ATOM 4630 N N . GLY B 1 211 ? 6.277 19.406 18.062 1 97.62 211 GLY B N 1
ATOM 4631 C CA . GLY B 1 211 ? 5.293 19.719 17.047 1 97.62 211 GLY B CA 1
ATOM 4632 C C . GLY B 1 211 ? 5.887 20.453 15.852 1 97.62 211 GLY B C 1
ATOM 4633 O O . GLY B 1 211 ? 7.086 20.359 15.586 1 97.62 211 GLY B O 1
ATOM 4634 N N . GLY B 1 212 ? 4.977 21.016 15.094 1 97.44 212 GLY B N 1
ATOM 4635 C CA . GLY B 1 212 ? 5.398 21.75 13.914 1 97.44 212 GLY B CA 1
ATOM 4636 C C . GLY B 1 212 ? 4.27 22.531 13.266 1 97.44 212 GLY B C 1
ATOM 4637 O O . GLY B 1 212 ? 3.199 22.688 13.852 1 97.44 212 GLY B O 1
ATOM 4638 N N . LYS B 1 213 ? 4.672 23.125 12.188 1 96.75 213 LYS B N 1
ATOM 4639 C CA . LYS B 1 213 ? 3.75 23.984 11.445 1 96.75 213 LYS B CA 1
ATOM 4640 C C . LYS B 1 213 ? 3.887 23.766 9.938 1 96.75 213 LYS B C 1
ATOM 4642 O O . LYS B 1 213 ? 5 23.703 9.414 1 96.75 213 LYS B O 1
ATOM 4647 N N . ASP B 1 214 ? 2.723 23.672 9.289 1 96.56 214 ASP B N 1
ATOM 4648 C CA . ASP B 1 214 ? 2.674 23.594 7.832 1 96.56 214 ASP B CA 1
ATOM 4649 C C . ASP B 1 214 ? 1.764 24.656 7.246 1 96.56 214 ASP B C 1
ATOM 4651 O O . ASP B 1 214 ? 0.903 25.203 7.941 1 96.56 214 ASP B O 1
ATOM 4655 N N . TYR B 1 215 ? 2.094 25.016 6.074 1 95.12 215 TYR B N 1
ATOM 4656 C CA . TYR B 1 215 ? 1.248 25.875 5.254 1 95.12 215 TYR B CA 1
ATOM 4657 C C . TYR B 1 215 ? 0.86 25.172 3.957 1 95.12 215 TYR B C 1
ATOM 4659 O O . TYR B 1 215 ? 1.718 24.641 3.254 1 95.12 215 TYR B O 1
ATOM 4667 N N . CYS B 1 216 ? -0.427 25.219 3.682 1 94.44 216 CYS B N 1
ATOM 4668 C CA . CYS B 1 216 ? -0.969 24.562 2.498 1 94.44 216 CYS B CA 1
ATOM 4669 C C . CYS B 1 216 ? -1.769 25.547 1.646 1 94.44 216 CYS B C 1
ATOM 4671 O O . CYS B 1 216 ? -2.48 26.406 2.18 1 94.44 216 CYS B O 1
ATOM 4673 N N . ARG B 1 217 ? -1.562 25.406 0.395 1 92.19 217 ARG B N 1
ATOM 4674 C CA . ARG B 1 217 ? -2.367 26.156 -0.565 1 92.19 217 ARG B CA 1
ATOM 4675 C C . ARG B 1 217 ? -2.764 25.281 -1.748 1 92.19 217 ARG B C 1
ATOM 4677 O O . ARG B 1 217 ? -1.917 24.609 -2.346 1 92.19 217 ARG B O 1
ATOM 4684 N N . SER B 1 218 ? -4.008 25.266 -2.037 1 91.69 218 SER B N 1
ATOM 4685 C CA . SER B 1 218 ? -4.516 24.562 -3.211 1 91.69 218 SER B CA 1
ATOM 4686 C C . SER B 1 218 ? -5.285 25.516 -4.129 1 91.69 218 SER B C 1
ATOM 4688 O O . SER B 1 218 ? -6.02 26.391 -3.658 1 91.69 218 SER B O 1
ATOM 4690 N N . THR B 1 219 ? -5.066 25.312 -5.43 1 88.38 219 THR B N 1
ATOM 4691 C CA . THR B 1 219 ? -5.809 26.094 -6.41 1 88.38 219 THR B CA 1
ATOM 4692 C C . THR B 1 219 ? -6.852 25.234 -7.117 1 88.38 219 THR B C 1
ATOM 4694 O O . THR B 1 219 ? -7.398 25.641 -8.148 1 88.38 219 THR B O 1
ATOM 4697 N N . GLU B 1 220 ? -7.039 24.031 -6.617 1 87.62 220 GLU B N 1
ATOM 4698 C CA . GLU B 1 220 ? -8.078 23.094 -7.059 1 87.62 220 GLU B CA 1
ATOM 4699 C C . GLU B 1 220 ? -8.82 22.5 -5.871 1 87.62 220 GLU B C 1
ATOM 4701 O O . GLU B 1 220 ? -8.234 22.312 -4.797 1 87.62 220 GLU B O 1
ATOM 4706 N N . PRO B 1 221 ? -10.109 22.203 -6.164 1 86 221 PRO B N 1
ATOM 4707 C CA . PRO B 1 221 ? -10.828 21.531 -5.082 1 86 221 PRO B CA 1
ATOM 4708 C C . PRO B 1 221 ? -10.234 20.156 -4.75 1 86 221 PRO B C 1
ATOM 4710 O O . PRO B 1 221 ? -9.805 19.438 -5.652 1 86 221 PRO B O 1
ATOM 4713 N N . MET B 1 222 ? -10.344 19.812 -3.535 1 84.38 222 MET B N 1
ATOM 4714 C CA . MET B 1 222 ? -9.719 18.594 -3.051 1 84.38 222 MET B CA 1
ATOM 4715 C C . MET B 1 222 ? -10.266 17.375 -3.791 1 84.38 222 MET B C 1
ATOM 4717 O O . MET B 1 222 ? -9.508 16.469 -4.148 1 84.38 222 MET B O 1
ATOM 4721 N N . GLN B 1 223 ? -11.586 17.328 -4.051 1 86.06 223 GLN B N 1
ATOM 4722 C CA . GLN B 1 223 ? -12.203 16.156 -4.664 1 86.06 223 GLN B CA 1
ATOM 4723 C C . GLN B 1 223 ? -11.766 16 -6.117 1 86.06 223 GLN B C 1
ATOM 4725 O O . GLN B 1 223 ? -11.883 14.922 -6.695 1 86.06 223 GLN B O 1
ATOM 4730 N N . ASP B 1 224 ? -11.234 17.125 -6.664 1 87.5 224 ASP B N 1
ATOM 4731 C CA . ASP B 1 224 ? -10.727 17.078 -8.031 1 87.5 224 ASP B CA 1
ATOM 4732 C C . ASP B 1 224 ? -9.25 16.703 -8.055 1 87.5 224 ASP B C 1
ATOM 4734 O O . ASP B 1 224 ? -8.773 16.094 -9.008 1 87.5 224 ASP B O 1
ATOM 4738 N N . MET B 1 225 ? -8.633 16.984 -7.012 1 89.12 225 MET B N 1
ATOM 4739 C CA . MET B 1 225 ? -7.172 16.891 -6.996 1 89.12 225 MET B CA 1
ATOM 4740 C C . MET B 1 225 ? -6.715 15.516 -6.523 1 89.12 225 MET B C 1
ATOM 4742 O O . MET B 1 225 ? -5.668 15.023 -6.957 1 89.12 225 MET B O 1
ATOM 4746 N N . MET B 1 226 ? -7.508 14.969 -5.617 1 89.44 226 MET B N 1
ATOM 4747 C CA . MET B 1 226 ? -6.906 13.812 -4.969 1 89.44 226 MET B CA 1
ATOM 4748 C C . MET B 1 226 ? -7.938 12.703 -4.77 1 89.44 226 MET B C 1
ATOM 4750 O O . MET B 1 226 ? -9.125 12.984 -4.574 1 89.44 226 MET B O 1
ATOM 4754 N N . GLU B 1 227 ? -7.477 11.5 -4.773 1 87.44 227 GLU B N 1
ATOM 4755 C CA . GLU B 1 227 ? -8.219 10.328 -4.34 1 87.44 227 GLU B CA 1
ATOM 4756 C C . GLU B 1 227 ? -8.031 10.07 -2.846 1 87.44 227 GLU B C 1
ATOM 4758 O O . GLU B 1 227 ? -8.844 9.391 -2.219 1 87.44 227 GLU B O 1
ATOM 4763 N N . GLY B 1 228 ? -7.008 10.625 -2.369 1 89.81 228 GLY B N 1
ATOM 4764 C CA . GLY B 1 228 ? -6.664 10.492 -0.962 1 89.81 228 GLY B CA 1
ATOM 4765 C C . GLY B 1 228 ? -5.332 11.133 -0.612 1 89.81 228 GLY B C 1
ATOM 4766 O O . GLY B 1 228 ? -4.605 11.586 -1.496 1 89.81 228 GLY B O 1
ATOM 4767 N N . THR B 1 229 ? -5.105 11.211 0.651 1 93.69 229 THR B N 1
ATOM 4768 C CA . THR B 1 229 ? -3.857 11.812 1.108 1 93.69 229 THR B CA 1
ATOM 4769 C C . THR B 1 229 ? -3.475 11.281 2.486 1 93.69 229 THR B C 1
ATOM 4771 O O . THR B 1 229 ? -4.32 10.75 3.209 1 93.69 229 THR B O 1
ATOM 4774 N N . THR B 1 230 ? -2.197 11.328 2.781 1 96.06 230 THR B N 1
ATOM 4775 C CA . THR B 1 230 ? -1.655 11.008 4.098 1 96.06 230 THR B CA 1
ATOM 4776 C C . THR B 1 230 ? -0.691 12.094 4.562 1 96.06 230 THR B C 1
ATOM 4778 O O . THR B 1 230 ? 0.229 12.469 3.836 1 96.06 230 THR B O 1
ATOM 4781 N N . TYR B 1 231 ? -0.99 12.594 5.68 1 97.31 231 TYR B N 1
ATOM 4782 C CA . TYR B 1 231 ? -0.108 13.516 6.391 1 97.31 231 TYR B CA 1
ATOM 4783 C C . TYR B 1 231 ? 0.502 12.844 7.617 1 97.31 231 TYR B C 1
ATOM 4785 O O . TYR B 1 231 ? -0.194 12.164 8.375 1 97.31 231 TYR B O 1
ATOM 4793 N N . VAL B 1 232 ? 1.788 13.039 7.723 1 98.5 232 VAL B N 1
ATOM 4794 C CA . VAL B 1 232 ? 2.477 12.5 8.891 1 98.5 232 VAL B CA 1
ATOM 4795 C C . VAL B 1 232 ? 3.455 13.539 9.438 1 98.5 232 VAL B C 1
ATOM 4797 O O . VAL B 1 232 ? 4.207 14.148 8.68 1 98.5 232 VAL B O 1
ATOM 4800 N N . ARG B 1 233 ? 3.445 13.766 10.695 1 98.69 233 ARG B N 1
ATOM 4801 C CA . ARG B 1 233 ? 4.586 14.32 11.414 1 98.69 233 ARG B CA 1
ATOM 4802 C C . ARG B 1 233 ? 5.031 13.391 12.539 1 98.69 233 ARG B C 1
ATOM 4804 O O . ARG B 1 233 ? 4.285 13.156 13.492 1 98.69 233 ARG B O 1
ATOM 4811 N N . GLY B 1 234 ? 6.215 12.859 12.398 1 98.5 234 GLY B N 1
ATOM 4812 C CA . GLY B 1 234 ? 6.738 11.914 13.375 1 98.5 234 GLY B CA 1
ATOM 4813 C C . GLY B 1 234 ? 8.008 12.398 14.055 1 98.5 234 GLY B C 1
ATOM 4814 O O . GLY B 1 234 ? 8.82 13.094 13.438 1 98.5 234 GLY B O 1
ATOM 4815 N N . HIS B 1 235 ? 8.086 11.984 15.289 1 98.12 235 HIS B N 1
ATOM 4816 C CA . HIS B 1 235 ? 9.242 12.289 16.125 1 98.12 235 HIS B CA 1
ATOM 4817 C C . HIS B 1 235 ? 9.859 11.016 16.703 1 98.12 235 HIS B C 1
ATOM 4819 O O . HIS B 1 235 ? 9.156 10.18 17.281 1 98.12 235 HIS B O 1
ATOM 4825 N N . ALA B 1 236 ? 11.078 10.859 16.453 1 97.62 236 ALA B N 1
ATOM 4826 C CA . ALA B 1 236 ? 11.836 9.75 17.031 1 97.62 236 ALA B CA 1
ATOM 4827 C C . ALA B 1 236 ? 13.195 10.211 17.531 1 97.62 236 ALA B C 1
ATOM 4829 O O . ALA B 1 236 ? 14.156 10.305 16.766 1 97.62 236 ALA B O 1
ATOM 4830 N N . GLY B 1 237 ? 13.32 10.375 18.875 1 96.88 237 GLY B N 1
ATOM 4831 C CA . GLY B 1 237 ? 14.547 10.961 19.375 1 96.88 237 GLY B CA 1
ATOM 4832 C C . GLY B 1 237 ? 14.898 12.281 18.734 1 96.88 237 GLY B C 1
ATOM 4833 O O . GLY B 1 237 ? 14.086 13.211 18.719 1 96.88 237 GLY B O 1
ATOM 4834 N N . PRO B 1 238 ? 16.078 12.328 18.156 1 96.88 238 PRO B N 1
ATOM 4835 C CA . PRO B 1 238 ? 16.453 13.609 17.562 1 96.88 238 PRO B CA 1
ATOM 4836 C C . PRO B 1 238 ? 15.844 13.812 16.172 1 96.88 238 PRO B C 1
ATOM 4838 O O . PRO B 1 238 ? 15.992 14.883 15.578 1 96.88 238 PRO B O 1
ATOM 4841 N N . TYR B 1 239 ? 15.172 12.805 15.648 1 97.94 239 TYR B N 1
ATOM 4842 C CA . TYR B 1 239 ? 14.648 12.883 14.289 1 97.94 239 TYR B CA 1
ATOM 4843 C C . TYR B 1 239 ? 13.211 13.375 14.289 1 97.94 239 TYR B C 1
ATOM 4845 O O . TYR B 1 239 ? 12.422 13.008 15.164 1 97.94 239 TYR B O 1
ATOM 4853 N N . THR B 1 240 ? 12.914 14.234 13.375 1 97.75 240 THR B N 1
ATOM 4854 C CA . THR B 1 240 ? 11.531 14.562 13.023 1 97.75 240 THR B CA 1
ATOM 4855 C C . THR B 1 240 ? 11.336 14.523 11.508 1 97.75 240 THR B C 1
ATOM 4857 O O . THR B 1 240 ? 12.195 14.992 10.758 1 97.75 240 THR B O 1
ATOM 4860 N N . PHE B 1 241 ? 10.273 13.922 11.141 1 98.44 241 PHE B N 1
ATOM 4861 C CA . PHE B 1 241 ? 9.93 13.953 9.727 1 98.44 241 PHE B CA 1
ATOM 4862 C C . PHE B 1 241 ? 8.484 14.414 9.523 1 98.44 241 PHE B C 1
ATOM 4864 O O . PHE B 1 241 ? 7.629 14.164 10.375 1 98.44 241 PHE B O 1
ATOM 4871 N N . ALA B 1 242 ? 8.297 15.125 8.477 1 98 242 ALA B N 1
ATOM 4872 C CA . ALA B 1 242 ? 6.98 15.562 8.023 1 98 242 ALA B CA 1
ATOM 4873 C C . ALA B 1 242 ? 6.762 15.211 6.551 1 98 242 ALA B C 1
ATOM 4875 O O . ALA B 1 242 ? 7.676 15.359 5.73 1 98 242 ALA B O 1
ATOM 4876 N N . LEU B 1 243 ? 5.598 14.711 6.25 1 97.75 243 LEU B N 1
ATOM 4877 C CA . LEU B 1 243 ? 5.324 14.43 4.844 1 97.75 243 LEU B CA 1
ATOM 4878 C C . LEU B 1 243 ? 3.846 14.641 4.527 1 97.75 243 LEU B C 1
ATOM 4880 O O . LEU B 1 243 ? 2.998 14.562 5.422 1 97.75 243 LEU B O 1
ATOM 4884 N N . PHE B 1 244 ? 3.637 15.055 3.398 1 97.38 244 PHE B N 1
ATOM 4885 C CA . PHE B 1 244 ? 2.332 15.094 2.746 1 97.38 244 PHE B CA 1
ATOM 4886 C C . PHE B 1 244 ? 2.348 14.289 1.454 1 97.38 244 PHE B C 1
ATOM 4888 O O . PHE B 1 244 ? 3.127 14.578 0.544 1 97.38 244 PHE B O 1
ATOM 4895 N N . ARG B 1 245 ? 1.536 13.266 1.419 1 95.94 245 ARG B N 1
ATOM 4896 C CA . ARG B 1 245 ? 1.454 12.336 0.301 1 95.94 245 ARG B CA 1
ATOM 4897 C C . ARG B 1 245 ? 0.055 12.32 -0.304 1 95.94 245 ARG B C 1
ATOM 4899 O O . ARG B 1 245 ? -0.92 12 0.379 1 95.94 245 ARG B O 1
ATOM 4906 N N . LEU B 1 246 ? 0.052 12.703 -1.588 1 94.31 246 LEU B N 1
ATOM 4907 C CA . LEU B 1 246 ? -1.23 12.844 -2.268 1 94.31 246 LEU B CA 1
ATOM 4908 C C . LEU B 1 246 ? -1.354 11.852 -3.414 1 94.31 246 LEU B C 1
ATOM 4910 O O . LEU B 1 246 ? -0.453 11.742 -4.25 1 94.31 246 LEU B O 1
ATOM 4914 N N . PHE B 1 247 ? -2.457 11.133 -3.432 1 90.25 247 PHE B N 1
ATOM 4915 C CA . PHE B 1 247 ? -2.811 10.297 -4.574 1 90.25 247 PHE B CA 1
ATOM 4916 C C . PHE B 1 247 ? -3.633 11.086 -5.586 1 90.25 247 PHE B C 1
ATOM 4918 O O . PHE B 1 247 ? -4.75 11.516 -5.285 1 90.25 247 PHE B O 1
ATOM 4925 N N . SER B 1 248 ? -3.092 11.211 -6.73 1 89.81 248 SER B N 1
ATOM 4926 C CA . SER B 1 248 ? -3.627 12.195 -7.668 1 89.81 248 SER B CA 1
ATOM 4927 C C . SER B 1 248 ? -4.859 11.656 -8.391 1 89.81 248 SER B C 1
ATOM 4929 O O . SER B 1 248 ? -4.863 10.516 -8.859 1 89.81 248 SER B O 1
ATOM 4931 N N . ARG B 1 249 ? -5.828 12.461 -8.406 1 87.12 249 ARG B N 1
ATOM 4932 C CA . ARG B 1 249 ? -6.973 12.195 -9.273 1 87.12 249 ARG B CA 1
ATOM 4933 C C . ARG B 1 249 ? -6.773 12.828 -10.648 1 87.12 249 ARG B C 1
ATOM 4935 O O . ARG B 1 249 ? -7.301 12.328 -11.641 1 87.12 249 ARG B O 1
ATOM 4942 N N . LEU B 1 250 ? -5.977 13.867 -10.711 1 85.12 250 LEU B N 1
ATOM 4943 C CA . LEU B 1 250 ? -5.684 14.57 -11.953 1 85.12 250 LEU B CA 1
ATOM 4944 C C . LEU B 1 250 ? -4.82 13.711 -12.867 1 85.12 250 LEU B C 1
ATOM 4946 O O . LEU B 1 250 ? -4.98 13.742 -14.094 1 85.12 250 LEU B O 1
ATOM 4950 N N . HIS B 1 251 ? -3.895 13.094 -12.273 1 85.44 251 HIS B N 1
ATOM 4951 C CA . HIS B 1 251 ? -3.053 12.125 -12.969 1 85.44 251 HIS B CA 1
ATOM 4952 C C . HIS B 1 251 ? -3.152 10.742 -12.328 1 85.44 251 HIS B C 1
ATOM 4954 O O . HIS B 1 251 ? -2.307 10.375 -11.508 1 85.44 251 HIS B O 1
ATOM 4960 N N . PRO B 1 252 ? -4.156 10.062 -12.742 1 75.12 252 PRO B N 1
ATOM 4961 C CA . PRO B 1 252 ? -4.398 8.766 -12.109 1 75.12 252 PRO B CA 1
ATOM 4962 C C . PRO B 1 252 ? -3.146 7.891 -12.062 1 75.12 252 PRO B C 1
ATOM 4964 O O . PRO B 1 252 ? -2.398 7.824 -13.039 1 75.12 252 PRO B O 1
ATOM 4967 N N . GLY B 1 253 ? -2.877 7.363 -10.875 1 72.81 253 GLY B N 1
ATOM 4968 C CA . GLY B 1 253 ? -1.735 6.477 -10.703 1 72.81 253 GLY B CA 1
ATOM 4969 C C . GLY B 1 253 ? -0.501 7.191 -10.18 1 72.81 253 GLY B C 1
ATOM 4970 O O . GLY B 1 253 ? 0.479 6.551 -9.797 1 72.81 253 GLY B O 1
ATOM 4971 N N . LYS B 1 254 ? -0.62 8.438 -10.156 1 83 254 LYS B N 1
ATOM 4972 C CA . LYS B 1 254 ? 0.526 9.211 -9.688 1 83 254 LYS B CA 1
ATOM 4973 C C . LYS B 1 254 ? 0.333 9.656 -8.242 1 83 254 LYS B C 1
ATOM 4975 O O . LYS B 1 254 ? -0.8 9.836 -7.785 1 83 254 LYS B O 1
ATOM 4980 N N . THR B 1 255 ? 1.433 9.711 -7.578 1 90.69 255 THR B N 1
ATOM 4981 C CA . THR B 1 255 ? 1.487 10.273 -6.234 1 90.69 255 THR B CA 1
ATOM 4982 C C . THR B 1 255 ? 2.398 11.492 -6.195 1 90.69 255 THR B C 1
ATOM 4984 O O . THR B 1 255 ? 3.412 11.547 -6.895 1 90.69 255 THR B O 1
ATOM 4987 N N . TYR B 1 256 ? 1.978 12.477 -5.543 1 93.62 256 TYR B N 1
ATOM 4988 C CA . TYR B 1 256 ? 2.826 13.625 -5.258 1 93.62 256 TYR B CA 1
ATOM 4989 C C . TYR B 1 256 ? 3.148 13.711 -3.77 1 93.62 256 TYR B C 1
ATOM 4991 O O . TYR B 1 256 ? 2.244 13.812 -2.938 1 93.62 256 TYR B O 1
ATOM 4999 N N . THR B 1 257 ? 4.402 13.68 -3.475 1 96 257 THR B N 1
ATOM 5000 C CA . THR B 1 257 ? 4.824 13.625 -2.08 1 96 257 THR B CA 1
ATOM 5001 C C . THR B 1 257 ? 5.867 14.695 -1.787 1 96 257 THR B C 1
ATOM 5003 O O . THR B 1 257 ? 6.801 14.891 -2.57 1 96 257 THR B O 1
ATOM 5006 N N . ARG B 1 258 ? 5.66 15.43 -0.781 1 97 258 ARG B N 1
ATOM 5007 C CA . ARG B 1 258 ? 6.703 16.25 -0.174 1 97 258 ARG B CA 1
ATOM 5008 C C . ARG B 1 258 ? 7.098 15.711 1.196 1 97 258 ARG B C 1
ATOM 5010 O O . ARG B 1 258 ? 6.234 15.336 1.995 1 97 258 ARG B O 1
ATOM 5017 N N . ALA B 1 259 ? 8.344 15.648 1.437 1 97.62 259 ALA B N 1
ATOM 5018 C CA . ALA B 1 259 ? 8.82 15.125 2.713 1 97.62 259 ALA B CA 1
ATOM 5019 C C . ALA B 1 259 ? 10.039 15.898 3.203 1 97.62 259 ALA B C 1
ATOM 5021 O O . ALA B 1 259 ? 10.852 16.359 2.398 1 97.62 259 ALA B O 1
ATOM 5022 N N . THR B 1 260 ? 10.125 16.078 4.473 1 96.94 260 THR B N 1
ATOM 5023 C CA . THR B 1 260 ? 11.234 16.719 5.168 1 96.94 260 THR B CA 1
ATOM 5024 C C . THR B 1 260 ? 11.664 15.898 6.375 1 96.94 260 THR B C 1
ATOM 5026 O O . THR B 1 260 ? 10.828 15.406 7.133 1 96.94 260 THR B O 1
ATOM 5029 N N . LEU B 1 261 ? 12.906 15.648 6.48 1 98.06 261 LEU B N 1
ATOM 5030 C CA . LEU B 1 261 ? 13.5 15 7.641 1 98.06 261 LEU B CA 1
ATOM 5031 C C . LEU B 1 261 ? 14.57 15.883 8.273 1 98.06 261 LEU B C 1
ATOM 5033 O O . LEU B 1 261 ? 15.469 16.375 7.582 1 98.06 261 LEU B O 1
ATOM 5037 N N . VAL B 1 262 ? 14.461 16.078 9.547 1 96.75 262 VAL B N 1
ATOM 5038 C CA . VAL B 1 262 ? 15.438 16.891 10.266 1 96.75 262 VAL B CA 1
ATOM 5039 C C . VAL B 1 262 ? 15.977 16.109 11.461 1 96.75 262 VAL B C 1
ATOM 5041 O O . VAL B 1 262 ? 15.336 15.172 11.945 1 96.75 262 VAL B O 1
ATOM 5044 N N . LYS B 1 263 ? 17.172 16.469 11.82 1 95.75 263 LYS B N 1
ATOM 5045 C CA . LYS B 1 263 ? 17.797 16.016 13.062 1 95.75 263 LYS B CA 1
ATOM 5046 C C . LYS B 1 263 ? 18.203 17.203 13.93 1 95.75 263 LYS B C 1
ATOM 5048 O O . LYS B 1 263 ? 19.047 18.016 13.531 1 95.75 263 LYS B O 1
ATOM 5053 N N . GLU B 1 264 ? 17.781 17.234 15.172 1 88.94 264 GLU B N 1
ATOM 5054 C CA . GLU B 1 264 ? 18.031 18.375 16.062 1 88.94 264 GLU B CA 1
ATOM 5055 C C . GLU B 1 264 ? 17.859 19.703 15.328 1 88.94 264 GLU B C 1
ATOM 5057 O O . GLU B 1 264 ? 18.75 20.562 15.367 1 88.94 264 GLU B O 1
ATOM 5062 N N . ASP B 1 265 ? 17.188 20 14.391 1 79.31 265 ASP B N 1
ATOM 5063 C CA . ASP B 1 265 ? 16.781 21.219 13.664 1 79.31 265 ASP B CA 1
ATOM 5064 C C . ASP B 1 265 ? 17.531 21.328 12.336 1 79.31 265 ASP B C 1
ATOM 5066 O O . ASP B 1 265 ? 17.312 22.281 11.578 1 79.31 265 ASP B O 1
ATOM 5070 N N . ALA B 1 266 ? 18.422 20.484 12.172 1 89.81 266 ALA B N 1
ATOM 5071 C CA . ALA B 1 266 ? 19.172 20.5 10.914 1 89.81 266 ALA B CA 1
ATOM 5072 C C . ALA B 1 266 ? 18.438 19.688 9.844 1 89.81 266 ALA B C 1
ATOM 5074 O O . ALA B 1 266 ? 18.016 18.562 10.086 1 89.81 266 ALA B O 1
ATOM 5075 N N . LEU B 1 267 ? 18.422 20.312 8.719 1 93.44 267 LEU B N 1
ATOM 5076 C CA . LEU B 1 267 ? 17.781 19.641 7.586 1 93.44 267 LEU B CA 1
ATOM 5077 C C . LEU B 1 267 ? 18.656 18.5 7.09 1 93.44 267 LEU B C 1
ATOM 5079 O O . LEU B 1 267 ? 19.828 18.703 6.734 1 93.44 267 LEU B O 1
ATOM 5083 N N . LEU B 1 268 ? 18.141 17.281 7.043 1 95.94 268 LEU B N 1
ATOM 5084 C CA . LEU B 1 268 ? 18.859 16.109 6.555 1 95.94 268 LEU B CA 1
ATOM 5085 C C . LEU B 1 268 ? 18.406 15.734 5.148 1 95.94 268 LEU B C 1
ATOM 5087 O O . LEU B 1 268 ? 19.188 15.242 4.344 1 95.94 268 LEU B O 1
ATOM 5091 N N . PHE B 1 269 ? 17.203 15.906 4.938 1 95.69 269 PHE B N 1
ATOM 5092 C CA . PHE B 1 269 ? 16.547 15.344 3.756 1 95.69 269 PHE B CA 1
ATOM 5093 C C . PHE B 1 269 ? 15.328 16.172 3.375 1 95.69 269 PHE B C 1
ATOM 5095 O O . PHE B 1 269 ? 14.531 16.547 4.238 1 95.69 269 PHE B O 1
ATOM 5102 N N . GLU B 1 270 ? 15.148 16.531 2.16 1 95.19 270 GLU B N 1
ATOM 5103 C CA . GLU B 1 270 ? 13.938 17.141 1.612 1 95.19 270 GLU B CA 1
ATOM 5104 C C . GLU B 1 270 ? 13.703 16.703 0.169 1 95.19 270 GLU B C 1
ATOM 5106 O O . GLU B 1 270 ? 14.656 16.547 -0.598 1 95.19 270 GLU B O 1
ATOM 5111 N N . MET B 1 271 ? 12.445 16.516 -0.139 1 95.31 271 MET B N 1
ATOM 5112 C CA . MET B 1 271 ? 12.188 16.094 -1.517 1 95.31 271 MET B CA 1
ATOM 5113 C C . MET B 1 271 ? 10.734 16.375 -1.899 1 95.31 271 MET B C 1
ATOM 5115 O O . MET B 1 271 ? 9.875 16.547 -1.029 1 95.31 271 MET B O 1
ATOM 5119 N N . VAL B 1 272 ? 10.539 16.609 -3.109 1 94 272 VAL B N 1
ATOM 5120 C CA . VAL B 1 272 ? 9.266 16.484 -3.809 1 94 272 VAL B CA 1
ATOM 5121 C C . VAL B 1 272 ? 9.367 15.438 -4.906 1 94 272 VAL B C 1
ATOM 5123 O O . VAL B 1 272 ? 10.273 15.492 -5.746 1 94 272 VAL B O 1
ATOM 5126 N N . SER B 1 273 ? 8.5 14.43 -4.812 1 89.38 273 SER B N 1
ATOM 5127 C CA . SER B 1 273 ? 8.586 13.398 -5.84 1 89.38 273 SER B CA 1
ATOM 5128 C C . SER B 1 273 ? 7.27 12.648 -5.98 1 89.38 273 SER B C 1
ATOM 5130 O O . SER B 1 273 ? 6.309 12.93 -5.258 1 89.38 273 SER B O 1
ATOM 5132 N N . ASP B 1 274 ? 7.188 11.766 -6.961 1 86.88 274 ASP B N 1
ATOM 5133 C CA . ASP B 1 274 ? 6.012 10.93 -7.188 1 86.88 274 ASP B CA 1
ATOM 5134 C C . ASP B 1 274 ? 6.207 9.531 -6.598 1 86.88 274 ASP B C 1
ATOM 5136 O O . ASP B 1 274 ? 5.66 8.555 -7.109 1 86.88 274 ASP B O 1
ATOM 5140 N N . ASP B 1 275 ? 7.051 9.43 -5.637 1 84.12 275 ASP B N 1
ATOM 5141 C CA . ASP B 1 275 ? 7.352 8.203 -4.91 1 84.12 275 ASP B CA 1
ATOM 5142 C C . ASP B 1 275 ? 8.133 7.227 -5.781 1 84.12 275 ASP B C 1
ATOM 5144 O O . ASP B 1 275 ? 8.227 6.039 -5.461 1 84.12 275 ASP B O 1
ATOM 5148 N N . SER B 1 276 ? 8.641 7.754 -6.879 1 86.94 276 SER B N 1
ATOM 5149 C CA . SER B 1 276 ? 9.469 6.887 -7.711 1 86.94 276 SER B CA 1
ATOM 5150 C C . SER B 1 276 ? 10.844 6.676 -7.086 1 86.94 276 SER B C 1
ATOM 5152 O O . SER B 1 276 ? 11.398 7.586 -6.461 1 86.94 276 SER B O 1
ATOM 5154 N N . VAL B 1 277 ? 11.289 5.527 -7.297 1 90.94 277 VAL B N 1
ATOM 5155 C CA . VAL B 1 277 ? 12.641 5.223 -6.852 1 90.94 277 VAL B CA 1
ATOM 5156 C C . VAL B 1 277 ? 13.656 5.969 -7.719 1 90.94 277 VAL B C 1
ATOM 5158 O O . VAL B 1 277 ? 13.445 6.133 -8.922 1 90.94 277 VAL B O 1
ATOM 5161 N N . SER B 1 278 ? 14.672 6.477 -7.133 1 91.5 278 SER B N 1
ATOM 5162 C CA . SER B 1 278 ? 15.742 7.16 -7.852 1 91.5 278 SER B CA 1
ATOM 5163 C C . SER B 1 278 ? 17.109 6.645 -7.422 1 91.5 278 SER B C 1
ATOM 5165 O O . SER B 1 278 ? 17.328 6.32 -6.254 1 91.5 278 SER B O 1
ATOM 5167 N N . LEU B 1 279 ? 18.031 6.543 -8.383 1 92.56 279 LEU B N 1
ATOM 5168 C CA . LEU B 1 279 ? 19.391 6.129 -8.07 1 92.56 279 LEU B CA 1
ATOM 5169 C C . LEU B 1 279 ? 20.25 7.336 -7.727 1 92.56 279 LEU B C 1
ATOM 5171 O O . LEU B 1 279 ? 21.406 7.184 -7.32 1 92.56 279 LEU B O 1
ATOM 5175 N N . SER B 1 280 ? 19.703 8.5 -7.875 1 91.94 280 SER B N 1
ATOM 5176 C CA . SER B 1 280 ? 20.531 9.68 -7.664 1 91.94 280 SER B CA 1
ATOM 5177 C C . SER B 1 280 ? 19.828 10.688 -6.746 1 91.94 280 SER B C 1
ATOM 5179 O O . SER B 1 280 ? 20.453 11.234 -5.836 1 91.94 280 SER B O 1
ATOM 5181 N N . ASP B 1 281 ? 18.531 10.836 -6.91 1 94.12 281 ASP B N 1
ATOM 5182 C CA . ASP B 1 281 ? 17.812 11.883 -6.176 1 94.12 281 ASP B CA 1
ATOM 5183 C C . ASP B 1 281 ? 17.188 11.32 -4.898 1 94.12 281 ASP B C 1
ATOM 5185 O O . ASP B 1 281 ? 17 10.109 -4.77 1 94.12 281 ASP B O 1
ATOM 5189 N N . ASN B 1 282 ? 16.891 12.203 -4 1 96.25 282 ASN B N 1
ATOM 5190 C CA . ASN B 1 282 ? 16.141 11.836 -2.807 1 96.25 282 ASN B CA 1
ATOM 5191 C C . ASN B 1 282 ? 14.758 11.289 -3.162 1 96.25 282 ASN B C 1
ATOM 5193 O O . ASN B 1 282 ? 14.094 11.82 -4.051 1 96.25 282 ASN B O 1
ATOM 5197 N N . TYR B 1 283 ? 14.406 10.211 -2.486 1 94.56 283 TYR B N 1
ATOM 5198 C CA . TYR B 1 283 ? 13.039 9.711 -2.668 1 94.56 283 TYR B CA 1
ATOM 5199 C C . TYR B 1 283 ? 12.523 9.055 -1.396 1 94.56 283 TYR B C 1
ATOM 5201 O O . TYR B 1 283 ? 13.297 8.805 -0.462 1 94.56 283 TYR B O 1
ATOM 5209 N N . LEU B 1 284 ? 11.25 8.875 -1.374 1 95.12 284 LEU B N 1
ATOM 5210 C CA . LEU B 1 284 ? 10.578 8.219 -0.259 1 95.12 284 LEU B CA 1
ATOM 5211 C C . LEU B 1 284 ? 10.016 6.863 -0.681 1 95.12 284 LEU B C 1
ATOM 5213 O O . LEU B 1 284 ? 9.469 6.73 -1.776 1 95.12 284 LEU B O 1
ATOM 5217 N N . SER B 1 285 ? 10.312 5.852 0.11 1 92.62 285 SER B N 1
ATOM 5218 C CA . SER B 1 285 ? 9.539 4.617 0.02 1 92.62 285 SER B CA 1
ATOM 5219 C C . SER B 1 285 ? 8.508 4.527 1.14 1 92.62 285 SER B C 1
ATOM 5221 O O . SER B 1 285 ? 8.867 4.516 2.32 1 92.62 285 SER B O 1
ATOM 5223 N N . PHE B 1 286 ? 7.316 4.535 0.792 1 91.94 286 PHE B N 1
ATOM 5224 C CA . PHE B 1 286 ? 6.191 4.551 1.72 1 91.94 286 PHE B CA 1
ATOM 5225 C C . PHE B 1 286 ? 5.387 3.262 1.619 1 91.94 286 PHE B C 1
ATOM 5227 O O . PHE B 1 286 ? 4.852 2.938 0.557 1 91.94 286 PHE B O 1
ATOM 5234 N N . ARG B 1 287 ? 5.254 2.518 2.744 1 87.31 287 ARG B N 1
ATOM 5235 C CA . ARG B 1 287 ? 4.535 1.248 2.738 1 87.31 287 ARG B CA 1
ATOM 5236 C C . ARG B 1 287 ? 3.527 1.187 3.883 1 87.31 287 ARG B C 1
ATOM 5238 O O . ARG B 1 287 ? 3.824 1.607 5 1 87.31 287 ARG B O 1
ATOM 5245 N N . SER B 1 288 ? 2.381 0.705 3.568 1 86.44 288 SER B N 1
ATOM 5246 C CA . SER B 1 288 ? 1.396 0.413 4.605 1 86.44 288 SER B CA 1
ATOM 5247 C C . SER B 1 288 ? 1.722 -0.891 5.328 1 86.44 288 SER B C 1
ATOM 5249 O O . SER B 1 288 ? 2.211 -1.841 4.711 1 86.44 288 SER B O 1
ATOM 5251 N N . THR B 1 289 ? 1.468 -0.914 6.586 1 84.69 289 THR B N 1
ATOM 5252 C CA . THR B 1 289 ? 1.581 -2.141 7.367 1 84.69 289 THR B CA 1
ATOM 5253 C C . THR B 1 289 ? 0.229 -2.533 7.957 1 84.69 289 THR B C 1
ATOM 5255 O O . THR B 1 289 ? -0.658 -1.69 8.109 1 84.69 289 THR B O 1
ATOM 5258 N N . TYR B 1 290 ? 0.055 -3.822 8.32 1 79 290 TYR B N 1
ATOM 5259 C CA . TYR B 1 290 ? -1.27 -4.32 8.68 1 79 290 TYR B CA 1
ATOM 5260 C C . TYR B 1 290 ? -1.209 -5.18 9.938 1 79 290 TYR B C 1
ATOM 5262 O O . TYR B 1 290 ? -2.184 -5.852 10.281 1 79 290 TYR B O 1
ATOM 5270 N N . SER B 1 291 ? -0.189 -5.164 10.617 1 73.88 291 SER B N 1
ATOM 5271 C CA . SER B 1 291 ? -0.002 -6.117 11.703 1 73.88 291 SER B CA 1
ATOM 5272 C C . SER B 1 291 ? -0.435 -5.516 13.039 1 73.88 291 SER B C 1
ATOM 5274 O O . SER B 1 291 ? -0.434 -6.203 14.062 1 73.88 291 SER B O 1
ATOM 5276 N N . GLY B 1 292 ? -0.788 -4.277 12.992 1 80.56 292 GLY B N 1
ATOM 5277 C CA . GLY B 1 292 ? -1.189 -3.633 14.234 1 80.56 292 GLY B CA 1
ATOM 5278 C C . GLY B 1 292 ? -2.623 -3.932 14.625 1 80.56 292 GLY B C 1
ATOM 5279 O O . GLY B 1 292 ? -3.324 -4.668 13.922 1 80.56 292 GLY B O 1
ATOM 5280 N N . LYS B 1 293 ? -3.043 -3.475 15.773 1 82.19 293 LYS B N 1
ATOM 5281 C CA . LYS B 1 293 ? -4.348 -3.805 16.328 1 82.19 293 LYS B CA 1
ATOM 5282 C C . LYS B 1 293 ? -5.371 -2.717 16.016 1 82.19 293 LYS B C 1
ATOM 5284 O O . LYS B 1 293 ? -6.578 -2.928 16.172 1 82.19 293 LYS B O 1
ATOM 5289 N N . LEU B 1 294 ? -4.844 -1.574 15.633 1 91.5 294 LEU B N 1
ATOM 5290 C CA . LEU B 1 294 ? -5.75 -0.442 15.477 1 91.5 294 LEU B CA 1
ATOM 5291 C C . LEU B 1 294 ? -5.785 0.032 14.023 1 91.5 294 LEU B C 1
ATOM 5293 O O . LEU B 1 294 ? -4.738 0.18 13.391 1 91.5 294 LEU B O 1
ATOM 5297 N N . ARG B 1 295 ? -6.988 0.149 13.469 1 89.12 295 ARG B N 1
ATOM 5298 C CA . ARG B 1 295 ? -7.207 0.713 12.141 1 89.12 295 ARG B CA 1
ATOM 5299 C C . ARG B 1 295 ? -8.359 1.717 12.156 1 89.12 295 ARG B C 1
ATOM 5301 O O . ARG B 1 295 ? -9.047 1.859 13.164 1 89.12 295 ARG B O 1
ATOM 5308 N N . GLY B 1 296 ? -8.539 2.459 11.078 1 89.75 296 GLY B N 1
ATOM 5309 C CA . GLY B 1 296 ? -9.672 3.363 10.945 1 89.75 296 GLY B CA 1
ATOM 5310 C C . GLY B 1 296 ? -10.984 2.643 10.711 1 89.75 296 GLY B C 1
ATOM 5311 O O . GLY B 1 296 ? -11.016 1.413 10.625 1 89.75 296 GLY B O 1
ATOM 5312 N N . ASN B 1 297 ? -12.047 3.361 10.633 1 87.62 297 ASN B N 1
ATOM 5313 C CA . ASN B 1 297 ? -13.383 2.775 10.602 1 87.62 297 ASN B CA 1
ATOM 5314 C C . ASN B 1 297 ? -13.859 2.551 9.164 1 87.62 297 ASN B C 1
ATOM 5316 O O . ASN B 1 297 ? -14.93 1.972 8.945 1 87.62 297 ASN B O 1
ATOM 5320 N N . TYR B 1 298 ? -13.078 2.969 8.234 1 86 298 TYR B N 1
ATOM 5321 C CA . TYR B 1 298 ? -13.539 2.9 6.848 1 86 298 TYR B CA 1
ATOM 5322 C C . TYR B 1 298 ? -12.695 1.916 6.047 1 86 298 TYR B C 1
ATOM 5324 O O . TYR B 1 298 ? -12.164 0.948 6.598 1 86 298 TYR B O 1
ATOM 5332 N N . SER B 1 299 ? -12.609 2.037 4.773 1 74.81 299 SER B N 1
ATOM 5333 C CA . SER B 1 299 ? -12.117 0.977 3.9 1 74.81 299 SER B CA 1
ATOM 5334 C C . SER B 1 299 ? -10.617 0.783 4.062 1 74.81 299 SER B C 1
ATOM 5336 O O . SER B 1 299 ? -10.078 -0.28 3.738 1 74.81 299 SER B O 1
ATOM 5338 N N . ASP B 1 300 ? -10.023 1.779 4.602 1 80.12 300 ASP B N 1
ATOM 5339 C CA . ASP B 1 300 ? -8.586 1.641 4.805 1 80.12 300 ASP B CA 1
ATOM 5340 C C . ASP B 1 300 ? -8.281 0.765 6.02 1 80.12 300 ASP B C 1
ATOM 5342 O O . ASP B 1 300 ? -8.664 1.098 7.141 1 80.12 300 ASP B O 1
ATOM 5346 N N . HIS B 1 301 ? -7.477 -0.277 5.824 1 76.19 301 HIS B N 1
ATOM 5347 C CA . HIS B 1 301 ? -7.23 -1.226 6.902 1 76.19 301 HIS B CA 1
ATOM 5348 C C . HIS B 1 301 ? -5.785 -1.157 7.379 1 76.19 301 HIS B C 1
ATOM 5350 O O . HIS B 1 301 ? -5.312 -2.057 8.078 1 76.19 301 HIS B O 1
ATOM 5356 N N . THR B 1 302 ? -5.18 -0.128 7.012 1 85.31 302 THR B N 1
ATOM 5357 C CA . THR B 1 302 ? -3.793 0.043 7.43 1 85.31 302 THR B CA 1
ATOM 5358 C C . THR B 1 302 ? -3.705 0.243 8.938 1 85.31 302 THR B C 1
ATOM 5360 O O . THR B 1 302 ? -4.527 0.947 9.531 1 85.31 302 THR B O 1
ATOM 5363 N N . THR B 1 303 ? -2.705 -0.352 9.555 1 90.75 303 THR B N 1
ATOM 5364 C CA . THR B 1 303 ? -2.521 -0.207 11 1 90.75 303 THR B CA 1
ATOM 5365 C C . THR B 1 303 ? -1.231 0.55 11.305 1 90.75 303 THR B C 1
ATOM 5367 O O . THR B 1 303 ? -0.868 0.722 12.469 1 90.75 303 THR B O 1
ATOM 5370 N N . GLY B 1 304 ? -0.542 0.93 10.273 1 92.88 304 GLY B N 1
ATOM 5371 C CA . GLY B 1 304 ? 0.706 1.668 10.391 1 92.88 304 GLY B CA 1
ATOM 5372 C C . GLY B 1 304 ? 1.421 1.847 9.062 1 92.88 304 GLY B C 1
ATOM 5373 O O . GLY B 1 304 ? 0.852 1.579 8.008 1 92.88 304 GLY B O 1
ATOM 5374 N N . TYR B 1 305 ? 2.623 2.338 9.164 1 94 305 TYR B N 1
ATOM 5375 C CA . TYR B 1 305 ? 3.422 2.596 7.969 1 94 305 TYR B CA 1
ATOM 5376 C C . TYR B 1 305 ? 4.895 2.301 8.227 1 94 305 TYR B C 1
ATOM 5378 O O . TYR B 1 305 ? 5.348 2.328 9.375 1 94 305 TYR B O 1
ATOM 5386 N N . ARG B 1 306 ? 5.559 1.995 7.207 1 92.62 306 ARG B N 1
ATOM 5387 C CA . ARG B 1 306 ? 7.016 2.07 7.137 1 92.62 306 ARG B CA 1
ATOM 5388 C C . ARG B 1 306 ? 7.461 3.109 6.117 1 92.62 306 ARG B C 1
ATOM 5390 O O . ARG B 1 306 ? 7.051 3.064 4.957 1 92.62 306 ARG B O 1
ATOM 5397 N N . ILE B 1 307 ? 8.242 3.992 6.535 1 96.12 307 ILE B N 1
ATOM 5398 C CA . ILE B 1 307 ? 8.664 5.109 5.695 1 96.12 307 ILE B CA 1
ATOM 5399 C C . ILE B 1 307 ? 10.188 5.141 5.613 1 96.12 307 ILE B C 1
ATOM 5401 O O . ILE B 1 307 ? 10.867 5.27 6.633 1 96.12 307 ILE B O 1
ATOM 5405 N N . ASP B 1 308 ? 10.727 5.09 4.418 1 96.19 308 ASP B N 1
ATOM 5406 C CA . ASP B 1 308 ? 12.164 5.16 4.18 1 96.19 308 ASP B CA 1
ATOM 5407 C C . ASP B 1 308 ? 12.539 6.453 3.457 1 96.19 308 ASP B C 1
ATOM 5409 O O . ASP B 1 308 ? 12.031 6.734 2.371 1 96.19 308 ASP B O 1
ATOM 5413 N N . PHE B 1 309 ? 13.328 7.207 4.078 1 97.69 309 PHE B N 1
ATOM 5414 C CA . PHE B 1 309 ? 14 8.344 3.451 1 97.69 309 PHE B CA 1
ATOM 5415 C C . PHE B 1 309 ? 15.344 7.926 2.865 1 97.69 309 PHE B C 1
ATOM 5417 O O . PHE B 1 309 ? 16.25 7.527 3.6 1 97.69 309 PHE B O 1
ATOM 5424 N N . VAL B 1 310 ? 15.422 8.039 1.532 1 96.62 310 VAL B N 1
ATOM 5425 C CA . VAL B 1 310 ? 16.609 7.504 0.88 1 96.62 310 VAL B CA 1
ATOM 5426 C C . VAL B 1 310 ? 17.328 8.609 0.112 1 96.62 310 VAL B C 1
ATOM 5428 O O . VAL B 1 310 ? 16.719 9.305 -0.705 1 96.62 310 VAL B O 1
ATOM 5431 N N . SER B 1 311 ? 18.531 8.844 0.419 1 96.31 311 SER B N 1
ATOM 5432 C CA . SER B 1 311 ? 19.391 9.773 -0.291 1 96.31 311 SER B CA 1
ATOM 5433 C C . SER B 1 311 ? 20.578 9.047 -0.927 1 96.31 311 SER B C 1
ATOM 5435 O O . SER B 1 311 ? 21.672 9.008 -0.358 1 96.31 311 SER B O 1
ATOM 5437 N N . PRO B 1 312 ? 20.328 8.57 -2.178 1 93.06 312 PRO B N 1
ATOM 5438 C CA . PRO B 1 312 ? 21.406 7.82 -2.826 1 93.06 312 PRO B CA 1
ATOM 5439 C C . PRO B 1 312 ? 22.688 8.633 -2.975 1 93.06 312 PRO B C 1
ATOM 5441 O O . PRO B 1 312 ? 23.781 8.117 -2.74 1 93.06 312 PRO B O 1
ATOM 5444 N N . SER B 1 313 ? 22.594 9.922 -3.314 1 93.44 313 SER B N 1
ATOM 5445 C CA . SER B 1 313 ? 23.75 10.773 -3.549 1 93.44 313 SER B CA 1
ATOM 5446 C C . SER B 1 313 ? 24.594 10.922 -2.281 1 93.44 313 SER B C 1
ATOM 5448 O O . SER B 1 313 ? 25.812 11.062 -2.348 1 93.44 313 SER B O 1
ATOM 5450 N N . GLN B 1 314 ? 23.938 10.867 -1.158 1 95 314 GLN B N 1
ATOM 5451 C CA . GLN B 1 314 ? 24.656 11 0.109 1 95 314 GLN B CA 1
ATOM 5452 C C . GLN B 1 314 ? 24.953 9.633 0.715 1 95 314 GLN B C 1
ATOM 5454 O O . GLN B 1 314 ? 25.562 9.539 1.784 1 95 314 GLN B O 1
ATOM 5459 N N . ASN B 1 315 ? 24.5 8.641 0.03 1 94.31 315 ASN B N 1
ATOM 5460 C CA . ASN B 1 315 ? 24.609 7.285 0.551 1 94.31 315 ASN B CA 1
ATOM 5461 C C . ASN B 1 315 ? 24.047 7.176 1.962 1 94.31 315 ASN B C 1
ATOM 5463 O O . ASN B 1 315 ? 24.703 6.656 2.865 1 94.31 315 ASN B O 1
ATOM 5467 N N . LYS B 1 316 ? 22.828 7.766 2.199 1 96 316 LYS B N 1
ATOM 5468 C CA . LYS B 1 316 ? 22.141 7.746 3.488 1 96 316 LYS B CA 1
ATOM 5469 C C . LYS B 1 316 ? 20.734 7.195 3.348 1 96 316 LYS B C 1
ATOM 5471 O O . LYS B 1 316 ? 20.109 7.312 2.285 1 96 316 LYS B O 1
ATOM 5476 N N . HIS B 1 317 ? 20.328 6.562 4.387 1 96.06 317 HIS B N 1
ATOM 5477 C CA . HIS B 1 317 ? 19.031 5.918 4.441 1 96.06 317 HIS B CA 1
ATOM 5478 C C . HIS B 1 317 ? 18.469 5.918 5.863 1 96.06 317 HIS B C 1
ATOM 5480 O O . HIS B 1 317 ? 19.141 5.477 6.797 1 96.06 317 HIS B O 1
ATOM 5486 N N . TRP B 1 318 ? 17.328 6.566 6.09 1 98.06 318 TRP B N 1
ATOM 5487 C CA . TRP B 1 318 ? 16.594 6.555 7.359 1 98.06 318 TRP B CA 1
ATOM 5488 C C . TRP B 1 318 ? 15.281 5.797 7.227 1 98.06 318 TRP B C 1
ATOM 5490 O O . TRP B 1 318 ? 14.578 5.938 6.227 1 98.06 318 TRP B O 1
ATOM 5500 N N . SER B 1 319 ? 14.992 4.938 8.172 1 96.62 319 SER B N 1
ATOM 5501 C CA . SER B 1 319 ? 13.766 4.156 8.156 1 96.62 319 SER B CA 1
ATOM 5502 C C . SER B 1 319 ? 12.984 4.316 9.453 1 96.62 319 SER B C 1
ATOM 5504 O O . SER B 1 319 ? 13.57 4.277 10.539 1 96.62 319 SER B O 1
ATOM 5506 N N . PHE B 1 320 ? 11.656 4.504 9.336 1 97.44 320 PHE B N 1
ATOM 5507 C CA . PHE B 1 320 ? 10.781 4.664 10.492 1 97.44 320 PHE B CA 1
ATOM 5508 C C . PHE B 1 320 ? 9.555 3.768 10.375 1 97.44 320 PHE B C 1
ATOM 5510 O O . PHE B 1 320 ? 8.914 3.717 9.32 1 97.44 320 PHE B O 1
ATOM 5517 N N . GLU B 1 321 ? 9.289 3.092 11.414 1 94.94 321 GLU B N 1
ATOM 5518 C CA . GLU B 1 321 ? 8.07 2.299 11.539 1 94.94 321 GLU B CA 1
ATOM 5519 C C . GLU B 1 321 ? 7.047 2.992 12.43 1 94.94 321 GLU B C 1
ATOM 5521 O O . GLU B 1 321 ? 7.367 3.389 13.555 1 94.94 321 GLU B O 1
ATOM 5526 N N . LEU B 1 322 ? 5.859 3.135 11.898 1 96.81 322 LEU B N 1
ATOM 5527 C CA . LEU B 1 322 ? 4.758 3.744 12.633 1 96.81 322 LEU B CA 1
ATOM 5528 C C . LEU B 1 322 ? 3.656 2.727 12.906 1 96.81 322 LEU B C 1
ATOM 5530 O O . LEU B 1 322 ? 3.26 1.979 12.008 1 96.81 322 LEU B O 1
ATOM 5534 N N . LYS B 1 323 ? 3.203 2.703 14.125 1 94.94 323 LYS B N 1
ATOM 5535 C CA . LYS B 1 323 ? 2.088 1.851 14.523 1 94.94 323 LYS B CA 1
ATOM 5536 C C . LYS B 1 323 ? 0.965 2.672 15.156 1 94.94 323 LYS B C 1
ATOM 5538 O O . LYS B 1 323 ? 1.182 3.375 16.141 1 94.94 323 LYS B O 1
ATOM 5543 N N . HIS B 1 324 ? -0.248 2.543 14.57 1 96.44 324 HIS B N 1
ATOM 5544 C CA . HIS B 1 324 ? -1.374 3.287 15.125 1 96.44 324 HIS B CA 1
ATOM 5545 C C . HIS B 1 324 ? -1.672 2.855 16.562 1 96.44 324 HIS B C 1
ATOM 5547 O O . HIS B 1 324 ? -1.81 1.661 16.828 1 96.44 324 HIS B O 1
ATOM 5553 N N . GLU B 1 325 ? -1.754 3.822 17.453 1 95.5 325 GLU B N 1
ATOM 5554 C CA . GLU B 1 325 ? -2.037 3.521 18.844 1 95.5 325 GLU B CA 1
ATOM 5555 C C . GLU B 1 325 ? -3.393 4.082 19.266 1 95.5 325 GLU B C 1
ATOM 5557 O O . GLU B 1 325 ? -4.082 3.494 20.109 1 95.5 325 GLU B O 1
ATOM 5562 N N . THR B 1 326 ? -3.676 5.223 18.703 1 96.25 326 THR B N 1
ATOM 5563 C CA . THR B 1 326 ? -4.926 5.895 19.062 1 96.25 326 THR B CA 1
ATOM 5564 C C . THR B 1 326 ? -5.637 6.391 17.797 1 96.25 326 THR B C 1
ATOM 5566 O O . THR B 1 326 ? -5.035 7.066 16.969 1 96.25 326 THR B O 1
ATOM 5569 N N . LEU B 1 327 ? -6.914 5.93 17.703 1 96.25 327 LEU B N 1
ATOM 5570 C CA . LEU B 1 327 ? -7.781 6.566 16.719 1 96.25 327 LEU B CA 1
ATOM 5571 C C . LEU B 1 327 ? -8.32 7.895 17.234 1 96.25 327 LEU B C 1
ATOM 5573 O O . LEU B 1 327 ? -9.234 7.91 18.062 1 96.25 327 LEU B O 1
ATOM 5577 N N . TRP B 1 328 ? -7.738 8.906 16.812 1 95.88 328 TRP B N 1
ATOM 5578 C CA . TRP B 1 328 ? -8.008 10.25 17.328 1 95.88 328 TRP B CA 1
ATOM 5579 C C . TRP B 1 328 ? -9.352 10.766 16.812 1 95.88 328 TRP B C 1
ATOM 5581 O O . TRP B 1 328 ? -10.164 11.281 17.578 1 95.88 328 TRP B O 1
ATOM 5591 N N . TRP B 1 329 ? -9.57 10.641 15.523 1 94.62 329 TRP B N 1
ATOM 5592 C CA . TRP B 1 329 ? -10.891 10.867 14.953 1 94.62 329 TRP B CA 1
ATOM 5593 C C . TRP B 1 329 ? -11.117 9.984 13.727 1 94.62 329 TRP B C 1
ATOM 5595 O O . TRP B 1 329 ? -10.164 9.445 13.164 1 94.62 329 TRP B O 1
ATOM 5605 N N . SER B 1 330 ? -12.352 9.758 13.438 1 92.75 330 SER B N 1
ATOM 5606 C CA . SER B 1 330 ? -12.805 9.039 12.25 1 92.75 330 SER B CA 1
ATOM 5607 C C . SER B 1 330 ? -14.125 9.609 11.727 1 92.75 330 SER B C 1
ATOM 5609 O O . SER B 1 330 ? -15.164 9.477 12.383 1 92.75 330 SER B O 1
ATOM 5611 N N . MET B 1 331 ? -14.016 10.305 10.578 1 90.06 331 MET B N 1
ATOM 5612 C CA . MET B 1 331 ? -15.203 10.945 10.016 1 90.06 331 MET B CA 1
ATOM 5613 C C . MET B 1 331 ? -15.414 10.516 8.562 1 90.06 331 MET B C 1
ATOM 5615 O O . MET B 1 331 ? -14.445 10.352 7.812 1 90.06 331 MET B O 1
ATOM 5619 N N . PRO B 1 332 ? -16.656 10.414 8.188 1 88.56 332 PRO B N 1
ATOM 5620 C CA . PRO B 1 332 ? -16.906 10.023 6.793 1 88.56 332 PRO B CA 1
ATOM 5621 C C . PRO B 1 332 ? -16.641 11.156 5.809 1 88.56 332 PRO B C 1
ATOM 5623 O O . PRO B 1 332 ? -16.781 12.336 6.156 1 88.56 332 PRO B O 1
ATOM 5626 N N . THR B 1 333 ? -16.297 10.883 4.637 1 86.69 333 THR B N 1
ATOM 5627 C CA . THR B 1 333 ? -16.141 11.867 3.57 1 86.69 333 THR B CA 1
ATOM 5628 C C . THR B 1 333 ? -17.359 11.875 2.66 1 86.69 333 THR B C 1
ATOM 5630 O O . THR B 1 333 ? -17.438 12.664 1.717 1 86.69 333 THR B O 1
ATOM 5633 N N . GLU B 1 334 ? -18.266 10.953 2.947 1 83.12 334 GLU B N 1
ATOM 5634 C CA . GLU B 1 334 ? -19.531 10.875 2.213 1 83.12 334 GLU B CA 1
ATOM 5635 C C . GLU B 1 334 ? -20.688 10.531 3.141 1 83.12 334 GLU B C 1
ATOM 5637 O O . GLU B 1 334 ? -20.484 10.258 4.324 1 83.12 334 GLU B O 1
ATOM 5642 N N . ALA B 1 335 ? -21.844 10.586 2.586 1 81.31 335 ALA B N 1
ATOM 5643 C CA . ALA B 1 335 ? -23.031 10.242 3.361 1 81.31 335 ALA B CA 1
ATOM 5644 C C . ALA B 1 335 ? -23.047 8.75 3.705 1 81.31 335 ALA B C 1
ATOM 5646 O O . ALA B 1 335 ? -22.516 7.93 2.953 1 81.31 335 ALA B O 1
ATOM 5647 N N . PRO B 1 336 ? -23.594 8.438 4.805 1 80.19 336 PRO B N 1
ATOM 5648 C CA . PRO B 1 336 ? -23.703 7.02 5.156 1 80.19 336 PRO B CA 1
ATOM 5649 C C . PRO B 1 336 ? -24.547 6.23 4.152 1 80.19 336 PRO B C 1
ATOM 5651 O O . PRO B 1 336 ? -25.484 6.77 3.566 1 80.19 336 PRO B O 1
ATOM 5654 N N . PRO B 1 337 ? -24.391 4.977 4.051 1 82.56 337 PRO B N 1
ATOM 5655 C CA . PRO B 1 337 ? -23.266 4.219 4.605 1 82.56 337 PRO B CA 1
ATOM 5656 C C . PRO B 1 337 ? -21.938 4.508 3.895 1 82.56 337 PRO B C 1
ATOM 5658 O O . PRO B 1 337 ? -21.703 4.012 2.791 1 82.56 337 PRO B O 1
ATOM 5661 N N . ALA B 1 338 ? -21.047 5.273 4.637 1 80.88 338 ALA B N 1
ATOM 5662 C CA . ALA B 1 338 ? -19.797 5.742 4.031 1 80.88 338 ALA B CA 1
ATOM 5663 C C . ALA B 1 338 ? -18.75 4.633 3.994 1 80.88 338 ALA B C 1
ATOM 5665 O O . ALA B 1 338 ? -18.609 3.873 4.957 1 80.88 338 ALA B O 1
ATOM 5666 N N . LYS B 1 339 ? -18.016 4.539 2.918 1 78.62 339 LYS B N 1
ATOM 5667 C CA . LYS B 1 339 ? -16.922 3.592 2.783 1 78.62 339 LYS B CA 1
ATOM 5668 C C . LYS B 1 339 ? -15.57 4.285 2.977 1 78.62 339 LYS B C 1
ATOM 5670 O O . LYS B 1 339 ? -14.578 3.643 3.322 1 78.62 339 LYS B O 1
ATOM 5675 N N . THR B 1 340 ? -15.633 5.586 2.699 1 86 340 THR B N 1
ATOM 5676 C CA . THR B 1 340 ? -14.398 6.359 2.779 1 86 340 THR B CA 1
ATOM 5677 C C . THR B 1 340 ? -14.469 7.383 3.904 1 86 340 THR B C 1
ATOM 5679 O O . THR B 1 340 ? -15.562 7.746 4.352 1 86 340 THR B O 1
ATOM 5682 N N . GLY B 1 341 ? -13.297 7.773 4.367 1 89.06 341 GLY B N 1
ATOM 5683 C CA . GLY B 1 341 ? -13.32 8.68 5.504 1 89.06 341 GLY B CA 1
ATOM 5684 C C . GLY B 1 341 ? -12 9.391 5.727 1 89.06 341 GLY B C 1
ATOM 5685 O O . GLY B 1 341 ? -11.062 9.234 4.941 1 89.06 341 GLY B O 1
ATOM 5686 N N . ASN B 1 342 ? -12.023 10.312 6.688 1 92.94 342 ASN B N 1
ATOM 5687 C CA . ASN B 1 342 ? -10.898 11.055 7.254 1 92.94 342 ASN B CA 1
ATOM 5688 C C . ASN B 1 342 ? -10.547 10.547 8.648 1 92.94 342 ASN B C 1
ATOM 5690 O O . ASN B 1 342 ? -11.312 10.742 9.602 1 92.94 342 ASN B O 1
ATOM 5694 N N . ASN B 1 343 ? -9.406 9.898 8.742 1 94.5 343 ASN B N 1
ATOM 5695 C CA . ASN B 1 343 ? -8.953 9.352 10.016 1 94.5 343 ASN B CA 1
ATOM 5696 C C . ASN B 1 343 ? -7.719 10.086 10.531 1 94.5 343 ASN B C 1
ATOM 5698 O O . ASN B 1 343 ? -6.828 10.438 9.758 1 94.5 343 ASN B O 1
ATOM 5702 N N . GLY B 1 344 ? -7.762 10.336 11.797 1 96.38 344 GLY B N 1
ATOM 5703 C CA . GLY B 1 344 ? -6.59 10.812 12.516 1 96.38 344 GLY B CA 1
ATOM 5704 C C . GLY B 1 344 ? -6.051 9.82 13.523 1 96.38 344 GLY B C 1
ATOM 5705 O O . GLY B 1 344 ? -6.824 9.156 14.219 1 96.38 344 GLY B O 1
ATOM 5706 N N . PHE B 1 345 ? -4.727 9.703 13.531 1 97.56 345 PHE B N 1
ATOM 5707 C CA . PHE B 1 345 ? -4.109 8.742 14.445 1 97.56 345 PHE B CA 1
ATOM 5708 C C . PHE B 1 345 ? -2.998 9.398 15.25 1 97.56 345 PHE B C 1
ATOM 5710 O O . PHE B 1 345 ? -2.371 10.352 14.789 1 97.56 345 PHE B O 1
ATOM 5717 N N . ILE B 1 346 ? -2.838 8.914 16.438 1 98.12 346 ILE B N 1
ATOM 5718 C CA . ILE B 1 346 ? -1.585 9.031 17.172 1 98.12 346 ILE B CA 1
ATOM 5719 C C . ILE B 1 346 ? -0.852 7.695 17.172 1 98.12 346 ILE B C 1
ATOM 5721 O O . ILE B 1 346 ? -1.427 6.664 17.531 1 98.12 346 ILE B O 1
ATOM 5725 N N . SER B 1 347 ? 0.394 7.75 16.688 1 97.38 347 SER B N 1
ATOM 5726 C CA . SER B 1 347 ? 1.105 6.504 16.438 1 97.38 347 SER B CA 1
ATOM 5727 C C . SER B 1 347 ? 2.479 6.508 17.109 1 97.38 347 SER B C 1
ATOM 5729 O O . SER B 1 347 ? 3.096 7.562 17.266 1 97.38 347 SER B O 1
ATOM 5731 N N . THR B 1 348 ? 2.916 5.312 17.484 1 97.06 348 THR B N 1
ATOM 5732 C CA . THR B 1 348 ? 4.305 5.176 17.906 1 97.06 348 THR B CA 1
ATOM 5733 C C . THR B 1 348 ? 5.238 5.188 16.703 1 97.06 348 THR B C 1
ATOM 5735 O O . THR B 1 348 ? 4.84 4.809 15.594 1 97.06 348 THR B O 1
ATOM 5738 N N . VAL B 1 349 ? 6.395 5.688 16.922 1 97.31 349 VAL B N 1
ATOM 5739 C CA . VAL B 1 349 ? 7.43 5.723 15.898 1 97.31 349 VAL B CA 1
ATOM 5740 C C . VAL B 1 349 ? 8.703 5.055 16.422 1 97.31 349 VAL B C 1
ATOM 5742 O O . VAL B 1 349 ? 9.109 5.293 17.562 1 97.31 349 VAL B O 1
ATOM 5745 N N . THR B 1 350 ? 9.266 4.18 15.648 1 96.94 350 THR B N 1
ATOM 5746 C CA . THR B 1 350 ? 10.578 3.605 15.898 1 96.94 350 THR B CA 1
ATOM 5747 C C . THR B 1 350 ? 11.445 3.66 14.641 1 96.94 350 THR B C 1
ATOM 5749 O O . THR B 1 350 ? 11 3.279 13.555 1 96.94 350 THR B O 1
ATOM 5752 N N . GLY B 1 351 ? 12.625 4.219 14.789 1 97.62 351 GLY B N 1
ATOM 5753 C CA . GLY B 1 351 ? 13.492 4.223 13.617 1 97.62 351 GLY B CA 1
ATOM 5754 C C . GLY B 1 351 ? 14.641 5.203 13.727 1 97.62 351 GLY B C 1
ATOM 5755 O O . GLY B 1 351 ? 15.023 5.598 14.836 1 97.62 351 GLY B O 1
ATOM 5756 N N . GLY B 1 352 ? 15.258 5.516 12.656 1 98.06 352 GLY B N 1
ATOM 5757 C CA . GLY B 1 352 ? 16.422 6.367 12.516 1 98.06 352 GLY B CA 1
ATOM 5758 C C . GLY B 1 352 ? 17.297 5.996 11.336 1 98.06 352 GLY B C 1
ATOM 5759 O O . GLY B 1 352 ? 16.828 5.383 10.375 1 98.06 352 GLY B O 1
ATOM 5760 N N . GLU B 1 353 ? 18.5 6.504 11.414 1 97.12 353 GLU B N 1
ATOM 5761 C CA . GLU B 1 353 ? 19.453 6.176 10.359 1 97.12 353 GLU B CA 1
ATOM 5762 C C . GLU B 1 353 ? 19.828 4.691 10.391 1 97.12 353 GLU B C 1
ATOM 5764 O O . GLU B 1 353 ? 20.094 4.137 11.461 1 97.12 353 GLU B O 1
ATOM 5769 N N . ILE B 1 354 ? 19.734 4.113 9.203 1 94.81 354 ILE B N 1
ATOM 5770 C CA . ILE B 1 354 ? 20.062 2.693 9.109 1 94.81 354 ILE B CA 1
ATOM 5771 C C . ILE B 1 354 ? 21.5 2.457 9.586 1 94.81 354 ILE B C 1
ATOM 5773 O O . ILE B 1 354 ? 22.406 3.193 9.203 1 94.81 354 ILE B O 1
ATOM 5777 N N . GLY B 1 355 ? 21.734 1.454 10.406 1 92.44 355 GLY B N 1
ATOM 5778 C CA . GLY B 1 355 ? 23.031 1.157 10.969 1 92.44 355 GLY B CA 1
ATOM 5779 C C . GLY B 1 355 ? 23.234 1.729 12.359 1 92.44 355 GLY B C 1
ATOM 5780 O O . GLY B 1 355 ? 24.188 1.388 13.047 1 92.44 355 GLY B O 1
ATOM 5781 N N . GLU B 1 356 ? 22.281 2.623 12.789 1 95.12 356 GLU B N 1
ATOM 5782 C CA . GLU B 1 356 ? 22.328 3.199 14.133 1 95.12 356 GLU B CA 1
ATOM 5783 C C . GLU B 1 356 ? 21.219 2.633 15.008 1 95.12 356 GLU B C 1
ATOM 5785 O O . GLU B 1 356 ? 20.312 1.96 14.516 1 95.12 356 GLU B O 1
ATOM 5790 N N . LEU B 1 357 ? 21.391 2.896 16.234 1 96.06 357 LEU B N 1
ATOM 5791 C CA . LEU B 1 357 ? 20.344 2.469 17.172 1 96.06 357 LEU B CA 1
ATOM 5792 C C . LEU B 1 357 ? 19.031 3.191 16.891 1 96.06 357 LEU B C 1
ATOM 5794 O O . LEU B 1 357 ? 19.016 4.414 16.719 1 96.06 357 LEU B O 1
ATOM 5798 N N . ALA B 1 358 ? 18.016 2.426 16.859 1 97.12 358 ALA B N 1
ATOM 5799 C CA . ALA B 1 358 ? 16.703 2.99 16.594 1 97.12 358 ALA B CA 1
ATOM 5800 C C . ALA B 1 358 ? 16.25 3.898 17.734 1 97.12 358 ALA B C 1
ATOM 5802 O O . ALA B 1 358 ? 16.516 3.617 18.906 1 97.12 358 ALA B O 1
ATOM 5803 N N . LYS B 1 359 ? 15.594 4.918 17.453 1 98 359 LYS B N 1
ATOM 5804 C CA . LYS B 1 359 ? 14.977 5.852 18.391 1 98 359 LYS B CA 1
ATOM 5805 C C . LYS B 1 359 ? 13.461 5.676 18.422 1 98 359 LYS B C 1
ATOM 5807 O O . LYS B 1 359 ? 12.883 5.055 17.531 1 98 359 LYS B O 1
ATOM 5812 N N . GLN B 1 360 ? 12.922 6.195 19.5 1 97.12 360 GLN B N 1
ATOM 5813 C CA . GLN B 1 360 ? 11.484 6.039 19.703 1 97.12 360 GLN B CA 1
ATOM 5814 C C . GLN B 1 360 ? 10.805 7.391 19.875 1 97.12 360 GLN B C 1
ATOM 5816 O O . GLN B 1 360 ? 11.445 8.375 20.25 1 97.12 360 GLN B O 1
ATOM 5821 N N . GLY B 1 361 ? 9.516 7.414 19.594 1 97.56 361 GLY B N 1
ATOM 5822 C CA . GLY B 1 361 ? 8.688 8.594 19.812 1 97.56 361 GLY B CA 1
ATOM 5823 C C . GLY B 1 361 ? 7.258 8.414 19.328 1 97.56 361 GLY B C 1
ATOM 5824 O O . GLY B 1 361 ? 6.68 7.336 19.484 1 97.56 361 GLY B O 1
ATOM 5825 N N . MET B 1 362 ? 6.668 9.555 18.922 1 98.25 362 MET B N 1
ATOM 5826 C CA . MET B 1 362 ? 5.258 9.578 18.562 1 98.25 362 MET B CA 1
ATOM 5827 C C . MET B 1 362 ? 5.043 10.359 17.266 1 98.25 362 MET B C 1
ATOM 5829 O O . MET B 1 362 ? 5.891 11.164 16.875 1 98.25 362 MET B O 1
ATOM 5833 N N . ALA B 1 363 ? 3.938 10.039 16.594 1 98.25 363 ALA B N 1
ATOM 5834 C CA . ALA B 1 363 ? 3.559 10.742 15.367 1 98.25 363 ALA B CA 1
ATOM 5835 C C . ALA B 1 363 ? 2.072 11.102 15.383 1 98.25 363 ALA B C 1
ATOM 5837 O O . ALA B 1 363 ? 1.274 10.43 16.047 1 98.25 363 ALA B O 1
ATOM 5838 N N . THR B 1 364 ? 1.752 12.141 14.734 1 98.31 364 THR B N 1
ATOM 5839 C CA . THR B 1 364 ? 0.38 12.422 14.328 1 98.31 364 THR B CA 1
ATOM 5840 C C . THR B 1 364 ? 0.184 12.125 12.844 1 98.31 364 THR B C 1
ATOM 5842 O O . THR B 1 364 ? 1.055 12.43 12.023 1 98.31 364 THR B O 1
ATOM 5845 N N . ILE B 1 365 ? -0.904 11.477 12.539 1 98.19 365 ILE B N 1
ATOM 5846 C CA . ILE B 1 365 ? -1.174 11.039 11.18 1 98.19 365 ILE B CA 1
ATOM 5847 C C . ILE B 1 365 ? -2.605 11.398 10.789 1 98.19 365 ILE B C 1
ATOM 5849 O O . ILE B 1 365 ? -3.531 11.234 11.586 1 98.19 365 ILE B O 1
ATOM 5853 N N . VAL B 1 366 ? -2.725 11.945 9.625 1 96.5 366 VAL B N 1
ATOM 5854 C CA . VAL B 1 366 ? -4.035 12.117 9.008 1 96.5 366 VAL B CA 1
ATOM 5855 C C . VAL B 1 366 ? -4.094 11.344 7.691 1 96.5 366 VAL B C 1
ATOM 5857 O O . VAL B 1 366 ? -3.197 11.461 6.855 1 96.5 366 VAL B O 1
ATOM 5860 N N . HIS B 1 367 ? -5.062 10.539 7.559 1 95.56 367 HIS B N 1
ATOM 5861 C CA . HIS B 1 367 ? -5.309 9.805 6.32 1 95.56 367 HIS B CA 1
ATOM 5862 C C . HIS B 1 367 ? -6.727 10.047 5.812 1 95.56 367 HIS B C 1
ATOM 5864 O O . HIS B 1 367 ? -7.699 9.727 6.496 1 95.56 367 HIS B O 1
ATOM 5870 N N . ILE B 1 368 ? -6.75 10.602 4.586 1 92.75 368 ILE B N 1
ATOM 5871 C CA . ILE B 1 368 ? -8.047 10.906 3.98 1 92.75 368 ILE B CA 1
ATOM 5872 C C . ILE B 1 368 ? -8.25 10.031 2.744 1 92.75 368 ILE B C 1
ATOM 5874 O O . ILE B 1 368 ? -7.359 9.938 1.894 1 92.75 368 ILE B O 1
ATOM 5878 N N . GLN B 1 369 ? -9.352 9.391 2.654 1 88.56 369 GLN B N 1
ATOM 5879 C CA . GLN B 1 369 ? -9.844 8.75 1.441 1 88.56 369 GLN B CA 1
ATOM 5880 C C . GLN B 1 369 ? -11.023 9.516 0.851 1 88.56 369 GLN B C 1
ATOM 5882 O O . GLN B 1 369 ? -12 9.805 1.553 1 88.56 369 GLN B O 1
ATOM 5887 N N . MET B 1 370 ? -10.859 9.82 -0.408 1 87.25 370 MET B N 1
ATOM 5888 C CA . MET B 1 370 ? -11.945 10.516 -1.089 1 87.25 370 MET B CA 1
ATOM 5889 C C . MET B 1 370 ? -12.922 9.523 -1.709 1 87.25 370 MET B C 1
ATOM 5891 O O . MET B 1 370 ? -12.57 8.367 -1.95 1 87.25 370 MET B O 1
ATOM 5895 N N . THR B 1 371 ? -14.047 9.992 -2.002 1 81.56 371 THR B N 1
ATOM 5896 C CA . THR B 1 371 ? -15.094 9.18 -2.625 1 81.56 371 THR B CA 1
ATOM 5897 C C . THR B 1 371 ? -14.719 8.836 -4.066 1 81.56 371 THR B C 1
ATOM 5899 O O . THR B 1 371 ? -13.984 9.578 -4.715 1 81.56 371 THR B O 1
ATOM 5902 N N . ALA B 1 372 ? -15.234 7.754 -4.434 1 74.75 372 ALA B N 1
ATOM 5903 C CA . ALA B 1 372 ? -15.023 7.363 -5.824 1 74.75 372 ALA B CA 1
ATOM 5904 C C . ALA B 1 372 ? -15.609 8.398 -6.785 1 74.75 372 ALA B C 1
ATOM 5906 O O . ALA B 1 372 ? -14.953 8.797 -7.75 1 74.75 372 ALA B O 1
ATOM 5907 N N . LEU B 1 373 ? -16.859 8.812 -6.434 1 79.19 373 LEU B N 1
ATOM 5908 C CA . LEU B 1 373 ? -17.5 9.867 -7.223 1 79.19 373 LEU B CA 1
ATOM 5909 C C . LEU B 1 373 ? -17.328 11.227 -6.562 1 79.19 373 LEU B C 1
ATOM 5911 O O . LEU B 1 373 ? -17.641 11.398 -5.383 1 79.19 373 LEU B O 1
ATOM 5915 N N . LYS B 1 374 ? -16.875 12.156 -7.328 1 82.81 374 LYS B N 1
ATOM 5916 C CA . LYS B 1 374 ? -16.625 13.516 -6.836 1 82.81 374 LYS B CA 1
ATOM 5917 C C . LYS B 1 374 ? -17.891 14.117 -6.23 1 82.81 374 LYS B C 1
ATOM 5919 O O . LYS B 1 374 ? -17.812 14.828 -5.227 1 82.81 374 LYS B O 1
ATOM 5924 N N . SER B 1 375 ? -19 13.695 -6.762 1 82.25 375 SER B N 1
ATOM 5925 C CA . SER B 1 375 ? -20.281 14.281 -6.352 1 82.25 375 SER B CA 1
ATOM 5926 C C . SER B 1 375 ? -20.688 13.789 -4.969 1 82.25 375 SER B C 1
ATOM 5928 O O . SER B 1 375 ? -21.531 14.398 -4.316 1 82.25 375 SER B O 1
ATOM 5930 N N . ASP B 1 376 ? -20.062 12.734 -4.539 1 82.5 376 ASP B N 1
ATOM 5931 C CA . ASP B 1 376 ? -20.438 12.164 -3.25 1 82.5 376 ASP B CA 1
ATOM 5932 C C . ASP B 1 376 ? -19.734 12.867 -2.102 1 82.5 376 ASP B C 1
ATOM 5934 O O . ASP B 1 376 ? -20.094 12.703 -0.938 1 82.5 376 ASP B O 1
ATOM 5938 N N . TYR B 1 377 ? -18.781 13.703 -2.514 1 82.12 377 TYR B N 1
ATOM 5939 C CA . TYR B 1 377 ? -18.016 14.391 -1.481 1 82.12 377 TYR B CA 1
ATOM 5940 C C . TYR B 1 377 ? -18.797 15.586 -0.933 1 82.12 377 TYR B C 1
ATOM 5942 O O . TYR B 1 377 ? -19.219 16.453 -1.692 1 82.12 377 TYR B O 1
ATOM 5950 N N . LYS B 1 378 ? -18.922 15.57 0.433 1 74.62 378 LYS B N 1
ATOM 5951 C CA . LYS B 1 378 ? -19.719 16.625 1.053 1 74.62 378 LYS B CA 1
ATOM 5952 C C . LYS B 1 378 ? -18.844 17.5 1.963 1 74.62 378 LYS B C 1
ATOM 5954 O O . LYS B 1 378 ? -19.375 18.281 2.76 1 74.62 378 LYS B O 1
ATOM 5959 N N . GLY B 1 379 ? -17.562 17.422 1.865 1 73.62 379 GLY B N 1
ATOM 5960 C CA . GLY B 1 379 ? -16.672 18.203 2.695 1 73.62 379 GLY B CA 1
ATOM 5961 C C . GLY B 1 379 ? -16.281 17.516 3.984 1 73.62 379 GLY B C 1
ATOM 5962 O O . GLY B 1 379 ? -16.953 16.578 4.418 1 73.62 379 GLY B O 1
ATOM 5963 N N . ILE B 1 380 ? -15.109 17.875 4.469 1 67.75 380 ILE B N 1
ATOM 5964 C CA . ILE B 1 380 ? -14.656 17.359 5.758 1 67.75 380 ILE B CA 1
ATOM 5965 C C . ILE B 1 380 ? -15.141 18.281 6.875 1 67.75 380 ILE B C 1
ATOM 5967 O O . ILE B 1 380 ? -15.016 19.5 6.781 1 67.75 380 ILE B O 1
ATOM 5971 N N . SER B 1 381 ? -16.141 17.812 7.641 1 58.97 381 SER B N 1
ATOM 5972 C CA . SER B 1 381 ? -16.594 18.594 8.781 1 58.97 381 SER B CA 1
ATOM 5973 C C . SER B 1 381 ? -16.312 17.891 10.094 1 58.97 381 SER B C 1
ATOM 5975 O O . SER B 1 381 ? -16.328 16.656 10.156 1 58.97 381 SER B O 1
ATOM 5977 N N . ASN B 1 382 ? -15.547 18.625 10.984 1 52.69 382 ASN B N 1
ATOM 5978 C CA . ASN B 1 382 ? -15.406 18.094 12.336 1 52.69 382 ASN B CA 1
ATOM 5979 C C . ASN B 1 382 ? -16.766 17.734 12.938 1 52.69 382 ASN B C 1
ATOM 5981 O O . ASN B 1 382 ? -16.828 17.016 13.945 1 52.69 382 ASN B O 1
ATOM 5985 N N . ARG B 1 383 ? -17.797 18.422 12.414 1 45.09 383 ARG B N 1
ATOM 5986 C CA . ARG B 1 383 ? -19.109 18.094 13 1 45.09 383 ARG B CA 1
ATOM 5987 C C . ARG B 1 383 ? -19.672 16.812 12.414 1 45.09 383 ARG B C 1
ATOM 5989 O O . ARG B 1 383 ? -19.531 16.562 11.211 1 45.09 383 ARG B O 1
ATOM 5996 N N . GLN B 1 384 ? -19.484 15.648 13.055 1 40.53 384 GLN B N 1
ATOM 5997 C CA . GLN B 1 384 ? -20.141 14.414 12.641 1 40.53 384 GLN B CA 1
ATOM 5998 C C . GLN B 1 384 ? -21.375 14.711 11.789 1 40.53 384 GLN B C 1
ATOM 6000 O O . GLN B 1 384 ? -22.203 15.539 12.156 1 40.53 384 GLN B O 1
ATOM 6005 N N . LEU B 1 385 ? -21.125 14.633 10.523 1 33.66 385 LEU B N 1
ATOM 6006 C CA . LEU B 1 385 ? -22.391 14.719 9.805 1 33.66 385 LEU B CA 1
ATOM 6007 C C . LEU B 1 385 ? -23.469 13.922 10.516 1 33.66 385 LEU B C 1
ATOM 6009 O O . LEU B 1 385 ? -23.203 12.859 11.078 1 33.66 385 LEU B O 1
#